Protein AF-0000000071075965 (afdb_homodimer)

Radius of gyration: 21.41 Å; Cα contacts (8 Å, |Δi|>4): 597; chains: 2; bounding box: 47×57×53 Å

Structure (mmCIF, N/CA/C/O backbone):
data_AF-0000000071075965-model_v1
#
loop_
_entity.id
_entity.type
_entity.pdbx_description
1 polymer 'Glutathione transferase'
#
loop_
_atom_site.group_PDB
_atom_site.id
_atom_site.type_symbol
_atom_site.label_atom_id
_atom_site.label_alt_id
_atom_site.label_comp_id
_atom_site.label_asym_id
_atom_site.label_entity_id
_atom_site.label_seq_id
_atom_site.pdbx_PDB_ins_code
_atom_site.Cartn_x
_atom_site.Cartn_y
_atom_site.Cartn_z
_atom_site.occupancy
_atom_site.B_iso_or_equiv
_atom_site.auth_seq_id
_atom_site.auth_comp_id
_atom_site.auth_asym_id
_atom_site.auth_atom_id
_atom_site.pdbx_PDB_model_num
ATOM 1 N N . MET A 1 1 ? 21.234 -15.508 16.172 1 72.75 1 MET A N 1
ATOM 2 C CA . MET A 1 1 ? 20.344 -15.086 15.102 1 72.75 1 MET A CA 1
ATOM 3 C C . MET A 1 1 ? 19.078 -14.453 15.672 1 72.75 1 MET A C 1
ATOM 5 O O . MET A 1 1 ? 18.609 -14.828 16.75 1 72.75 1 MET A O 1
ATOM 9 N N . PRO A 1 2 ? 18.578 -13.328 14.969 1 80.12 2 PRO A N 1
ATOM 10 C CA . PRO A 1 2 ? 17.391 -12.734 15.57 1 80.12 2 PRO A CA 1
ATOM 11 C C . PRO A 1 2 ? 16.219 -13.703 15.648 1 80.12 2 PRO A C 1
ATOM 13 O O . PRO A 1 2 ? 16.109 -14.625 14.828 1 80.12 2 PRO A O 1
ATOM 16 N N . SER A 1 3 ? 15.523 -13.672 16.641 1 93.38 3 SER A N 1
ATOM 17 C CA . SER A 1 3 ? 14.297 -14.453 16.797 1 93.38 3 SER A CA 1
ATOM 18 C C . SER A 1 3 ? 13.109 -13.727 16.172 1 93.38 3 SER A C 1
ATOM 20 O O . SER A 1 3 ? 12.977 -12.508 16.297 1 93.38 3 SER A O 1
ATOM 22 N N . TYR A 1 4 ? 12.375 -14.445 15.367 1 98.12 4 TYR A N 1
ATOM 23 C CA . TYR A 1 4 ? 11.18 -13.898 14.734 1 98.12 4 TYR A CA 1
ATOM 24 C C . TYR A 1 4 ? 9.922 -14.609 15.234 1 98.12 4 TYR A C 1
ATOM 26 O O . TYR A 1 4 ? 9.875 -15.844 15.266 1 98.12 4 TYR A O 1
ATOM 34 N N . LYS A 1 5 ? 8.938 -13.82 15.633 1 98.56 5 LYS A N 1
ATOM 35 C CA . LYS A 1 5 ? 7.582 -14.32 15.859 1 98.56 5 LYS A CA 1
ATOM 36 C C . LYS A 1 5 ? 6.566 -13.562 15.008 1 98.56 5 LYS A C 1
ATOM 38 O O . LYS A 1 5 ? 6.375 -12.359 15.18 1 98.56 5 LYS A O 1
ATOM 43 N N . TYR A 1 6 ? 6.039 -14.297 14.07 1 98 6 TYR A N 1
ATOM 44 C CA . TYR A 1 6 ? 5.066 -13.711 13.156 1 98 6 TYR A CA 1
ATOM 45 C C . TYR A 1 6 ? 3.648 -14.133 13.523 1 98 6 TYR A C 1
ATOM 47 O O . TYR A 1 6 ? 3.348 -15.328 13.586 1 98 6 TYR A O 1
ATOM 55 N N . THR A 1 7 ? 2.758 -13.117 13.812 1 97.62 7 THR A N 1
ATOM 56 C CA . THR A 1 7 ? 1.415 -13.406 14.297 1 97.62 7 THR A CA 1
ATOM 57 C C . THR A 1 7 ? 0.364 -12.953 13.289 1 97.62 7 THR A C 1
ATOM 59 O O . THR A 1 7 ? 0.323 -11.773 12.914 1 97.62 7 THR A O 1
ATOM 62 N N . TYR A 1 8 ? -0.407 -13.852 12.867 1 94.88 8 TYR A N 1
ATOM 63 C CA . TYR A 1 8 ? -1.536 -13.609 11.977 1 94.88 8 TYR A CA 1
ATOM 64 C C . TYR A 1 8 ? -2.537 -14.758 12.039 1 94.88 8 TYR A C 1
ATOM 66 O O . TYR A 1 8 ? -2.357 -15.703 12.805 1 94.88 8 TYR A O 1
ATOM 74 N N . PHE A 1 9 ? -3.635 -14.648 11.266 1 90.88 9 PHE A N 1
ATOM 75 C CA . PHE A 1 9 ? -4.672 -15.68 11.242 1 90.88 9 PHE A CA 1
ATOM 76 C C . PHE A 1 9 ? -4.238 -16.859 10.391 1 90.88 9 PHE A C 1
ATOM 78 O O . PHE A 1 9 ? -3.129 -16.875 9.859 1 90.88 9 PHE A O 1
ATOM 85 N N . THR A 1 10 ? -5.168 -17.844 10.328 1 83.25 10 THR A N 1
ATOM 86 C CA . THR A 1 10 ? -4.855 -19.078 9.617 1 83.25 10 THR A CA 1
ATOM 87 C C . THR A 1 10 ? -5.43 -19.047 8.203 1 83.25 10 THR A C 1
ATOM 89 O O . THR A 1 10 ? -5.691 -20.109 7.617 1 83.25 10 THR A O 1
ATOM 92 N N . PHE A 1 11 ? -5.746 -17.938 7.664 1 82.19 11 PHE A N 1
ATOM 93 C CA . PHE A 1 11 ? -6.219 -17.875 6.289 1 82.19 11 PHE A CA 1
ATOM 94 C C . PHE A 1 11 ? -5.281 -17.031 5.43 1 82.19 11 PHE A C 1
ATOM 96 O O . PHE A 1 11 ? -4.469 -16.266 5.953 1 82.19 11 PHE A O 1
ATOM 103 N N . LYS A 1 12 ? -5.477 -17.328 4.117 1 83 12 LYS A N 1
ATOM 104 C CA . LYS A 1 12 ? -4.605 -16.609 3.189 1 83 12 LYS A CA 1
ATOM 105 C C . LYS A 1 12 ? -5.141 -15.211 2.902 1 83 12 LYS A C 1
ATOM 107 O O . LYS A 1 12 ? -6.352 -15.016 2.779 1 83 12 LYS A O 1
ATOM 112 N N . SER A 1 13 ? -4.457 -14.297 3.031 1 89.25 13 SER A N 1
ATOM 113 C CA . SER A 1 13 ? -4.695 -12.922 2.609 1 89.25 13 SER A CA 1
ATOM 114 C C . SER A 1 13 ? -3.387 -12.188 2.342 1 89.25 13 SER A C 1
ATOM 116 O O . SER A 1 13 ? -2.381 -12.812 1.996 1 89.25 13 SER A O 1
ATOM 118 N N . ARG A 1 14 ? -3.312 -10.945 2.471 1 90.69 14 ARG A N 1
ATOM 119 C CA . ARG A 1 14 ? -2.137 -10.125 2.195 1 90.69 14 ARG A CA 1
ATOM 120 C C . ARG A 1 14 ? -0.944 -10.578 3.029 1 90.69 14 ARG A C 1
ATOM 122 O O . ARG A 1 14 ? 0.179 -10.656 2.525 1 90.69 14 ARG A O 1
ATOM 129 N N . PRO A 1 15 ? -1.219 -10.938 4.219 1 93.94 15 PRO A N 1
ATOM 130 C CA . PRO A 1 15 ? -0.08 -11.227 5.094 1 93.94 15 PRO A CA 1
ATOM 131 C C . PRO A 1 15 ? 0.604 -12.547 4.754 1 93.94 15 PRO A C 1
ATOM 133 O O . PRO A 1 15 ? 1.692 -12.836 5.262 1 93.94 15 PRO A O 1
ATOM 136 N N . GLU A 1 16 ? -0.06 -13.367 3.932 1 94.81 16 GLU A N 1
ATOM 137 C CA . GLU A 1 16 ? 0.496 -14.664 3.551 1 94.81 16 GLU A CA 1
ATOM 138 C C . GLU A 1 16 ? 1.875 -14.5 2.916 1 94.81 16 GLU A C 1
ATOM 140 O O . GLU A 1 16 ? 2.746 -15.359 3.09 1 94.81 16 GLU A O 1
ATOM 145 N N . VAL A 1 17 ? 2.119 -13.453 2.23 1 97.88 17 VAL A N 1
ATOM 146 C CA . VAL A 1 17 ? 3.379 -13.211 1.537 1 97.88 17 VAL A CA 1
ATOM 147 C C . VAL A 1 17 ? 4.531 -13.211 2.539 1 97.88 17 VAL A C 1
ATOM 149 O O . VAL A 1 17 ? 5.625 -13.688 2.232 1 97.88 17 VAL A O 1
ATOM 152 N N . ASN A 1 18 ? 4.293 -12.703 3.74 1 98.06 18 ASN A N 1
ATOM 153 C CA . ASN A 1 18 ? 5.332 -12.664 4.766 1 98.06 18 ASN A CA 1
ATOM 154 C C . ASN A 1 18 ? 5.73 -14.07 5.211 1 98.06 18 ASN A C 1
ATOM 156 O O . ASN A 1 18 ? 6.914 -14.352 5.422 1 98.06 18 ASN A O 1
ATOM 160 N N . ARG A 1 19 ? 4.773 -14.969 5.348 1 96.75 19 ARG A N 1
ATOM 161 C CA . ARG A 1 19 ? 5.082 -16.359 5.648 1 96.75 19 ARG A CA 1
ATOM 162 C C . ARG A 1 19 ? 5.93 -16.984 4.543 1 96.75 19 ARG A C 1
ATOM 164 O O . ARG A 1 19 ? 6.91 -17.672 4.82 1 96.75 19 ARG A O 1
ATOM 171 N N . LEU A 1 20 ? 5.562 -16.703 3.354 1 97.81 20 LEU A N 1
ATOM 172 C CA . LEU A 1 20 ? 6.273 -17.266 2.209 1 97.81 20 LEU A CA 1
ATOM 173 C C . LEU A 1 20 ? 7.711 -16.75 2.16 1 97.81 20 LEU A C 1
ATOM 175 O O . LEU A 1 20 ? 8.617 -17.484 1.745 1 97.81 20 LEU A O 1
ATOM 179 N N . LEU A 1 21 ? 7.934 -15.508 2.555 1 98.62 21 LEU A N 1
ATOM 180 C CA . LEU A 1 21 ? 9.281 -14.953 2.588 1 98.62 21 LEU A CA 1
ATOM 181 C C . LEU A 1 21 ? 10.156 -15.695 3.586 1 98.62 21 LEU A C 1
ATOM 183 O O . LEU A 1 21 ? 11.32 -16 3.297 1 98.62 21 LEU A O 1
ATOM 187 N N . PHE A 1 22 ? 9.617 -15.977 4.758 1 98.25 22 PHE A N 1
ATOM 188 C CA . PHE A 1 22 ? 10.367 -16.734 5.75 1 98.25 22 PHE A CA 1
ATOM 189 C C . PHE A 1 22 ? 10.758 -18.109 5.199 1 98.25 22 PHE A C 1
ATOM 191 O O . PHE A 1 22 ? 11.906 -18.531 5.34 1 98.25 22 PHE A O 1
ATOM 198 N N . LEU A 1 23 ? 9.805 -18.766 4.594 1 97.75 23 LEU A N 1
ATOM 199 C CA . LEU A 1 23 ? 10.016 -20.109 4.07 1 97.75 23 LEU A CA 1
ATOM 200 C C . LEU A 1 23 ? 11.047 -20.109 2.947 1 97.75 23 LEU A C 1
ATOM 202 O O . LEU A 1 23 ? 11.961 -20.938 2.934 1 97.75 23 LEU A O 1
ATOM 206 N N . LEU A 1 24 ? 10.914 -19.188 2.082 1 98 24 LEU A N 1
ATOM 207 C CA . LEU A 1 24 ? 11.836 -19.078 0.958 1 98 24 LEU A CA 1
ATOM 208 C C . LEU A 1 24 ? 13.25 -18.797 1.445 1 98 24 LEU A C 1
ATOM 210 O O . LEU A 1 24 ? 14.219 -19.328 0.888 1 98 24 LEU A O 1
ATOM 214 N N . ALA A 1 25 ? 13.375 -17.953 2.438 1 98 25 ALA A N 1
ATOM 215 C CA . ALA A 1 25 ? 14.68 -17.547 2.969 1 98 25 ALA A CA 1
ATOM 216 C C . ALA A 1 25 ? 15.305 -18.672 3.795 1 98 25 ALA A C 1
ATOM 218 O O . ALA A 1 25 ? 16.5 -18.656 4.062 1 98 25 ALA A O 1
ATOM 219 N N . GLY A 1 26 ? 14.469 -19.594 4.258 1 97.62 26 GLY A N 1
ATOM 220 C CA . GLY A 1 26 ? 14.938 -20.641 5.16 1 97.62 26 GLY A CA 1
ATOM 221 C C . GLY A 1 26 ? 15.289 -20.109 6.543 1 97.62 26 GLY A C 1
ATOM 222 O O . GLY A 1 26 ? 16.203 -20.641 7.195 1 97.62 26 GLY A O 1
ATOM 223 N N . VAL A 1 27 ? 14.656 -19.062 6.926 1 97.69 27 VAL A N 1
ATOM 224 C CA . VAL A 1 27 ? 14.891 -18.453 8.234 1 97.69 27 VAL A CA 1
ATOM 225 C C . VAL A 1 27 ? 13.875 -18.984 9.242 1 97.69 27 VAL A C 1
ATOM 227 O O . VAL A 1 27 ? 12.664 -18.969 8.977 1 97.69 27 VAL A O 1
ATOM 230 N N . GLU A 1 28 ? 14.383 -19.469 10.328 1 97.06 28 GLU A N 1
ATOM 231 C CA . GLU A 1 28 ? 13.508 -19.969 11.383 1 97.06 28 GLU A CA 1
ATOM 232 C C . GLU A 1 28 ? 12.695 -18.828 12.008 1 97.06 28 GLU A C 1
ATOM 234 O O . GLU A 1 28 ? 13.227 -17.75 12.25 1 97.06 28 GLU A O 1
ATOM 239 N N . TYR A 1 29 ? 11.422 -19.125 12.219 1 97.56 29 TYR A N 1
ATOM 240 C CA . TYR A 1 29 ? 10.539 -18.172 12.883 1 97.56 29 TYR A CA 1
ATOM 241 C C . TYR A 1 29 ? 9.375 -18.891 13.562 1 97.56 29 TYR A C 1
ATOM 243 O O . TYR A 1 29 ? 9.062 -20.031 13.219 1 97.56 29 TYR A O 1
ATOM 251 N N . GLU A 1 30 ? 8.805 -18.25 14.539 1 97.44 30 GLU A N 1
ATOM 252 C CA . GLU A 1 30 ? 7.559 -18.75 15.125 1 97.44 30 GLU A CA 1
ATOM 253 C C . GLU A 1 30 ? 6.348 -18.266 14.328 1 97.44 30 GLU A C 1
ATOM 255 O O . GLU A 1 30 ? 6.027 -17.078 14.328 1 97.44 30 GLU A O 1
ATOM 260 N N . ASN A 1 31 ? 5.746 -19.203 13.672 1 95.56 31 ASN A N 1
ATOM 261 C CA . ASN A 1 31 ? 4.484 -18.906 13 1 95.56 31 ASN A CA 1
ATOM 262 C C . ASN A 1 31 ? 3.307 -18.984 13.969 1 95.56 31 ASN A C 1
ATOM 264 O O . ASN A 1 31 ? 2.715 -20.047 14.156 1 95.56 31 ASN A O 1
ATOM 268 N N . ASN A 1 32 ? 2.963 -17.844 14.539 1 96.12 32 ASN A N 1
ATOM 269 C CA . ASN A 1 32 ? 1.905 -17.781 15.539 1 96.12 32 ASN A CA 1
ATOM 270 C C . ASN A 1 32 ? 0.541 -17.547 14.898 1 96.12 32 ASN A C 1
ATOM 272 O O . ASN A 1 32 ? 0.079 -16.406 14.82 1 96.12 32 ASN A O 1
ATOM 276 N N . CYS A 1 33 ? -0.1 -18.609 14.516 1 93.06 33 CYS A N 1
ATOM 277 C CA . CYS A 1 33 ? -1.446 -18.562 13.961 1 93.06 33 CYS A CA 1
ATOM 278 C C . CYS A 1 33 ? -2.494 -18.516 15.062 1 93.06 33 CYS A C 1
ATOM 280 O O . CYS A 1 33 ? -2.555 -19.422 15.898 1 93.06 33 CYS A O 1
ATOM 282 N N . ILE A 1 34 ? -3.295 -17.469 15.008 1 91.88 34 ILE A N 1
ATOM 283 C CA . ILE A 1 34 ? -4.246 -17.312 16.109 1 91.88 34 ILE A CA 1
ATOM 284 C C . ILE A 1 34 ? -5.664 -17.234 15.547 1 91.88 34 ILE A C 1
ATOM 286 O O . ILE A 1 34 ? -5.855 -16.969 14.352 1 91.88 34 ILE A O 1
ATOM 290 N N . ASP A 1 35 ? -6.625 -17.484 16.438 1 86.94 35 ASP A N 1
ATOM 291 C CA . ASP A 1 35 ? -8.023 -17.375 16.031 1 86.94 35 ASP A CA 1
ATOM 292 C C . ASP A 1 35 ? -8.617 -16.047 16.484 1 86.94 35 ASP A C 1
ATOM 294 O O .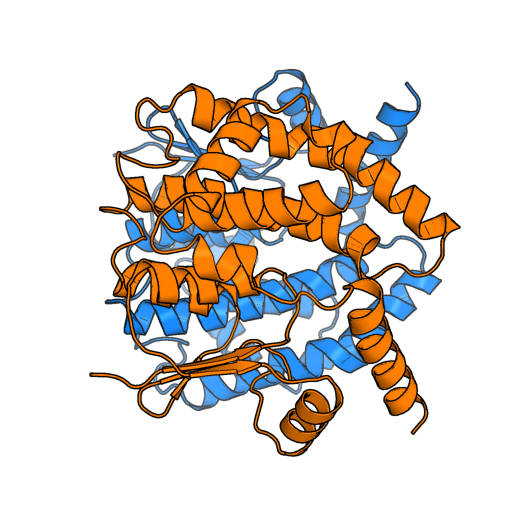 ASP A 1 35 ? -7.914 -15.203 17.047 1 86.94 35 ASP A O 1
ATOM 298 N N . HIS A 1 36 ? -9.859 -15.883 16.25 1 86.31 36 HIS A N 1
ATOM 299 C CA . HIS A 1 36 ? -10.523 -14.617 16.516 1 86.31 36 HIS A CA 1
ATOM 300 C C . HIS A 1 36 ? -10.586 -14.328 18 1 86.31 36 HIS A C 1
ATOM 302 O O . HIS A 1 36 ? -10.484 -13.172 18.422 1 86.31 36 HIS A O 1
ATOM 308 N N . ASN A 1 37 ? -10.844 -15.391 18.75 1 88 37 ASN A N 1
ATOM 309 C CA . ASN A 1 37 ? -10.891 -15.211 20.188 1 88 37 ASN A CA 1
ATOM 310 C C . ASN A 1 37 ? -9.547 -14.727 20.734 1 88 37 ASN A C 1
ATOM 312 O O . ASN A 1 37 ? -9.5 -13.82 21.562 1 88 37 ASN A O 1
ATOM 316 N N . GLN A 1 38 ? -8.531 -15.352 20.25 1 92.5 38 GLN A N 1
ATOM 317 C CA . GLN A 1 38 ? -7.184 -14.953 20.656 1 92.5 38 GLN A CA 1
ATOM 318 C C . GLN A 1 38 ? -6.867 -13.539 20.188 1 92.5 38 GLN A C 1
ATOM 320 O O . GLN A 1 38 ? -6.211 -12.773 20.906 1 92.5 38 GLN A O 1
ATOM 325 N N . TYR A 1 39 ? -7.305 -13.203 19 1 92.31 39 TYR A N 1
ATOM 326 C CA . TYR A 1 39 ? -7.129 -11.859 18.469 1 92.31 39 TYR A CA 1
ATOM 327 C C . TYR A 1 39 ? -7.77 -10.82 19.375 1 92.31 39 TYR A C 1
ATOM 329 O O . TYR A 1 39 ? -7.133 -9.836 19.75 1 92.31 39 TYR A O 1
ATOM 337 N N . TRP A 1 40 ? -8.984 -11.047 19.844 1 90.94 40 TRP A N 1
ATOM 338 C CA . TRP A 1 40 ? -9.703 -10.109 20.703 1 90.94 40 TRP A CA 1
ATOM 339 C C . TRP A 1 40 ? -9.039 -10 22.062 1 90.94 40 TRP A C 1
ATOM 341 O O . TRP A 1 40 ? -8.984 -8.914 22.656 1 90.94 40 TRP A O 1
ATOM 351 N N . ALA A 1 41 ? -8.562 -11.133 22.531 1 93.88 41 ALA A N 1
ATOM 352 C CA . ALA A 1 41 ? -7.852 -11.125 23.797 1 93.88 41 ALA A CA 1
ATOM 353 C C . ALA A 1 41 ? -6.586 -10.281 23.719 1 93.88 41 ALA A C 1
ATOM 355 O O . ALA A 1 41 ? -6.309 -9.469 24.609 1 93.88 41 ALA A O 1
ATOM 356 N N . MET A 1 42 ? -5.844 -10.477 22.625 1 95.06 42 MET A N 1
ATOM 357 C CA . MET A 1 42 ? -4.621 -9.703 22.422 1 95.06 42 MET A CA 1
ATOM 358 C C . MET A 1 42 ? -4.934 -8.211 22.328 1 95.06 42 MET A C 1
ATOM 360 O O . MET A 1 42 ? -4.191 -7.383 22.859 1 95.06 42 MET A O 1
ATOM 364 N N . ARG A 1 43 ? -5.926 -7.949 21.609 1 92 43 ARG A N 1
ATOM 365 C CA . ARG A 1 43 ? -6.355 -6.566 21.422 1 92 43 ARG A CA 1
ATOM 366 C C . ARG A 1 43 ? -6.711 -5.926 22.766 1 92 43 ARG A C 1
ATOM 368 O O . ARG A 1 43 ? -6.254 -4.824 23.062 1 92 43 ARG A O 1
ATOM 375 N N . SER A 1 44 ? -7.508 -6.578 23.562 1 93.5 44 SER A N 1
ATOM 376 C CA . SER A 1 44 ? -7.945 -6.086 24.859 1 93.5 44 SER A CA 1
ATOM 377 C C . SER A 1 44 ? -6.77 -5.934 25.812 1 93.5 44 SER A C 1
ATOM 379 O O . SER A 1 44 ? -6.754 -5.031 26.656 1 93.5 44 SER A O 1
ATOM 381 N N . ASP A 1 45 ? -5.762 -6.734 25.641 1 95.31 45 ASP A N 1
ATOM 382 C CA . ASP A 1 45 ? -4.594 -6.734 26.516 1 95.31 45 ASP A CA 1
ATOM 383 C C . ASP A 1 45 ? -3.586 -5.672 26.078 1 95.31 45 ASP A C 1
ATOM 385 O O . ASP A 1 45 ? -2.541 -5.508 26.703 1 95.31 45 ASP A O 1
ATOM 389 N N . GLY A 1 46 ? -3.84 -5.012 25.016 1 93.38 46 GLY A N 1
ATOM 390 C CA . GLY A 1 46 ? -2.965 -3.941 24.562 1 93.38 46 GLY A CA 1
ATOM 391 C C . GLY A 1 46 ? -1.717 -4.445 23.875 1 93.38 46 GLY A C 1
ATOM 392 O O . GLY A 1 46 ? -0.706 -3.74 23.812 1 93.38 46 GLY A O 1
ATOM 393 N N . LYS A 1 47 ? -1.8 -5.605 23.266 1 94.5 47 LYS A N 1
ATOM 394 C CA . LYS A 1 47 ? -0.621 -6.227 22.672 1 94.5 47 LYS A CA 1
ATOM 395 C C . LYS A 1 47 ? -0.52 -5.902 21.172 1 94.5 47 LYS A C 1
ATOM 397 O O . LYS A 1 47 ? 0.474 -6.234 20.531 1 94.5 47 LYS A O 1
ATOM 402 N N . LEU A 1 48 ? -1.502 -5.316 20.609 1 95.94 48 LEU A N 1
ATOM 403 C CA . LEU A 1 48 ? -1.535 -5.016 19.188 1 95.94 48 LEU A CA 1
ATOM 404 C C . LEU A 1 48 ? -1.465 -3.512 18.938 1 95.94 48 LEU A C 1
ATOM 406 O O . LEU A 1 48 ? -2.469 -2.809 19.078 1 95.94 48 LEU A O 1
ATOM 410 N N . PRO A 1 49 ? -0.21 -3.184 18.391 1 90.5 49 PRO A N 1
ATOM 411 C CA . PRO A 1 49 ? -0.174 -1.788 17.953 1 90.5 49 PRO A CA 1
ATOM 412 C C . PRO A 1 49 ? -1.165 -1.5 16.828 1 90.5 49 PRO A C 1
ATOM 414 O O . PRO A 1 49 ? -1.408 -2.363 15.984 1 90.5 49 PRO A O 1
ATOM 417 N N . LEU A 1 50 ? -2.021 -0.615 16.875 1 95.31 50 LEU A N 1
ATOM 418 C CA . LEU A 1 50 ? -3.049 -0.176 15.938 1 95.31 50 LEU A CA 1
ATOM 419 C C . LEU A 1 50 ? -4.297 -1.048 16.047 1 95.31 50 LEU A C 1
ATOM 421 O O . LEU A 1 50 ? -5.195 -0.966 15.211 1 95.31 50 LEU A O 1
ATOM 425 N N . LEU A 1 51 ? -4.234 -2.113 16.938 1 93.94 51 LEU A N 1
ATOM 426 C CA . LEU A 1 51 ? -5.363 -3.008 17.172 1 93.94 51 LEU A CA 1
ATOM 427 C C . LEU A 1 51 ? -5.637 -3.879 15.953 1 93.94 51 LEU A C 1
ATOM 429 O O . LEU A 1 51 ? -6.793 -4.148 15.625 1 93.94 51 LEU A O 1
ATOM 433 N N . GLN A 1 52 ? -4.508 -4.23 15.297 1 94.12 52 GLN A N 1
ATOM 434 C CA . GLN A 1 52 ? -4.684 -5.031 14.094 1 94.12 52 GLN A CA 1
ATOM 435 C C . GLN A 1 52 ? -3.551 -6.039 13.93 1 94.12 52 GLN A C 1
ATOM 437 O O . GLN A 1 52 ? -2.533 -5.953 14.625 1 94.12 52 GLN A O 1
ATOM 442 N N . LEU A 1 53 ? -3.748 -7 13.133 1 94.75 53 LEU A N 1
ATOM 443 C CA . LEU A 1 53 ? -2.766 -7.973 12.664 1 94.75 53 LEU A CA 1
ATOM 444 C C . LEU A 1 53 ? -2.482 -7.785 11.18 1 94.75 53 LEU A C 1
ATOM 446 O O . LEU A 1 53 ? -3.287 -7.191 10.453 1 94.75 53 LEU A O 1
ATOM 450 N N . PRO A 1 54 ? -1.313 -8.219 10.68 1 97.12 54 PRO A N 1
ATOM 451 C CA . PRO A 1 54 ? -0.26 -8.977 11.352 1 97.12 54 PRO A CA 1
ATOM 452 C C . PRO A 1 54 ? 0.687 -8.094 12.156 1 97.12 54 PRO A C 1
ATOM 454 O O . PRO A 1 54 ? 0.705 -6.875 11.977 1 97.12 54 PRO A O 1
ATOM 457 N N . ILE A 1 55 ? 1.408 -8.727 13.086 1 98.38 55 ILE A N 1
ATOM 458 C CA . ILE A 1 55 ? 2.574 -8.117 13.719 1 98.38 55 ILE A CA 1
ATOM 459 C C . ILE A 1 55 ? 3.766 -9.062 13.625 1 98.38 55 ILE A C 1
ATOM 461 O O . ILE A 1 55 ? 3.592 -10.281 13.523 1 98.38 55 ILE A O 1
ATOM 465 N N . LEU A 1 56 ? 4.926 -8.516 13.586 1 98.69 56 LEU A N 1
ATOM 466 C CA . LEU A 1 56 ? 6.188 -9.242 13.656 1 98.69 56 LEU A CA 1
ATOM 467 C C . LEU A 1 56 ? 7.004 -8.805 14.867 1 98.69 56 LEU A C 1
ATOM 469 O O . LEU A 1 56 ? 7.363 -7.633 14.992 1 98.69 56 LEU A O 1
ATOM 473 N N . GLU A 1 57 ? 7.191 -9.695 15.766 1 98.31 57 GLU A N 1
ATOM 474 C CA . GLU A 1 57 ? 8.047 -9.445 16.922 1 98.31 57 GLU A CA 1
ATOM 475 C C . GLU A 1 57 ? 9.477 -9.922 16.656 1 98.31 57 GLU A C 1
ATOM 477 O O . GLU A 1 57 ? 9.695 -11.086 16.328 1 98.31 57 GLU A O 1
ATOM 482 N N . THR A 1 58 ? 10.391 -9.055 16.734 1 97.19 58 THR A N 1
ATOM 483 C CA . THR A 1 58 ? 11.805 -9.398 16.562 1 97.19 58 THR A CA 1
ATOM 484 C C . THR A 1 58 ? 12.688 -8.383 17.281 1 97.19 58 THR A C 1
ATOM 486 O O . THR A 1 58 ? 12.398 -7.188 17.297 1 97.19 58 THR A O 1
ATOM 489 N N . ASP A 1 59 ? 13.742 -8.844 17.938 1 91.31 59 ASP A N 1
ATOM 490 C CA . ASP A 1 59 ? 14.734 -7.992 18.594 1 91.31 59 ASP A CA 1
ATOM 491 C C . ASP A 1 59 ? 14.07 -7.023 19.562 1 91.31 59 ASP A C 1
ATOM 493 O O . ASP A 1 59 ? 14.391 -5.832 19.578 1 91.31 59 ASP A O 1
ATOM 497 N N . GLY A 1 60 ? 13.055 -7.473 20.234 1 91.25 60 GLY A N 1
ATOM 498 C CA . GLY A 1 60 ? 12.422 -6.691 21.281 1 91.25 60 GLY A CA 1
ATOM 499 C C . GLY A 1 60 ? 11.469 -5.641 20.734 1 91.25 60 GLY A C 1
ATOM 500 O O . GLY A 1 60 ? 10.969 -4.801 21.5 1 91.25 60 GLY A O 1
ATOM 501 N N . ARG A 1 61 ? 11.219 -5.742 19.531 1 94.12 61 ARG A N 1
ATOM 502 C CA . ARG A 1 61 ? 10.312 -4.75 18.953 1 94.12 61 ARG A CA 1
ATOM 503 C C . ARG A 1 61 ? 9.148 -5.426 18.234 1 94.12 61 ARG A C 1
ATOM 505 O O . ARG A 1 61 ? 9.258 -6.578 17.812 1 94.12 61 ARG A O 1
ATOM 512 N N . ILE A 1 62 ? 7.984 -4.688 18.156 1 97.69 62 ILE A N 1
ATOM 513 C CA . ILE A 1 62 ? 6.824 -5.113 17.375 1 97.69 62 ILE A CA 1
ATOM 514 C C . ILE A 1 62 ? 6.734 -4.297 16.094 1 97.69 62 ILE A C 1
ATOM 516 O O . ILE A 1 62 ? 6.59 -3.072 16.141 1 97.69 62 ILE A O 1
ATOM 520 N N . ILE A 1 63 ? 6.914 -4.984 15.023 1 98.31 63 ILE A N 1
ATOM 521 C CA . ILE A 1 63 ? 6.766 -4.363 13.711 1 98.31 63 ILE A CA 1
ATOM 522 C C . ILE A 1 63 ? 5.324 -4.512 13.227 1 98.31 63 ILE A C 1
ATOM 524 O O . ILE A 1 63 ? 4.723 -5.574 13.375 1 98.31 63 ILE A O 1
ATOM 528 N N . ILE A 1 64 ? 4.82 -3.35 12.641 1 98.19 64 ILE A N 1
ATOM 529 C CA . ILE A 1 64 ? 3.412 -3.307 12.25 1 98.19 64 ILE A CA 1
ATOM 530 C C . ILE A 1 64 ? 3.297 -3.041 10.75 1 98.19 64 ILE A C 1
ATOM 532 O O . ILE A 1 64 ? 4.293 -2.752 10.086 1 98.19 64 ILE A O 1
ATOM 536 N N . GLN A 1 65 ? 2.033 -3.182 10.266 1 97.81 65 GLN A N 1
ATOM 537 C CA . GLN A 1 65 ? 1.7 -2.969 8.867 1 97.81 65 GLN A CA 1
ATOM 538 C C . GLN A 1 65 ? 2.27 -4.082 7.988 1 97.81 65 GLN A C 1
ATOM 540 O O . GLN A 1 65 ? 3.488 -4.203 7.844 1 97.81 65 GLN A O 1
ATOM 545 N N . SER A 1 66 ? 1.35 -4.82 7.398 1 97.38 66 SER A N 1
ATOM 546 C CA . SER A 1 66 ? 1.72 -6.016 6.645 1 97.38 66 SER A CA 1
ATOM 547 C C . SER A 1 66 ? 2.697 -5.68 5.523 1 97.38 66 SER A C 1
ATOM 549 O O . SER A 1 66 ? 3.662 -6.414 5.293 1 97.38 66 SER A O 1
ATOM 551 N N . ARG A 1 67 ? 2.541 -4.539 4.883 1 97.81 67 ARG A N 1
ATOM 552 C CA . ARG A 1 67 ? 3.387 -4.18 3.748 1 97.81 67 ARG A CA 1
ATOM 553 C C . ARG A 1 67 ? 4.75 -3.684 4.215 1 97.81 67 ARG A C 1
ATOM 555 O O . ARG A 1 67 ? 5.754 -3.861 3.521 1 97.81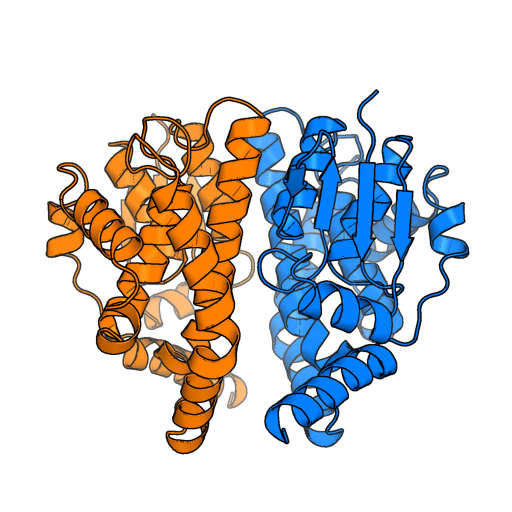 67 ARG A O 1
ATOM 562 N N . ALA A 1 68 ? 4.789 -3.02 5.371 1 98.5 68 ALA A N 1
ATOM 563 C CA . ALA A 1 68 ? 6.074 -2.652 5.961 1 98.5 68 ALA A CA 1
ATOM 564 C C . ALA A 1 68 ? 6.871 -3.893 6.355 1 98.5 68 ALA A C 1
ATOM 566 O O . ALA A 1 68 ? 8.07 -3.975 6.098 1 98.5 68 ALA A O 1
ATOM 567 N N . ILE A 1 69 ? 6.176 -4.875 6.969 1 98.69 69 ILE A N 1
ATOM 568 C CA . ILE A 1 69 ? 6.801 -6.141 7.336 1 98.69 69 ILE A CA 1
ATOM 569 C C . ILE A 1 69 ? 7.336 -6.836 6.086 1 98.69 69 ILE A C 1
ATOM 571 O O . ILE A 1 69 ? 8.461 -7.34 6.082 1 98.69 69 ILE A O 1
ATOM 575 N N . GLN A 1 70 ? 6.535 -6.801 5.074 1 98.75 70 GLN A N 1
ATOM 576 C CA . GLN A 1 70 ? 6.891 -7.445 3.812 1 98.75 70 GLN A CA 1
ATOM 577 C C . GLN A 1 70 ? 8.18 -6.859 3.244 1 98.75 70 GLN A C 1
ATOM 579 O O . GLN A 1 70 ? 9.102 -7.598 2.893 1 98.75 70 GLN A O 1
ATOM 584 N N . ARG A 1 71 ? 8.234 -5.523 3.123 1 98.56 71 ARG A N 1
ATOM 585 C CA . ARG A 1 71 ? 9.422 -4.875 2.57 1 98.56 71 ARG A CA 1
ATOM 586 C C . ARG A 1 71 ? 10.641 -5.102 3.463 1 98.56 71 ARG A C 1
ATOM 588 O O . ARG A 1 71 ? 11.742 -5.34 2.969 1 98.56 71 ARG A O 1
ATOM 595 N N . TYR A 1 72 ? 10.43 -5.062 4.77 1 98.5 72 TYR A N 1
ATOM 596 C CA . TYR A 1 72 ? 11.5 -5.305 5.734 1 98.5 72 TYR A CA 1
ATOM 597 C C . TYR A 1 72 ? 12.102 -6.695 5.547 1 98.5 72 TYR A C 1
ATOM 599 O O . TYR A 1 72 ? 13.312 -6.836 5.383 1 98.5 72 TYR A O 1
ATOM 607 N N . LEU A 1 73 ? 11.273 -7.742 5.48 1 98.62 73 LEU A N 1
ATOM 608 C CA . LEU A 1 73 ? 11.727 -9.117 5.336 1 98.62 73 LEU A CA 1
ATOM 609 C C . LEU A 1 73 ? 12.359 -9.344 3.967 1 98.62 73 LEU A C 1
ATOM 611 O O . LEU A 1 73 ? 13.391 -10.016 3.857 1 98.62 73 LEU A O 1
ATOM 615 N N . ALA A 1 74 ? 11.727 -8.789 2.949 1 98.75 74 ALA A N 1
ATOM 616 C CA . ALA A 1 74 ? 12.25 -8.969 1.598 1 98.75 74 ALA A CA 1
ATOM 617 C C . ALA A 1 74 ? 13.664 -8.414 1.478 1 98.75 74 ALA A C 1
ATOM 619 O O . ALA A 1 74 ? 14.523 -9.023 0.839 1 98.75 74 ALA A O 1
ATOM 620 N N . LYS A 1 75 ? 13.867 -7.227 2.062 1 98.06 75 LYS A N 1
ATOM 621 C CA . LYS A 1 75 ? 15.195 -6.617 2.02 1 98.06 75 LYS A CA 1
ATOM 622 C C . LYS A 1 75 ? 16.188 -7.406 2.863 1 98.06 75 LYS A C 1
ATOM 624 O O . LYS A 1 75 ? 17.297 -7.711 2.408 1 98.06 75 LYS A O 1
ATOM 629 N N . LYS A 1 76 ? 15.805 -7.77 4.043 1 97.19 76 LYS A N 1
ATOM 630 C CA . LYS A 1 76 ? 16.688 -8.484 4.965 1 97.19 76 LYS A CA 1
ATOM 631 C C . LYS A 1 76 ? 17.094 -9.844 4.395 1 97.19 76 LYS A C 1
ATOM 633 O O . LYS A 1 76 ? 18.219 -10.297 4.609 1 97.19 76 LYS A O 1
ATOM 638 N N . PHE A 1 77 ? 16.172 -10.461 3.682 1 98 77 PHE A N 1
ATOM 639 C CA . PHE A 1 77 ? 16.406 -11.836 3.232 1 98 77 PHE A CA 1
ATOM 640 C C . PHE A 1 77 ? 16.906 -11.852 1.795 1 98 77 PHE A C 1
ATOM 642 O O . PHE A 1 77 ? 17.172 -12.922 1.24 1 98 77 PHE A O 1
ATOM 649 N N . GLY A 1 78 ? 17.047 -10.703 1.115 1 97.62 78 GLY A N 1
ATOM 650 C CA . GLY A 1 78 ? 17.672 -10.617 -0.197 1 97.62 78 GLY A CA 1
ATOM 651 C C . GLY A 1 78 ? 16.688 -10.852 -1.334 1 97.62 78 GLY A C 1
ATOM 652 O O . GLY A 1 78 ? 17.062 -11.359 -2.393 1 97.62 78 GLY A O 1
ATOM 653 N N . PHE A 1 79 ? 15.422 -10.461 -1.128 1 98.69 79 PHE A N 1
ATOM 654 C CA . PHE A 1 79 ? 14.406 -10.727 -2.141 1 98.69 79 PHE A CA 1
ATOM 655 C C . PHE A 1 79 ? 13.828 -9.422 -2.684 1 98.69 79 PHE A C 1
ATOM 657 O O . PHE A 1 79 ? 12.703 -9.398 -3.193 1 98.69 79 PHE A O 1
ATOM 664 N N . TYR A 1 80 ? 14.562 -8.328 -2.525 1 98.44 80 TYR A N 1
ATOM 665 C CA . TYR A 1 80 ? 14.039 -7.035 -2.945 1 98.44 80 TYR A CA 1
ATOM 666 C C . TYR A 1 80 ? 14.891 -6.441 -4.062 1 98.44 80 TYR A C 1
ATOM 668 O O . TYR A 1 80 ? 14.938 -5.223 -4.238 1 98.44 80 TYR A O 1
ATOM 676 N N . GLY A 1 81 ? 15.562 -7.289 -4.852 1 97.06 81 GLY A N 1
ATOM 677 C CA . GLY A 1 81 ? 16.297 -6.863 -6.031 1 97.06 81 GLY A CA 1
ATOM 678 C C . GLY A 1 81 ? 17.594 -6.145 -5.699 1 97.06 81 GLY A C 1
ATOM 679 O O . GLY A 1 81 ? 17.969 -6.047 -4.531 1 97.06 81 GLY A O 1
ATOM 680 N N . ASN A 1 82 ? 18.266 -5.77 -6.836 1 94.94 82 ASN A N 1
ATOM 681 C CA . ASN A 1 82 ? 19.547 -5.09 -6.711 1 94.94 82 ASN A CA 1
ATOM 682 C C . ASN A 1 82 ? 19.469 -3.648 -7.211 1 94.94 82 ASN A C 1
ATOM 684 O O . ASN A 1 82 ? 19.516 -3.402 -8.414 1 94.94 82 ASN A O 1
ATOM 688 N N . GLY A 1 83 ? 19.312 -2.758 -6.219 1 94.75 83 GLY A N 1
ATOM 689 C CA . GLY A 1 83 ? 19.344 -1.351 -6.586 1 94.75 83 GLY A CA 1
ATOM 690 C C . GLY A 1 83 ? 17.969 -0.767 -6.828 1 94.75 83 GLY A C 1
ATOM 691 O O . GLY A 1 83 ? 16.969 -1.497 -6.855 1 94.75 83 GLY A O 1
ATOM 692 N N . VAL A 1 84 ? 17.969 0.512 -7.059 1 95.31 84 VAL A N 1
ATOM 693 C CA . VAL A 1 84 ? 16.75 1.306 -7.086 1 95.31 84 VAL A CA 1
ATOM 694 C C . VAL A 1 84 ? 15.906 0.923 -8.305 1 95.31 84 VAL A C 1
ATOM 696 O O . VAL A 1 84 ? 14.672 0.922 -8.242 1 95.31 84 VAL A O 1
ATOM 699 N N . GLU A 1 85 ? 16.547 0.53 -9.391 1 95.56 85 GLU A N 1
ATOM 700 C CA . GLU A 1 85 ? 15.812 0.179 -10.602 1 95.56 85 GLU A CA 1
ATOM 701 C C . GLU A 1 85 ? 15.078 -1.15 -10.438 1 95.56 85 GLU A C 1
ATOM 703 O O . GLU A 1 85 ? 13.922 -1.28 -10.836 1 95.56 85 GLU A O 1
ATOM 708 N N . ASP A 1 86 ? 15.781 -2.15 -9.852 1 97.81 86 ASP A N 1
ATOM 709 C CA . ASP A 1 86 ? 15.117 -3.41 -9.539 1 97.81 86 ASP A CA 1
ATOM 710 C C . ASP A 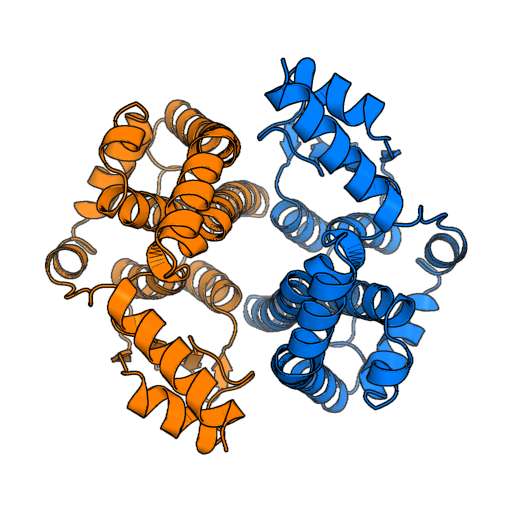1 86 ? 13.953 -3.193 -8.578 1 97.81 86 ASP A C 1
ATOM 712 O O . ASP A 1 86 ? 12.867 -3.74 -8.773 1 97.81 86 ASP A O 1
ATOM 716 N N . GLU A 1 87 ? 14.219 -2.389 -7.594 1 98.31 87 GLU A N 1
ATOM 717 C CA . GLU A 1 87 ? 13.211 -2.137 -6.57 1 98.31 87 GLU A CA 1
ATOM 718 C C . GLU A 1 87 ? 11.969 -1.48 -7.168 1 98.31 87 GLU A C 1
ATOM 720 O O . GLU A 1 87 ? 10.844 -1.779 -6.766 1 98.31 87 GLU A O 1
ATOM 725 N N . LEU A 1 88 ? 12.188 -0.612 -8.109 1 98.12 88 LEU A N 1
ATOM 726 C CA . LEU A 1 88 ? 11.062 0.041 -8.773 1 98.12 88 LEU A CA 1
ATOM 727 C C . LEU A 1 88 ? 10.188 -0.98 -9.492 1 98.12 88 LEU A C 1
ATOM 729 O O . LEU A 1 88 ? 8.961 -0.966 -9.352 1 98.12 88 LEU A O 1
ATOM 733 N N . LEU A 1 89 ? 10.828 -1.852 -10.227 1 98 89 LEU A N 1
ATOM 734 C CA . LEU A 1 89 ? 10.086 -2.883 -10.945 1 98 89 LEU A CA 1
ATOM 735 C C . LEU A 1 89 ? 9.359 -3.805 -9.977 1 98 89 LEU A C 1
ATOM 737 O O . LEU A 1 89 ? 8.211 -4.191 -10.227 1 98 89 LEU A O 1
ATOM 741 N N . ILE A 1 90 ? 9.992 -4.09 -8.906 1 98.81 90 ILE A N 1
ATOM 742 C CA . ILE A 1 90 ? 9.398 -4.914 -7.859 1 98.81 90 ILE A CA 1
ATOM 743 C C . ILE A 1 90 ? 8.18 -4.207 -7.273 1 98.81 90 ILE A C 1
ATOM 745 O O . ILE A 1 90 ? 7.094 -4.785 -7.195 1 98.81 90 ILE A O 1
ATOM 749 N N . ASP A 1 91 ? 8.336 -2.971 -6.973 1 98.75 91 ASP A N 1
ATOM 750 C CA . ASP A 1 91 ? 7.262 -2.209 -6.34 1 98.75 91 ASP A CA 1
ATOM 751 C C . ASP A 1 91 ? 6.062 -2.07 -7.27 1 98.75 91 ASP A C 1
ATOM 753 O O . ASP A 1 91 ? 4.914 -2.129 -6.824 1 98.75 91 ASP A O 1
ATOM 757 N N . GLU A 1 92 ? 6.305 -1.881 -8.539 1 98.69 92 GLU A N 1
ATOM 758 C CA . GLU A 1 92 ? 5.203 -1.797 -9.492 1 98.69 92 GLU A CA 1
ATOM 759 C C . GLU A 1 92 ? 4.375 -3.078 -9.5 1 98.69 92 GLU A C 1
ATOM 761 O O . GLU A 1 92 ? 3.143 -3.029 -9.492 1 98.69 92 GLU A O 1
ATOM 766 N N . ALA A 1 93 ? 5.051 -4.184 -9.5 1 98.75 93 ALA A N 1
ATOM 767 C CA . ALA A 1 93 ? 4.363 -5.473 -9.508 1 98.75 93 ALA A CA 1
ATOM 768 C C . ALA A 1 93 ? 3.633 -5.711 -8.195 1 98.75 93 ALA A C 1
ATOM 770 O O . ALA A 1 93 ? 2.475 -6.141 -8.188 1 98.75 93 ALA A O 1
ATOM 771 N N . VAL A 1 94 ? 4.312 -5.391 -7.09 1 98.81 94 VAL A N 1
ATOM 772 C CA . VAL A 1 94 ? 3.742 -5.613 -5.762 1 98.81 94 VAL A CA 1
ATOM 773 C C . VAL A 1 94 ? 2.502 -4.742 -5.582 1 98.81 94 VAL A C 1
ATOM 775 O O . VAL A 1 94 ? 1.458 -5.223 -5.133 1 98.81 94 VAL A O 1
ATOM 778 N N . GLU A 1 95 ? 2.641 -3.482 -5.945 1 98.5 95 GLU A N 1
ATOM 779 C CA . GLU A 1 95 ? 1.503 -2.58 -5.797 1 98.5 95 GLU A CA 1
ATOM 780 C C . GLU A 1 95 ? 0.339 -3.006 -6.688 1 98.5 95 GLU A C 1
ATOM 782 O O . GLU A 1 95 ? -0.825 -2.828 -6.324 1 98.5 95 GLU A O 1
ATOM 787 N N . THR A 1 96 ? 0.625 -3.502 -7.859 1 98.69 96 THR A N 1
ATOM 788 C CA . THR A 1 96 ? -0.425 -3.994 -8.742 1 98.69 96 THR A CA 1
ATOM 789 C C . THR A 1 96 ? -1.111 -5.215 -8.141 1 98.69 96 THR A C 1
ATOM 791 O O . THR A 1 96 ? -2.34 -5.316 -8.156 1 98.69 96 THR A O 1
ATOM 794 N N . ALA A 1 97 ? -0.351 -6.113 -7.574 1 98.56 97 ALA A N 1
ATOM 795 C CA . ALA A 1 97 ? -0.911 -7.277 -6.891 1 98.56 97 ALA A CA 1
ATOM 796 C C . ALA A 1 97 ? -1.79 -6.852 -5.719 1 98.56 97 ALA A C 1
ATOM 798 O O . ALA A 1 97 ? -2.852 -7.438 -5.488 1 98.56 97 ALA A O 1
ATOM 799 N N . GLU A 1 98 ? -1.318 -5.852 -5.02 1 97.31 98 GLU A N 1
ATOM 800 C CA . GLU A 1 98 ? -2.09 -5.328 -3.895 1 97.31 98 GLU A CA 1
ATOM 801 C C . GLU A 1 98 ? -3.42 -4.746 -4.359 1 97.31 98 GLU A C 1
ATOM 803 O O . GLU A 1 98 ? -4.441 -4.902 -3.689 1 97.31 98 GLU A O 1
ATOM 808 N N . GLU A 1 99 ? -3.34 -4.055 -5.453 1 97 99 GLU A N 1
ATOM 809 C CA . GLU A 1 99 ? -4.57 -3.482 -5.996 1 97 99 GLU A CA 1
ATOM 810 C C . GLU A 1 99 ? -5.547 -4.574 -6.418 1 97 99 GLU A C 1
ATOM 812 O O . GLU A 1 99 ? -6.758 -4.434 -6.246 1 97 99 GLU A O 1
ATOM 817 N N . ILE A 1 100 ? -5.059 -5.668 -6.996 1 97.81 100 ILE A N 1
ATOM 818 C CA . ILE A 1 100 ? -5.887 -6.824 -7.316 1 97.81 100 ILE A CA 1
ATOM 819 C C . ILE A 1 100 ? -6.621 -7.301 -6.062 1 97.81 100 ILE A C 1
ATOM 821 O O . ILE A 1 100 ? -7.84 -7.488 -6.082 1 97.81 100 ILE A O 1
ATOM 825 N N . LEU A 1 101 ? -5.953 -7.375 -4.977 1 96 101 LEU A N 1
ATOM 826 C CA . LEU A 1 101 ? -6.539 -7.875 -3.738 1 96 101 LEU A CA 1
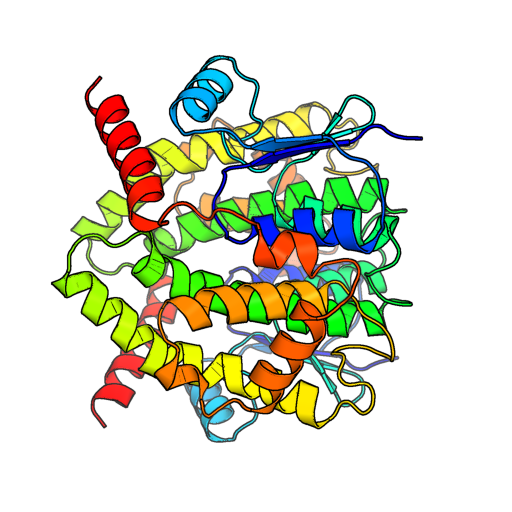ATOM 827 C C . LEU A 1 101 ? -7.484 -6.844 -3.127 1 96 101 LEU A C 1
ATOM 829 O O . LEU A 1 101 ? -8.523 -7.199 -2.574 1 96 101 LEU A O 1
ATOM 833 N N . ASP A 1 102 ? -7.098 -5.582 -3.227 1 94.69 102 ASP A N 1
ATOM 834 C CA . ASP A 1 102 ? -7.945 -4.527 -2.676 1 94.69 102 ASP A CA 1
ATOM 835 C C . ASP A 1 102 ? -9.359 -4.609 -3.24 1 94.69 102 ASP A C 1
ATOM 837 O O . ASP A 1 102 ? -10.336 -4.441 -2.508 1 94.69 102 ASP A O 1
ATOM 841 N N . TYR A 1 103 ? -9.477 -4.891 -4.488 1 94.94 103 TYR A N 1
ATOM 842 C CA . TYR A 1 103 ? -10.781 -4.902 -5.137 1 94.94 103 TYR A CA 1
ATOM 843 C C . TYR A 1 103 ? -11.422 -6.281 -5.055 1 94.94 103 TYR A C 1
ATOM 845 O O . TYR A 1 103 ? -12.641 -6.422 -5.203 1 94.94 103 TYR A O 1
ATOM 853 N N . ALA A 1 104 ? -10.641 -7.312 -4.781 1 94.56 104 ALA A N 1
ATOM 854 C CA . ALA A 1 104 ? -11.172 -8.672 -4.797 1 94.56 104 ALA A CA 1
ATOM 855 C C . ALA A 1 104 ? -11.664 -9.086 -3.414 1 94.56 104 ALA A C 1
ATOM 857 O O . ALA A 1 104 ? -12.633 -9.844 -3.291 1 94.56 104 ALA A O 1
ATOM 858 N N . LEU A 1 105 ? -11.039 -8.594 -2.379 1 90.81 105 LEU A N 1
ATOM 859 C CA . LEU A 1 105 ? -11.273 -9.094 -1.03 1 90.81 105 LEU A CA 1
ATOM 860 C C . LEU A 1 105 ? -12.695 -8.781 -0.573 1 90.81 105 LEU A C 1
ATOM 862 O O . LEU A 1 105 ? -13.312 -9.586 0.13 1 90.81 105 LEU A O 1
ATOM 866 N N . PRO A 1 106 ? -13.266 -7.637 -1.014 1 88.88 106 PRO A N 1
ATOM 867 C CA . PRO A 1 106 ? -14.648 -7.383 -0.605 1 88.88 106 PRO A CA 1
ATOM 868 C C . PRO A 1 106 ? -15.609 -8.492 -1.043 1 88.88 106 PRO A C 1
ATOM 870 O O . PRO A 1 106 ? -16.422 -8.961 -0.243 1 88.88 106 PRO A O 1
ATOM 873 N N . TRP A 1 107 ? -15.516 -9 -2.291 1 90.62 107 TRP A N 1
ATOM 874 C CA . TRP A 1 107 ? -16.469 -10.008 -2.742 1 90.62 107 TRP A CA 1
ATOM 875 C C . TRP A 1 107 ? -15.984 -11.414 -2.404 1 90.62 107 TRP A C 1
ATOM 877 O O . TRP A 1 107 ? -16.766 -12.375 -2.436 1 90.62 107 TRP A O 1
ATOM 887 N N . ILE A 1 108 ? -14.727 -11.539 -2.053 1 89.06 108 ILE A N 1
ATOM 888 C CA . ILE A 1 108 ? -14.203 -12.859 -1.704 1 89.06 108 ILE A CA 1
ATOM 889 C C . ILE A 1 108 ? -14.469 -13.141 -0.227 1 89.06 108 ILE A C 1
ATOM 891 O O . ILE A 1 108 ? -14.859 -14.25 0.138 1 89.06 108 ILE A O 1
ATOM 895 N N . TYR A 1 109 ? -14.344 -11.992 0.61 1 82.94 109 TYR A N 1
ATOM 896 C CA . TYR A 1 109 ? -14.344 -12.32 2.031 1 82.94 109 TYR A CA 1
ATOM 897 C C . TYR A 1 109 ? -15.352 -11.477 2.791 1 82.94 109 TYR A C 1
ATOM 899 O O . TYR A 1 109 ? -15.852 -11.883 3.842 1 82.94 109 TYR A O 1
ATOM 907 N N . ARG A 1 110 ? -15.742 -10.328 2.334 1 80.19 110 ARG A N 1
ATOM 908 C CA . ARG A 1 110 ? -16.297 -9.344 3.26 1 80.19 110 ARG A CA 1
ATOM 909 C C . ARG A 1 110 ? -17.797 -9.195 3.061 1 80.19 110 ARG A C 1
ATOM 911 O O . ARG A 1 110 ? -18.562 -9.102 4.031 1 80.19 110 ARG A O 1
ATOM 918 N N . GLU A 1 111 ? -18.203 -9.211 1.813 1 84.5 111 GLU A N 1
ATOM 919 C CA . GLU A 1 111 ? -19.609 -8.93 1.531 1 84.5 111 GLU A CA 1
ATOM 920 C C . GLU A 1 111 ? -20.469 -10.18 1.709 1 84.5 111 GLU A C 1
ATOM 922 O O . GLU A 1 111 ? -20.328 -11.148 0.962 1 84.5 111 GLU A O 1
ATOM 927 N N . LEU A 1 112 ? -21.5 -10.055 2.637 1 82.88 112 LEU A N 1
ATOM 928 C CA . LEU A 1 112 ? -22.297 -11.227 2.99 1 82.88 112 LEU A CA 1
ATOM 929 C C . LEU A 1 112 ? -23.625 -11.234 2.238 1 82.88 112 LEU A C 1
ATOM 931 O O . LEU A 1 112 ? -24.234 -12.289 2.064 1 82.88 112 LEU A O 1
ATOM 935 N N . ASP A 1 113 ? -24 -10.047 1.885 1 86.38 113 ASP A N 1
ATOM 936 C CA . ASP A 1 113 ? -25.203 -9.977 1.079 1 86.38 113 ASP A CA 1
ATOM 937 C C . ASP A 1 113 ? -24.969 -10.523 -0.325 1 86.38 113 ASP A C 1
ATOM 939 O O . ASP A 1 113 ? -24.141 -10 -1.072 1 86.38 113 ASP A O 1
ATOM 943 N N . GLU A 1 114 ? -25.734 -11.555 -0.58 1 88.5 114 GLU A N 1
ATOM 944 C CA . GLU A 1 114 ? -25.484 -12.289 -1.818 1 88.5 114 GLU A CA 1
ATOM 945 C C . GLU A 1 114 ? -25.672 -11.391 -3.037 1 88.5 114 GLU A C 1
ATOM 947 O O . GLU A 1 114 ? -24.891 -11.461 -3.99 1 88.5 114 GLU A O 1
ATOM 952 N N . LYS A 1 115 ? -26.703 -10.633 -2.984 1 93.44 115 LYS A N 1
ATOM 953 C CA . LYS A 1 115 ? -26.984 -9.758 -4.117 1 93.44 115 LYS A CA 1
ATOM 954 C C . LYS A 1 115 ? -25.906 -8.695 -4.266 1 93.44 115 LYS A C 1
ATOM 956 O O . LYS A 1 115 ? -25.391 -8.469 -5.363 1 93.44 115 LYS A O 1
ATOM 961 N N . LYS A 1 116 ? -25.547 -8.141 -3.254 1 91.62 116 LYS A N 1
ATOM 962 C CA . LYS A 1 116 ? -24.484 -7.133 -3.264 1 91.62 116 LYS A CA 1
ATOM 963 C C . LYS A 1 116 ? -23.141 -7.746 -3.652 1 91.62 116 LYS A C 1
ATOM 965 O O . LYS A 1 116 ? -22.375 -7.137 -4.387 1 91.62 116 LYS A O 1
ATOM 970 N N . ASN A 1 117 ? -22.953 -8.914 -3.154 1 91.44 117 ASN A N 1
ATOM 971 C CA . ASN A 1 117 ? -21.703 -9.617 -3.467 1 91.44 117 ASN A CA 1
ATOM 972 C C . ASN A 1 117 ? -21.578 -9.883 -4.961 1 91.44 117 ASN A C 1
ATOM 974 O O . ASN A 1 117 ? -20.516 -9.648 -5.551 1 91.44 117 ASN A O 1
ATOM 978 N N . ALA A 1 118 ? -22.641 -10.312 -5.535 1 94.62 118 ALA A N 1
ATOM 979 C CA . ALA A 1 118 ? -22.641 -10.586 -6.973 1 94.62 118 ALA A CA 1
ATOM 980 C C . ALA A 1 118 ? -22.344 -9.32 -7.773 1 94.62 118 ALA A C 1
ATOM 982 O O . ALA A 1 118 ? -21.656 -9.375 -8.789 1 94.62 118 ALA A O 1
ATOM 983 N N . GLU A 1 119 ? -22.859 -8.242 -7.273 1 94.81 119 GLU A N 1
ATOM 984 C CA . GLU A 1 119 ? -22.625 -6.965 -7.934 1 94.81 119 GLU A CA 1
ATOM 985 C C . GLU A 1 119 ? -21.172 -6.543 -7.836 1 94.81 119 GLU A C 1
ATOM 987 O O . GLU A 1 119 ? -20.578 -6.07 -8.812 1 94.81 119 GLU A O 1
ATOM 992 N N . ILE A 1 120 ? -20.609 -6.727 -6.703 1 93.88 120 ILE A N 1
ATOM 993 C CA . ILE A 1 120 ? -19.219 -6.359 -6.484 1 93.88 120 ILE A CA 1
ATOM 994 C C . ILE A 1 120 ? -18.312 -7.246 -7.34 1 93.88 120 ILE A C 1
ATOM 996 O O . ILE A 1 120 ? -17.375 -6.758 -7.961 1 93.88 120 ILE A O 1
ATOM 1000 N N . LYS A 1 121 ? -18.609 -8.5 -7.332 1 95.56 121 LYS A N 1
ATOM 1001 C CA . LYS A 1 121 ? -17.844 -9.438 -8.141 1 95.56 121 LYS A CA 1
ATOM 1002 C C . LYS A 1 121 ? -17.922 -9.078 -9.625 1 95.56 121 LYS A C 1
ATOM 1004 O O . LYS A 1 121 ? -16.906 -9.086 -10.32 1 95.56 121 LYS A O 1
ATOM 1009 N N . LYS A 1 122 ? -19.125 -8.789 -10.07 1 96.19 122 LYS A N 1
ATOM 1010 C CA . LYS A 1 122 ? -19.297 -8.391 -11.469 1 96.19 122 LYS A CA 1
ATOM 1011 C C . LYS A 1 122 ? -18.5 -7.133 -11.789 1 96.19 122 LYS A C 1
ATOM 1013 O O . LYS A 1 122 ? -17.828 -7.066 -12.82 1 96.19 122 LYS A O 1
ATOM 1018 N N . GLU A 1 123 ? -18.547 -6.207 -10.922 1 94.5 123 GLU A N 1
ATOM 1019 C CA . GLU A 1 123 ? -17.781 -4.977 -11.094 1 94.5 123 GLU A CA 1
ATOM 1020 C C . GLU A 1 123 ? -16.281 -5.266 -11.18 1 94.5 123 GLU A C 1
ATOM 1022 O O . GLU A 1 123 ? -15.57 -4.668 -12 1 94.5 123 GLU A O 1
ATOM 1027 N N . TYR A 1 124 ? -15.867 -6.164 -10.367 1 95.94 124 TYR A N 1
ATOM 1028 C CA . TYR A 1 124 ? -14.461 -6.547 -10.352 1 95.94 124 TYR A CA 1
ATOM 1029 C C . TYR A 1 124 ? -14.016 -7.055 -11.719 1 95.94 124 TYR A C 1
ATOM 1031 O O . TYR A 1 124 ? -13 -6.609 -12.25 1 95.94 124 TYR A O 1
ATOM 1039 N N . TRP A 1 125 ? -14.75 -7.879 -12.297 1 96.94 125 TRP A N 1
ATOM 1040 C CA . TRP A 1 125 ? -14.352 -8.539 -13.531 1 96.94 125 TRP A CA 1
ATOM 1041 C C . TRP A 1 125 ? -14.688 -7.68 -14.742 1 96.94 125 TRP A C 1
ATOM 1043 O O . TRP A 1 125 ? -14.188 -7.922 -15.844 1 96.94 125 TRP A O 1
ATOM 1053 N N . ASP A 1 126 ? -15.555 -6.629 -14.523 1 94.5 126 ASP A N 1
ATOM 1054 C CA . ASP A 1 126 ? -15.836 -5.688 -15.602 1 94.5 126 ASP A CA 1
ATOM 1055 C C . ASP A 1 126 ? -14.773 -4.598 -15.672 1 94.5 126 ASP A C 1
ATOM 1057 O O . ASP A 1 126 ? -14.453 -4.105 -16.766 1 94.5 126 ASP A O 1
ATOM 1061 N N . TYR A 1 127 ? -14.156 -4.285 -14.508 1 92.75 127 TYR A N 1
ATOM 1062 C CA . TYR A 1 127 ? -13.398 -3.039 -14.516 1 92.75 127 TYR A CA 1
ATOM 1063 C C . TYR A 1 127 ? -11.992 -3.254 -13.969 1 92.75 127 TYR A C 1
ATOM 1065 O O . TYR A 1 127 ? -11.016 -2.729 -14.508 1 92.75 127 TYR A O 1
ATOM 1073 N N . HIS A 1 128 ? -11.852 -3.998 -12.914 1 95.88 128 HIS A N 1
ATOM 1074 C CA . HIS A 1 128 ? -10.57 -4.031 -12.219 1 95.88 128 HIS A CA 1
ATOM 1075 C C . HIS A 1 128 ? -9.68 -5.148 -12.75 1 95.88 128 HIS A C 1
ATOM 1077 O O . HIS A 1 128 ? -8.531 -4.906 -13.125 1 95.88 128 HIS A O 1
ATOM 1083 N N . GLY A 1 129 ? -10.25 -6.375 -12.844 1 96.25 129 GLY A N 1
ATOM 1084 C CA . GLY A 1 129 ? -9.5 -7.52 -13.336 1 96.25 129 GLY A CA 1
ATOM 1085 C C . GLY A 1 129 ? -8.898 -7.297 -14.711 1 96.25 129 GLY A C 1
ATOM 1086 O O . GLY A 1 129 ? -7.688 -7.438 -14.898 1 96.25 129 GLY A O 1
ATOM 1087 N N . PRO A 1 130 ? -9.695 -6.789 -15.609 1 94.75 130 PRO A N 1
ATOM 1088 C CA . PRO A 1 130 ? -9.242 -6.66 -17 1 94.75 130 PRO A CA 1
ATOM 1089 C C . PRO A 1 130 ? -8.219 -5.547 -17.172 1 94.75 130 PRO A C 1
ATOM 1091 O O . PRO A 1 130 ? -7.605 -5.434 -18.25 1 94.75 130 PRO A O 1
ATOM 1094 N N . ARG A 1 131 ? -8.039 -4.762 -16.188 1 94.06 131 ARG A N 1
ATOM 1095 C CA . ARG A 1 131 ? -7.016 -3.721 -16.219 1 94.06 131 ARG A CA 1
ATOM 1096 C C . ARG A 1 131 ? -5.727 -4.199 -15.562 1 94.06 131 ARG A C 1
ATOM 1098 O O . ARG A 1 131 ? -4.637 -4.027 -16.109 1 94.06 131 ARG A O 1
ATOM 1105 N N . LEU A 1 132 ? -5.793 -4.852 -14.477 1 98.38 132 LEU A N 1
ATOM 1106 C CA . LEU A 1 132 ? -4.656 -5.172 -13.617 1 98.38 132 LEU A CA 1
ATOM 1107 C C . LEU A 1 132 ? -3.982 -6.465 -14.062 1 98.38 132 LEU A C 1
ATOM 1109 O O . LEU A 1 132 ? -2.756 -6.527 -14.164 1 98.38 132 LEU A O 1
ATOM 1113 N N . LEU A 1 133 ? -4.742 -7.465 -14.406 1 98.62 133 LEU A N 1
ATOM 1114 C CA . LEU A 1 133 ? -4.207 -8.789 -14.727 1 98.62 133 LEU A CA 1
ATOM 1115 C C . LEU A 1 133 ? -3.443 -8.758 -16.047 1 98.62 133 LEU A C 1
ATOM 1117 O O . LEU A 1 133 ? -2.34 -9.305 -16.141 1 98.62 133 LEU A O 1
ATOM 1121 N N . PRO A 1 134 ? -3.939 -8.086 -17.094 1 97.75 134 PRO A N 1
ATOM 1122 C CA . PRO A 1 134 ? -3.184 -8.047 -18.344 1 97.75 134 PRO A CA 1
ATOM 1123 C C . PRO A 1 134 ? -1.823 -7.367 -18.203 1 97.75 134 PRO A C 1
ATOM 1125 O O . PRO A 1 134 ? -0.866 -7.738 -18.875 1 97.75 134 PRO A O 1
ATOM 1128 N N . PHE A 1 135 ? -1.771 -6.383 -17.344 1 97.62 135 PHE A N 1
ATOM 1129 C CA . PHE A 1 135 ? -0.498 -5.711 -17.109 1 97.62 135 PHE A CA 1
ATOM 1130 C C . PHE A 1 135 ? 0.547 -6.691 -16.594 1 97.62 135 PHE A C 1
ATOM 1132 O O . PHE A 1 135 ? 1.668 -6.738 -17.109 1 97.62 135 PHE A O 1
ATOM 1139 N N . LEU A 1 136 ? 0.186 -7.469 -15.594 1 98.69 136 LEU A N 1
ATOM 1140 C CA . LEU A 1 136 ? 1.103 -8.445 -15.016 1 98.69 136 LEU A CA 1
ATOM 1141 C C . LEU A 1 136 ? 1.405 -9.562 -16 1 98.69 136 LEU A C 1
ATOM 1143 O O . LEU A 1 136 ? 2.535 -10.055 -16.062 1 98.69 136 LEU A O 1
ATOM 1147 N N . GLU A 1 137 ? 0.384 -9.945 -16.734 1 98.56 137 GLU A N 1
ATOM 1148 C CA . GLU A 1 137 ? 0.561 -10.953 -17.781 1 98.56 137 GLU A CA 1
ATOM 1149 C C . GLU A 1 137 ? 1.624 -10.516 -18.781 1 98.56 137 GLU A C 1
ATOM 1151 O O . GLU A 1 137 ? 2.52 -11.297 -19.125 1 98.56 137 GLU A O 1
ATOM 1156 N N . LYS A 1 138 ? 1.515 -9.312 -19.219 1 97.44 138 LYS A N 1
ATOM 1157 C CA . LYS A 1 138 ? 2.434 -8.766 -20.203 1 97.44 138 LYS A CA 1
ATOM 1158 C C . LYS A 1 138 ? 3.855 -8.688 -19.656 1 97.44 138 LYS A C 1
ATOM 1160 O O . LYS A 1 138 ? 4.82 -8.938 -20.391 1 97.44 138 LYS A O 1
ATOM 1165 N N . ARG A 1 139 ? 3.994 -8.305 -18.438 1 97.31 139 ARG A N 1
ATOM 1166 C CA . ARG A 1 139 ? 5.312 -8.25 -17.828 1 97.31 139 ARG A CA 1
ATOM 1167 C C . ARG A 1 139 ? 5.98 -9.617 -17.844 1 97.31 139 ARG A C 1
ATOM 1169 O O . ARG A 1 139 ? 7.188 -9.727 -18.078 1 97.31 139 ARG A O 1
ATOM 1176 N N . LEU A 1 140 ? 5.23 -10.641 -17.594 1 98.25 140 LEU A N 1
ATOM 1177 C CA . LEU A 1 140 ? 5.766 -12 -17.594 1 98.25 140 LEU A CA 1
ATOM 1178 C C . LEU A 1 140 ? 6.098 -12.461 -19 1 98.25 140 LEU A C 1
ATOM 1180 O O . LEU A 1 140 ? 7.051 -13.219 -19.203 1 98.25 140 LEU A O 1
ATOM 1184 N N . GLU A 1 141 ? 5.297 -12.023 -19.953 1 97.12 141 GLU A N 1
ATOM 1185 C CA . GLU A 1 141 ? 5.582 -12.352 -21.344 1 97.12 141 GLU A CA 1
ATOM 1186 C C . GLU A 1 141 ? 6.949 -11.82 -21.781 1 97.12 141 GLU A C 1
ATOM 1188 O O . GLU A 1 141 ? 7.637 -12.438 -22.578 1 97.12 141 GLU A O 1
ATOM 1193 N N . GLY A 1 142 ? 7.305 -10.703 -21.188 1 94.5 142 GLY A N 1
ATOM 1194 C CA . GLY A 1 142 ? 8.57 -10.086 -21.531 1 94.5 142 GLY A CA 1
ATOM 1195 C C . GLY A 1 142 ? 9.742 -10.641 -20.75 1 94.5 142 GLY A C 1
ATOM 1196 O O . GLY A 1 142 ? 10.898 -10.289 -21.016 1 94.5 142 GLY A O 1
ATOM 1197 N N . SER A 1 143 ? 9.469 -11.508 -19.844 1 95.19 143 SER A N 1
ATOM 1198 C CA . SER A 1 143 ? 10.508 -12.07 -18.984 1 95.19 143 SER A CA 1
ATOM 1199 C C . SER A 1 143 ? 11.094 -13.336 -19.594 1 95.19 143 SER A C 1
ATOM 1201 O O . SER A 1 143 ? 10.359 -14.227 -20.016 1 95.19 143 SER A O 1
ATOM 1203 N N . THR A 1 144 ? 12.414 -13.445 -19.609 1 94.81 144 THR A N 1
ATOM 1204 C CA . THR A 1 144 ? 13.078 -14.648 -20.094 1 94.81 144 THR A CA 1
ATOM 1205 C C . THR A 1 144 ? 13.273 -15.656 -18.953 1 94.81 144 THR A C 1
ATOM 1207 O O . THR A 1 144 ? 13.359 -16.859 -19.203 1 94.81 144 THR A O 1
ATOM 1210 N N . SER A 1 145 ? 13.336 -15.211 -17.781 1 95.25 145 SER A N 1
ATOM 1211 C CA . SER A 1 145 ? 13.602 -16.047 -16.625 1 95.25 145 SER A CA 1
ATOM 1212 C C . SER A 1 145 ? 12.312 -16.641 -16.047 1 95.25 145 SER A C 1
ATOM 1214 O O . SER A 1 145 ? 12.352 -17.594 -15.266 1 95.25 145 SER A O 1
ATOM 1216 N N . GLY A 1 146 ? 11.203 -16.016 -16.406 1 96.56 146 GLY A N 1
ATOM 1217 C CA . GLY A 1 146 ? 9.938 -16.422 -15.828 1 96.56 146 GLY A CA 1
ATOM 1218 C C . GLY A 1 146 ? 9.617 -15.703 -14.523 1 96.56 146 GLY A C 1
ATOM 1219 O O . GLY A 1 146 ? 8.578 -15.938 -13.914 1 96.56 146 GLY A O 1
ATOM 1220 N N . PHE A 1 147 ? 10.539 -14.844 -14.102 1 98.19 147 PHE A N 1
ATOM 1221 C CA . PHE A 1 147 ? 10.32 -14.008 -12.93 1 98.19 147 PHE A CA 1
ATOM 1222 C C . PHE A 1 147 ? 10.055 -12.562 -13.336 1 98.19 147 PHE A C 1
ATOM 1224 O O . PHE A 1 147 ? 10.297 -12.18 -14.484 1 98.19 147 PHE A O 1
ATOM 1231 N N . PHE A 1 148 ? 9.492 -11.797 -12.43 1 98.44 148 PHE A N 1
ATOM 1232 C CA . PHE A 1 148 ? 9.109 -10.422 -12.742 1 98.44 148 PHE A CA 1
ATOM 1233 C C . PHE A 1 148 ? 10.344 -9.539 -12.891 1 98.44 148 PHE A C 1
ATOM 1235 O O . PHE A 1 148 ? 10.344 -8.594 -13.68 1 98.44 148 PHE A O 1
ATOM 1242 N N . VAL A 1 149 ? 11.32 -9.805 -12 1 98 149 VAL A N 1
ATOM 1243 C CA . VAL A 1 149 ? 12.5 -8.938 -12.008 1 98 149 VAL A CA 1
ATOM 1244 C C . VAL A 1 149 ? 13.766 -9.797 -12.039 1 98 149 VAL A C 1
ATOM 1246 O O . VAL A 1 149 ? 13.977 -10.625 -11.148 1 98 149 VAL A O 1
ATOM 1249 N N . GLY A 1 150 ? 14.555 -9.586 -12.977 1 95.81 150 GLY A N 1
ATOM 1250 C CA . GLY A 1 150 ? 15.82 -10.297 -13.07 1 95.81 150 GLY A CA 1
ATOM 1251 C C . GLY A 1 150 ? 15.648 -11.789 -13.281 1 95.81 150 GLY A C 1
ATOM 1252 O O . GLY A 1 150 ? 14.711 -12.227 -13.953 1 95.81 150 GLY A O 1
ATOM 1253 N N . ASP A 1 151 ? 16.625 -12.531 -12.727 1 96 151 ASP A N 1
ATOM 1254 C CA . ASP A 1 151 ? 16.656 -13.961 -13.008 1 96 151 ASP A CA 1
ATOM 1255 C C . ASP A 1 151 ? 16.406 -14.781 -11.742 1 96 151 ASP A C 1
ATOM 1257 O O . ASP A 1 151 ? 16.703 -15.969 -11.695 1 96 151 ASP A O 1
ATOM 1261 N N . SER A 1 152 ? 15.906 -14.086 -10.781 1 95.75 152 SER A N 1
ATOM 1262 C CA . SER A 1 152 ? 15.648 -14.797 -9.531 1 95.75 152 SER A CA 1
ATOM 1263 C C . SER A 1 152 ? 14.344 -14.344 -8.898 1 95.75 152 SER A C 1
ATOM 1265 O O . SER A 1 152 ? 13.82 -13.273 -9.234 1 95.75 152 SER A O 1
ATOM 1267 N N . LEU A 1 153 ? 13.891 -15.195 -8.008 1 97.75 153 LEU A N 1
ATOM 1268 C CA . LEU A 1 153 ? 12.648 -14.938 -7.273 1 97.75 153 LEU A CA 1
ATOM 1269 C C . LEU A 1 153 ? 12.797 -13.719 -6.367 1 97.75 153 LEU A C 1
ATOM 1271 O O . LEU A 1 153 ? 13.789 -13.594 -5.652 1 97.75 153 LEU A O 1
ATOM 1275 N N . THR A 1 154 ? 11.898 -12.789 -6.477 1 98.69 154 THR A N 1
ATOM 1276 C CA . THR A 1 154 ? 11.828 -11.641 -5.574 1 98.69 154 THR A CA 1
ATOM 1277 C C . THR A 1 154 ? 10.461 -11.578 -4.898 1 98.69 154 THR A C 1
ATOM 1279 O O . THR A 1 154 ? 9.586 -12.406 -5.172 1 98.69 154 THR A O 1
ATOM 1282 N N . VAL A 1 155 ? 10.242 -10.617 -4.078 1 98.88 155 VAL A N 1
ATOM 1283 C CA . VAL A 1 155 ? 8.969 -10.445 -3.389 1 98.88 155 VAL A CA 1
ATOM 1284 C C . VAL A 1 155 ? 7.879 -10.094 -4.398 1 98.88 155 VAL A C 1
ATOM 1286 O O . VAL A 1 155 ? 6.695 -10.336 -4.148 1 98.88 155 VAL A O 1
ATOM 1289 N N . ALA A 1 156 ? 8.234 -9.555 -5.559 1 98.88 156 ALA A N 1
ATOM 1290 C CA . ALA A 1 156 ? 7.254 -9.344 -6.617 1 98.88 156 ALA A CA 1
ATOM 1291 C C . ALA A 1 156 ? 6.582 -10.656 -7.016 1 98.88 156 ALA A C 1
ATOM 1293 O O . ALA A 1 156 ? 5.359 -10.711 -7.152 1 98.88 156 ALA A O 1
ATOM 1294 N N . ASP A 1 157 ? 7.363 -11.664 -7.156 1 98.88 157 ASP A N 1
ATOM 1295 C CA . ASP A 1 157 ? 6.844 -12.969 -7.551 1 98.88 157 ASP A CA 1
ATOM 1296 C C . ASP A 1 157 ? 5.914 -13.531 -6.48 1 98.88 157 ASP A C 1
ATOM 1298 O O . ASP A 1 157 ? 4.836 -14.047 -6.793 1 98.88 157 ASP A O 1
ATOM 1302 N N . LEU A 1 158 ? 6.281 -13.406 -5.27 1 98.81 158 LEU A N 1
ATOM 1303 C CA . LEU A 1 158 ? 5.48 -13.945 -4.172 1 98.81 158 LEU A CA 1
ATOM 1304 C C . LEU A 1 158 ? 4.168 -13.18 -4.031 1 98.81 158 LEU A C 1
ATOM 1306 O O . LEU A 1 158 ? 3.125 -13.781 -3.758 1 98.81 158 LEU A O 1
ATOM 1310 N N . SER A 1 159 ? 4.227 -11.867 -4.156 1 98.75 159 SER A N 1
ATOM 1311 C CA . SER A 1 159 ? 3.029 -11.039 -4.035 1 98.75 159 SER A CA 1
ATOM 1312 C C . SER A 1 159 ? 2.027 -11.359 -5.141 1 98.75 159 SER A C 1
ATOM 1314 O O . SER A 1 159 ? 0.833 -11.516 -4.879 1 98.75 159 SER A O 1
ATOM 1316 N N . VAL A 1 160 ? 2.543 -11.453 -6.348 1 98.88 160 VAL A N 1
ATOM 1317 C CA . VAL A 1 160 ? 1.665 -11.758 -7.477 1 98.88 160 VAL A CA 1
ATOM 1318 C C . VAL A 1 160 ? 1.146 -13.188 -7.355 1 98.88 160 VAL A C 1
ATOM 1320 O O . VAL A 1 160 ? -0.034 -13.453 -7.594 1 98.88 160 VAL A O 1
ATOM 1323 N N . PHE A 1 161 ? 1.989 -14.102 -6.957 1 98.62 161 PHE A N 1
ATOM 1324 C CA . PHE A 1 161 ? 1.554 -15.469 -6.703 1 98.62 161 PHE A CA 1
ATOM 1325 C C . PHE A 1 161 ? 0.391 -15.492 -5.719 1 98.62 161 PHE A C 1
ATOM 1327 O O . PHE A 1 161 ? -0.634 -16.125 -5.977 1 98.62 161 PHE A O 1
ATOM 1334 N N . ASN A 1 162 ? 0.55 -14.82 -4.586 1 97.25 162 ASN A N 1
ATOM 1335 C CA . ASN A 1 162 ? -0.474 -14.812 -3.549 1 97.25 162 ASN A CA 1
ATOM 1336 C C . ASN A 1 162 ? -1.81 -14.305 -4.082 1 97.25 162 ASN A C 1
ATOM 1338 O O . ASN A 1 162 ? -2.854 -14.906 -3.836 1 97.25 162 ASN A O 1
ATOM 1342 N N . ALA A 1 163 ? -1.785 -13.18 -4.824 1 97.44 163 ALA A N 1
ATOM 1343 C CA . ALA A 1 163 ? -3 -12.602 -5.391 1 97.44 163 ALA A CA 1
ATOM 1344 C C . ALA A 1 163 ? -3.674 -13.57 -6.355 1 97.44 163 ALA A C 1
ATOM 1346 O O . ALA A 1 163 ? -4.887 -13.789 -6.281 1 97.44 163 ALA A O 1
ATOM 1347 N N . ILE A 1 164 ? -2.875 -14.172 -7.219 1 97.75 164 ILE A N 1
ATOM 1348 C CA . ILE A 1 164 ? -3.414 -15.07 -8.234 1 97.75 164 ILE A CA 1
ATOM 1349 C C . ILE A 1 164 ? -3.914 -16.359 -7.574 1 97.75 164 ILE A C 1
ATOM 1351 O O . ILE A 1 164 ? -4.926 -16.922 -7.992 1 97.75 164 ILE A O 1
ATOM 1355 N N . ASP A 1 165 ? -3.191 -16.797 -6.582 1 95.5 165 ASP A N 1
ATOM 1356 C CA . ASP A 1 165 ? -3.596 -18 -5.848 1 95.5 165 ASP A CA 1
ATOM 1357 C C . ASP A 1 165 ? -4.961 -17.797 -5.195 1 95.5 165 ASP A C 1
ATOM 1359 O O . ASP A 1 165 ? -5.836 -18.656 -5.301 1 95.5 165 ASP A O 1
ATOM 1363 N N . ILE A 1 166 ? -5.211 -16.688 -4.566 1 93.25 166 ILE A N 1
ATOM 1364 C CA . ILE A 1 166 ? -6.484 -16.359 -3.93 1 93.25 166 ILE A CA 1
ATOM 1365 C C . ILE A 1 166 ? -7.582 -16.266 -4.988 1 93.25 166 ILE A C 1
ATOM 1367 O O . ILE A 1 166 ? -8.664 -16.844 -4.824 1 93.25 166 ILE A O 1
ATOM 1371 N N . LEU A 1 167 ? -7.289 -15.609 -6.078 1 94.75 167 LEU A N 1
ATOM 1372 C CA . LEU A 1 167 ? -8.273 -15.469 -7.148 1 94.75 167 LEU A CA 1
ATOM 1373 C C . LEU A 1 167 ? -8.609 -16.828 -7.758 1 94.75 167 LEU A C 1
ATOM 1375 O O . LEU A 1 167 ? -9.75 -17.062 -8.156 1 94.75 167 LEU A O 1
ATOM 1379 N N . SER A 1 168 ? -7.609 -17.672 -7.855 1 93.69 168 SER A N 1
ATOM 1380 C CA . SER A 1 168 ? -7.805 -18.984 -8.461 1 93.69 168 SER A CA 1
ATOM 1381 C C . SER A 1 168 ? -8.812 -19.812 -7.664 1 93.69 168 SER A C 1
ATOM 1383 O O . SER A 1 168 ? -9.555 -20.609 -8.234 1 93.69 168 SER A O 1
ATOM 1385 N N . ASP A 1 169 ? -8.867 -19.625 -6.398 1 89.12 169 ASP A N 1
ATOM 1386 C CA . ASP A 1 169 ? -9.805 -20.344 -5.539 1 89.12 169 ASP A CA 1
ATOM 1387 C C . ASP A 1 169 ? -11.234 -19.875 -5.785 1 89.12 169 ASP A C 1
ATOM 1389 O O . ASP A 1 169 ? -12.18 -20.656 -5.66 1 89.12 169 ASP A O 1
ATOM 1393 N N . CYS A 1 170 ? -11.414 -18.609 -6.215 1 88.5 170 CYS A N 1
ATOM 1394 C CA . CYS A 1 170 ? -12.742 -18.016 -6.195 1 88.5 170 CYS A CA 1
ATOM 1395 C C . CYS A 1 170 ? -13.242 -17.766 -7.613 1 88.5 170 CYS A C 1
ATOM 1397 O O . CYS A 1 170 ? -14.445 -17.578 -7.828 1 88.5 170 CYS A O 1
ATOM 1399 N N . ALA A 1 171 ? -12.32 -17.719 -8.547 1 93.12 171 ALA A N 1
ATOM 1400 C CA . ALA A 1 171 ? -12.672 -17.391 -9.922 1 93.12 171 ALA A CA 1
ATOM 1401 C C . ALA A 1 171 ? -11.734 -18.078 -10.914 1 93.12 171 ALA A C 1
ATOM 1403 O O . ALA A 1 171 ? -11.148 -17.422 -11.781 1 93.12 171 ALA A O 1
ATOM 1404 N N . PRO A 1 172 ? -11.688 -19.406 -10.891 1 94.75 172 PRO A N 1
ATOM 1405 C CA . PRO A 1 172 ? -10.75 -20.125 -11.758 1 94.75 172 PRO A CA 1
ATOM 1406 C C . PRO A 1 172 ? -11.062 -19.953 -13.242 1 94.75 172 PRO A C 1
ATOM 1408 O O . PRO A 1 172 ? -10.141 -19.906 -14.062 1 94.75 172 PRO A O 1
ATOM 1411 N N . GLU A 1 173 ? -12.25 -19.812 -13.617 1 95.69 173 GLU A N 1
ATOM 1412 C CA . GLU A 1 173 ? -12.625 -19.703 -15.023 1 95.69 173 GLU A CA 1
ATOM 1413 C C . GLU A 1 173 ? -12.156 -18.391 -15.625 1 95.69 173 GLU A C 1
ATOM 1415 O O . GLU A 1 173 ? -11.648 -18.359 -16.75 1 95.69 173 GLU A O 1
ATOM 1420 N N . GLU A 1 174 ? -12.297 -17.328 -14.836 1 96.25 174 GLU A N 1
ATOM 1421 C CA . GLU A 1 174 ? -11.898 -16 -15.32 1 96.25 174 GLU A CA 1
ATOM 1422 C C . GLU A 1 174 ? -10.391 -15.922 -15.523 1 96.25 174 GLU A C 1
ATOM 1424 O O . GLU A 1 174 ? -9.906 -15.117 -16.328 1 96.25 174 GLU A O 1
ATOM 1429 N N . LEU A 1 175 ? -9.625 -16.797 -14.883 1 97.5 175 LEU A N 1
ATOM 1430 C CA . LEU A 1 175 ? -8.164 -16.719 -14.914 1 97.5 175 LEU A CA 1
ATOM 1431 C C . LEU A 1 175 ? -7.598 -17.531 -16.062 1 97.5 175 LEU A C 1
ATOM 1433 O O . LEU A 1 175 ? -6.418 -17.406 -16.406 1 97.5 175 LEU A O 1
ATOM 1437 N N . THR A 1 176 ? -8.414 -18.344 -16.703 1 97.56 176 THR A N 1
ATOM 1438 C CA . THR A 1 176 ? -7.941 -19.297 -17.703 1 97.56 176 THR A CA 1
ATOM 1439 C C . THR A 1 176 ? -7.289 -18.578 -18.875 1 97.56 176 THR A C 1
ATOM 1441 O O . THR A 1 176 ? -6.445 -19.141 -19.562 1 97.56 176 THR A O 1
ATOM 1444 N N . SER A 1 177 ? -7.621 -17.312 -19.109 1 96.44 177 SER A N 1
ATOM 1445 C CA . SER A 1 177 ? -7.102 -16.547 -20.234 1 96.44 177 SER A CA 1
ATOM 1446 C C . SER A 1 177 ? -5.711 -15.992 -19.938 1 96.44 177 SER A C 1
ATOM 1448 O O . SER A 1 177 ? -5.043 -15.461 -20.828 1 96.44 177 SER A O 1
ATOM 1450 N N . TYR A 1 178 ? -5.266 -16.062 -18.688 1 98.25 178 TYR A N 1
ATOM 1451 C CA . TYR A 1 178 ? -3.984 -15.516 -18.281 1 98.25 178 TYR A CA 1
ATOM 1452 C C . TYR A 1 178 ? -2.951 -16.609 -18.078 1 98.25 178 TYR A C 1
ATOM 1454 O O . TYR A 1 178 ? -2.523 -16.875 -16.953 1 98.25 178 TYR A O 1
ATOM 1462 N N . LYS A 1 179 ? -2.445 -17.125 -19.188 1 98.06 179 LYS A N 1
ATOM 1463 C CA . LYS A 1 179 ? -1.629 -18.328 -19.219 1 98.06 179 LYS A CA 1
ATOM 1464 C C . LYS A 1 179 ? -0.285 -18.109 -18.531 1 98.06 179 LYS A C 1
ATOM 1466 O O . LYS A 1 179 ? 0.199 -18.969 -17.797 1 98.06 179 LYS A O 1
ATOM 1471 N N . LYS A 1 180 ? 0.344 -16.969 -18.766 1 98.62 180 LYS A N 1
ATOM 1472 C CA . LYS A 1 180 ? 1.649 -16.688 -18.172 1 98.62 180 LYS A CA 1
ATOM 1473 C C . LYS A 1 180 ? 1.543 -16.547 -16.656 1 98.62 180 LYS A C 1
ATOM 1475 O O . LYS A 1 180 ? 2.43 -16.984 -15.922 1 98.62 180 LYS A O 1
ATOM 1480 N N . LEU A 1 181 ? 0.479 -15.898 -16.234 1 98.81 181 LEU A N 1
ATOM 1481 C CA . LEU A 1 181 ? 0.258 -15.781 -14.789 1 98.81 181 LEU A CA 1
ATOM 1482 C C . LEU A 1 181 ? 0.055 -17.156 -14.156 1 98.81 181 LEU A C 1
ATOM 1484 O O . LEU A 1 181 ? 0.571 -17.422 -13.07 1 98.81 181 LEU A O 1
ATOM 1488 N N . LEU A 1 182 ? -0.715 -17.984 -14.836 1 98.56 182 LEU A N 1
ATOM 1489 C CA . LEU A 1 182 ? -0.968 -19.328 -14.312 1 98.56 182 LEU A CA 1
ATOM 1490 C C . LEU A 1 182 ? 0.304 -20.172 -14.336 1 98.56 182 LEU A C 1
ATOM 1492 O O . LEU A 1 182 ? 0.549 -20.953 -13.414 1 98.56 182 LEU A O 1
ATOM 1496 N N . GLU A 1 183 ? 1.081 -20.031 -15.367 1 98.38 183 GLU A N 1
ATOM 1497 C CA . GLU A 1 183 ? 2.385 -20.688 -15.406 1 98.38 183 GLU A CA 1
ATOM 1498 C C . GLU A 1 183 ? 3.283 -20.203 -14.273 1 98.38 183 GLU A C 1
ATOM 1500 O O . GLU A 1 183 ? 3.977 -21.016 -13.641 1 98.38 183 GLU A O 1
ATOM 1505 N N . HIS A 1 184 ? 3.312 -18.922 -14.078 1 98.75 184 HIS A N 1
ATOM 1506 C CA . HIS A 1 184 ? 4.082 -18.328 -12.984 1 98.75 184 HIS A CA 1
ATOM 1507 C C . HIS A 1 184 ? 3.625 -18.859 -11.633 1 98.75 184 HIS A C 1
ATOM 1509 O O . HIS A 1 184 ? 4.453 -19.203 -10.789 1 98.75 184 HIS A O 1
ATOM 1515 N N . LYS A 1 185 ? 2.338 -18.938 -11.461 1 98.38 185 LYS A N 1
ATOM 1516 C CA . LYS A 1 185 ? 1.79 -19.516 -10.234 1 98.38 185 LYS A CA 1
ATOM 1517 C C . LYS A 1 185 ? 2.297 -20.938 -10.016 1 98.38 185 LYS A C 1
ATOM 1519 O O . LYS A 1 185 ? 2.734 -21.281 -8.922 1 98.38 185 LYS A O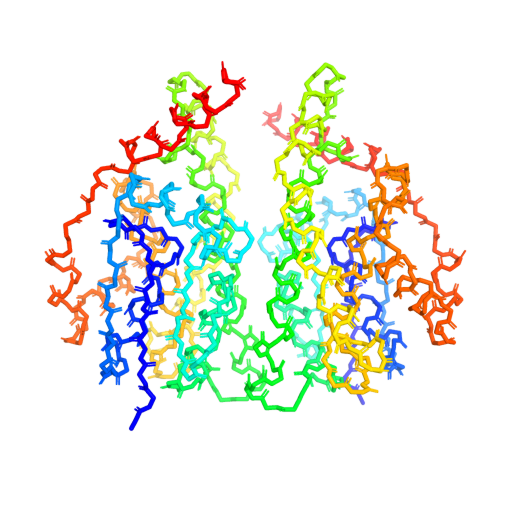 1
ATOM 1524 N N . ALA A 1 186 ? 2.201 -21.719 -11.008 1 97.88 186 ALA A N 1
ATOM 1525 C CA . ALA A 1 186 ? 2.658 -23.109 -10.938 1 97.88 186 ALA A CA 1
ATOM 1526 C C . ALA A 1 186 ? 4.141 -23.188 -10.586 1 97.88 186 ALA A C 1
ATOM 1528 O O . ALA A 1 186 ? 4.562 -24.031 -9.805 1 97.88 186 ALA A O 1
ATOM 1529 N N . LYS A 1 187 ? 4.934 -22.312 -11.203 1 97.88 187 LYS A N 1
ATOM 1530 C CA . LYS A 1 187 ? 6.367 -22.25 -10.938 1 97.88 187 LYS A CA 1
ATOM 1531 C C . LYS A 1 187 ? 6.641 -22 -9.453 1 97.88 187 LYS A C 1
ATOM 1533 O O . LYS A 1 187 ? 7.492 -22.656 -8.852 1 97.88 187 LYS A O 1
ATOM 1538 N N . ILE A 1 188 ? 5.926 -21.016 -8.867 1 98.12 188 ILE A N 1
ATOM 1539 C CA . ILE A 1 188 ? 6.125 -20.688 -7.457 1 98.12 188 ILE A CA 1
ATOM 1540 C C . ILE A 1 188 ? 5.621 -21.844 -6.586 1 98.12 188 ILE A C 1
ATOM 1542 O O . ILE A 1 188 ? 6.266 -22.203 -5.598 1 98.12 188 ILE A O 1
ATOM 1546 N N . GLU A 1 189 ? 4.523 -22.484 -6.965 1 96.06 189 GLU A N 1
ATOM 1547 C CA . GLU A 1 189 ? 3.91 -23.562 -6.199 1 96.06 189 GLU A CA 1
ATOM 1548 C C . GLU A 1 189 ? 4.828 -24.781 -6.125 1 96.06 189 GLU A C 1
ATOM 1550 O O . GLU A 1 189 ? 4.793 -25.531 -5.148 1 96.06 189 GLU A O 1
ATOM 1555 N N . THR A 1 190 ? 5.598 -24.938 -7.109 1 96.38 190 THR A N 1
ATOM 1556 C CA . THR A 1 190 ? 6.426 -26.141 -7.18 1 96.38 190 THR A CA 1
ATOM 1557 C C . THR A 1 190 ? 7.836 -25.859 -6.668 1 96.38 190 THR A C 1
ATOM 1559 O O . THR A 1 190 ? 8.719 -26.719 -6.758 1 96.38 190 THR A O 1
ATOM 1562 N N . ASN A 1 191 ? 8.102 -24.594 -6.289 1 97.56 191 ASN A N 1
ATOM 1563 C CA . ASN A 1 191 ? 9.375 -24.312 -5.629 1 97.56 191 ASN A CA 1
ATOM 1564 C C . ASN A 1 191 ? 9.602 -25.234 -4.43 1 97.56 191 ASN A C 1
ATOM 1566 O O . ASN A 1 191 ? 8.75 -25.312 -3.535 1 97.56 191 ASN A O 1
ATOM 1570 N N . PRO A 1 192 ? 10.695 -25.922 -4.359 1 97.25 192 PRO A N 1
ATOM 1571 C CA . PRO A 1 192 ? 10.914 -26.922 -3.318 1 97.25 192 PRO A CA 1
ATOM 1572 C C . PRO A 1 192 ? 10.852 -26.344 -1.91 1 97.25 192 PRO A C 1
ATOM 1574 O O . PRO A 1 192 ? 10.508 -27.047 -0.957 1 97.25 192 PRO A O 1
ATOM 1577 N N . LYS A 1 193 ? 11.148 -25.109 -1.753 1 97.56 193 LYS A N 1
ATOM 1578 C CA . LYS A 1 193 ? 11.156 -24.484 -0.438 1 97.56 193 LYS A CA 1
ATOM 1579 C C . LYS A 1 193 ? 9.742 -24.109 -0.007 1 97.56 193 LYS A C 1
ATOM 1581 O O . LYS A 1 193 ? 9.5 -23.797 1.164 1 97.56 193 LYS A O 1
ATOM 1586 N N . LEU A 1 194 ? 8.789 -24.109 -0.968 1 97.62 194 LEU A N 1
ATOM 1587 C CA . LEU A 1 194 ? 7.465 -23.594 -0.667 1 97.62 194 LEU A CA 1
ATOM 1588 C C . LEU A 1 194 ? 6.402 -24.672 -0.819 1 97.62 194 LEU A C 1
ATOM 1590 O O . LEU A 1 194 ? 5.316 -24.562 -0.243 1 97.62 194 LEU A O 1
ATOM 1594 N N . THR A 1 195 ? 6.68 -25.688 -1.565 1 96.19 195 THR A N 1
ATOM 1595 C CA . THR A 1 195 ? 5.695 -26.641 -2.051 1 96.19 195 THR A CA 1
ATOM 1596 C C . THR A 1 195 ? 5.023 -27.375 -0.886 1 96.19 195 THR A C 1
ATOM 1598 O O . THR A 1 195 ? 3.803 -27.531 -0.87 1 96.19 195 THR A O 1
ATOM 1601 N N . LYS A 1 196 ? 5.828 -27.797 0.046 1 94.69 196 LYS A N 1
ATOM 1602 C CA . LYS A 1 196 ? 5.266 -28.516 1.186 1 94.69 196 LYS A CA 1
ATOM 1603 C C . LYS A 1 196 ? 4.281 -27.641 1.955 1 94.69 196 LYS A C 1
ATOM 1605 O O . LYS A 1 196 ? 3.16 -28.062 2.248 1 94.69 196 LYS A O 1
ATOM 1610 N N . TYR A 1 197 ? 4.676 -26.453 2.252 1 93.69 197 TYR A N 1
ATOM 1611 C CA . TYR A 1 197 ? 3.822 -25.531 3.002 1 93.69 197 TYR A CA 1
ATOM 1612 C C . TYR A 1 197 ? 2.553 -25.219 2.223 1 93.69 197 TYR A C 1
ATOM 1614 O O . TYR A 1 197 ? 1.449 -25.266 2.773 1 93.69 197 TYR A O 1
ATOM 1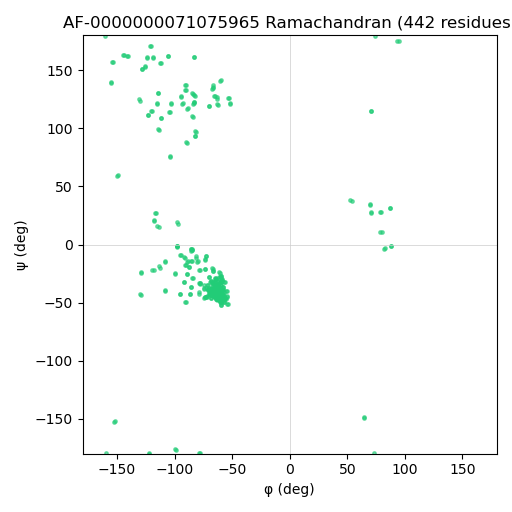622 N N . ILE A 1 198 ? 2.674 -24.906 0.945 1 93 198 ILE A N 1
ATOM 1623 C CA . ILE A 1 198 ? 1.551 -24.5 0.107 1 93 198 ILE A CA 1
ATOM 1624 C C . ILE A 1 198 ? 0.562 -25.656 -0.025 1 93 198 ILE A C 1
ATOM 1626 O O . ILE A 1 198 ? -0.653 -25.453 -0.015 1 93 198 ILE A O 1
ATOM 1630 N N . GLY A 1 199 ? 1.028 -26.828 -0.068 1 88.5 199 GLY A N 1
ATOM 1631 C CA . GLY A 1 199 ? 0.186 -28.016 -0.206 1 88.5 199 GLY A CA 1
ATOM 1632 C C . GLY A 1 199 ? -0.482 -28.422 1.093 1 88.5 199 GLY A C 1
ATOM 1633 O O . GLY A 1 199 ? -1.518 -29.094 1.079 1 88.5 199 GLY A O 1
ATOM 1634 N N . GLU A 1 200 ? 0.113 -27.984 2.219 1 86.38 200 GLU A N 1
ATOM 1635 C CA . GLU A 1 200 ? -0.362 -28.484 3.508 1 86.38 200 GLU A CA 1
ATOM 1636 C C . GLU A 1 200 ? -1.122 -27.406 4.27 1 86.38 200 GLU A C 1
ATOM 1638 O O . GLU A 1 200 ? -1.783 -27.688 5.27 1 86.38 200 GLU A O 1
ATOM 1643 N N . ARG A 1 201 ? -0.954 -26.25 3.803 1 80.88 201 ARG A N 1
ATOM 1644 C CA . ARG A 1 201 ? -1.578 -25.188 4.582 1 80.88 201 ARG A CA 1
ATOM 1645 C C . ARG A 1 201 ? -3.096 -25.344 4.605 1 80.88 201 ARG A C 1
ATOM 1647 O O . ARG A 1 201 ? -3.699 -25.75 3.611 1 80.88 201 ARG A O 1
ATOM 1654 N N . GLN A 1 202 ? -3.654 -25.484 5.852 1 65.44 202 GLN A N 1
ATOM 1655 C CA . GLN A 1 202 ? -5.094 -25.578 6.086 1 65.44 202 GLN A CA 1
ATOM 1656 C C . GLN A 1 202 ? -5.738 -24.203 6.113 1 65.44 202 GLN A C 1
ATOM 1658 O O . GLN A 1 202 ? -5.477 -23.406 7.02 1 65.44 202 GLN A O 1
ATOM 1663 N N . LEU A 1 203 ? -6.262 -23.891 5.004 1 64.31 203 LEU A N 1
ATOM 1664 C CA . LEU A 1 203 ? -6.871 -22.562 4.93 1 64.31 203 LEU A CA 1
ATOM 1665 C C . LEU A 1 203 ? -8.336 -22.609 5.363 1 64.31 203 LEU A C 1
ATOM 1667 O O . LEU A 1 203 ? -9.062 -23.547 5.016 1 64.31 203 LEU A O 1
ATOM 1671 N N . VAL A 1 204 ? -8.57 -21.875 6.48 1 61.72 204 VAL A N 1
ATOM 1672 C CA . VAL A 1 204 ? -9.953 -21.766 6.926 1 61.72 204 VAL A CA 1
ATOM 1673 C C . VAL A 1 204 ? -10.758 -20.953 5.914 1 61.72 204 VAL A C 1
ATOM 1675 O O . VAL A 1 204 ? -10.25 -20 5.324 1 61.72 204 VAL A O 1
ATOM 1678 N N . PRO A 1 205 ? -11.961 -21.578 5.645 1 58 205 PRO A N 1
ATOM 1679 C CA . PRO A 1 205 ? -12.781 -20.781 4.723 1 58 205 PRO A CA 1
ATOM 1680 C C . PRO A 1 205 ? -12.961 -19.344 5.18 1 58 205 PRO A C 1
ATOM 1682 O O . PRO A 1 205 ? -13.289 -19.094 6.34 1 58 205 PRO A O 1
ATOM 1685 N N . ILE A 1 206 ? -12.531 -18.453 4.363 1 55.81 206 ILE A N 1
ATOM 1686 C CA . ILE A 1 206 ? -12.344 -17.016 4.609 1 55.81 206 ILE A CA 1
ATOM 1687 C C . ILE A 1 206 ? -13.672 -16.391 5.055 1 55.81 206 ILE A C 1
ATOM 1689 O O . ILE A 1 206 ? -13.695 -15.578 5.977 1 55.81 206 ILE A O 1
ATOM 1693 N N . ARG A 1 207 ? -14.75 -16.875 4.336 1 57.19 207 ARG A N 1
ATOM 1694 C CA . ARG A 1 207 ? -16.047 -16.25 4.633 1 57.19 207 ARG A CA 1
ATOM 1695 C C . ARG A 1 207 ? -16.422 -16.453 6.094 1 57.19 207 ARG A C 1
ATOM 1697 O O . ARG A 1 207 ? -17 -15.57 6.719 1 57.19 207 ARG A O 1
ATOM 1704 N N . GLN A 1 208 ? -15.938 -17.484 6.609 1 51.88 208 GLN A N 1
ATOM 1705 C CA . GLN A 1 208 ? -16.266 -17.781 8 1 51.88 208 GLN A CA 1
ATOM 1706 C C . GLN A 1 208 ? -15.453 -16.922 8.961 1 51.88 208 GLN A C 1
ATOM 1708 O O . GLN A 1 208 ? -15.953 -16.5 10 1 51.88 208 GLN A O 1
ATOM 1713 N N . THR A 1 209 ? -14.305 -16.641 8.562 1 52.34 209 THR A N 1
ATOM 1714 C CA . THR A 1 209 ? -13.398 -15.898 9.43 1 52.34 209 THR A CA 1
ATOM 1715 C C . THR A 1 209 ? -13.805 -14.43 9.508 1 52.34 209 THR A C 1
ATOM 1717 O O . THR A 1 209 ? -13.844 -13.844 10.594 1 52.34 209 THR A O 1
ATOM 1720 N N . PHE A 1 210 ? -14.078 -13.898 8.383 1 56.53 210 PHE A N 1
ATOM 1721 C CA . PHE A 1 210 ? -14.461 -12.484 8.375 1 56.53 210 PHE A CA 1
ATOM 1722 C C . PHE A 1 210 ? -15.812 -12.289 9.055 1 56.53 210 PHE A C 1
ATOM 1724 O O . PHE A 1 210 ? -16.031 -11.297 9.75 1 56.53 210 PHE A O 1
ATOM 1731 N N . LEU A 1 211 ? -16.578 -13.312 8.859 1 53.34 211 LEU A N 1
ATOM 1732 C CA . LEU A 1 211 ? -17.875 -13.258 9.539 1 53.34 211 LEU A CA 1
ATOM 1733 C C . LEU A 1 211 ? -17.688 -13.242 11.055 1 53.34 211 LEU A C 1
ATOM 1735 O O . LEU A 1 211 ? -18.422 -12.547 11.766 1 53.34 211 LEU A O 1
ATOM 1739 N N . GLY A 1 212 ? -16.766 -13.922 11.398 1 50.47 212 GLY A N 1
ATOM 1740 C CA . GLY A 1 212 ? -16.484 -13.938 12.828 1 50.47 212 GLY A CA 1
ATOM 1741 C C . GLY A 1 212 ? -15.992 -12.609 13.359 1 50.47 212 GLY A C 1
ATOM 1742 O O . GLY A 1 212 ? -16.422 -12.172 14.43 1 50.47 212 GLY A O 1
ATOM 1743 N N . ILE A 1 213 ? -15.25 -11.938 12.539 1 52.56 213 ILE A N 1
ATOM 1744 C CA . ILE A 1 213 ? -14.703 -10.641 12.938 1 52.56 213 ILE A CA 1
ATOM 1745 C C . ILE A 1 213 ? -15.82 -9.594 12.938 1 52.56 213 ILE A C 1
ATOM 1747 O O . ILE A 1 213 ? -15.922 -8.789 13.859 1 52.56 213 ILE A O 1
ATOM 1751 N N . ILE A 1 214 ? -16.594 -9.648 11.883 1 53 214 ILE A N 1
ATOM 1752 C CA . ILE A 1 214 ? -17.719 -8.719 11.766 1 53 214 ILE A CA 1
ATOM 1753 C C . ILE A 1 214 ? -18.719 -8.961 12.891 1 53 214 ILE A C 1
ATOM 1755 O O . ILE A 1 214 ? -19.219 -8.016 13.5 1 53 214 ILE A O 1
ATOM 1759 N N . ALA A 1 215 ? -18.906 -10.203 13.062 1 48.47 215 ALA A N 1
ATOM 1760 C CA . ALA A 1 215 ? -19.844 -10.562 14.125 1 48.47 215 ALA A CA 1
ATOM 1761 C C . ALA A 1 215 ? -19.359 -10.047 15.477 1 48.47 215 ALA A C 1
ATOM 1763 O O . ALA A 1 215 ? -20.156 -9.586 16.297 1 48.47 215 ALA A O 1
ATOM 1764 N N . LEU A 1 216 ? -18.203 -9.992 15.641 1 45.59 216 LEU A N 1
ATOM 1765 C CA . LEU A 1 216 ? -17.641 -9.555 16.922 1 45.59 216 LEU A CA 1
ATOM 1766 C C . LEU A 1 216 ? -17.688 -8.031 17.031 1 45.59 216 LEU A C 1
ATOM 1768 O O . LEU A 1 216 ? -17.922 -7.5 18.125 1 45.59 216 LEU A O 1
ATOM 1772 N N . LYS A 1 217 ? -17.391 -7.348 15.984 1 51.84 217 LYS A N 1
ATOM 1773 C CA . LYS A 1 217 ? -17.516 -5.895 15.984 1 51.84 217 LYS A CA 1
ATOM 1774 C C . LYS A 1 217 ? -18.953 -5.473 16.328 1 51.84 217 LYS A C 1
ATOM 1776 O O . LYS A 1 217 ? -19.156 -4.504 17.062 1 51.84 217 LYS A O 1
ATOM 1781 N N . GLU A 1 218 ? -19.859 -6.133 15.695 1 49.75 218 GLU A N 1
ATOM 1782 C CA . GLU A 1 218 ? -21.25 -5.844 16.016 1 49.75 218 GLU A CA 1
ATOM 1783 C C . GLU A 1 218 ? -21.547 -6.086 17.5 1 49.75 218 GLU A C 1
ATOM 1785 O O . GLU A 1 218 ? -22.312 -5.348 18.109 1 49.75 218 GLU A O 1
ATOM 1790 N N . LYS A 1 219 ? -20.906 -6.965 18.047 1 47.5 219 LYS A N 1
ATOM 1791 C CA . LYS A 1 219 ? -21.078 -7.266 19.453 1 47.5 219 LYS A CA 1
ATOM 1792 C C . LYS A 1 219 ? -20.469 -6.18 20.328 1 47.5 219 LYS A C 1
ATOM 1794 O O . LYS A 1 219 ? -21.016 -5.828 21.375 1 47.5 219 LYS A O 1
ATOM 1799 N N . GLU A 1 220 ? -19.375 -5.625 19.953 1 45.09 220 GLU A N 1
ATOM 1800 C CA . GLU A 1 220 ? -18.75 -4.551 20.719 1 45.09 220 GLU A CA 1
ATOM 1801 C C . GLU A 1 220 ? -19.578 -3.271 20.672 1 45.09 220 GLU A C 1
ATOM 1803 O O . GLU A 1 220 ? -19.625 -2.514 21.641 1 45.09 220 GLU A O 1
ATOM 1808 N N . LYS A 1 221 ? -20.172 -2.879 19.5 1 48 221 LYS A N 1
ATOM 1809 C CA . LYS A 1 221 ? -21.078 -1.751 19.359 1 48 221 LYS A CA 1
ATOM 1810 C C . LYS A 1 221 ? -22.312 -1.934 20.25 1 48 221 LYS A C 1
ATOM 1812 O O . LYS A 1 221 ? -22.906 -0.954 20.703 1 48 221 LYS A O 1
ATOM 1817 N N . SER A 1 222 ? -22.719 -3.117 20.531 1 41.59 222 SER A N 1
ATOM 1818 C CA . SER A 1 222 ? -23.891 -3.42 21.344 1 41.59 222 SER A CA 1
ATOM 1819 C C . SER A 1 222 ? -23.562 -3.41 22.828 1 41.59 222 SER A C 1
ATOM 1821 O O . SER A 1 222 ? -24.453 -3.49 23.672 1 41.59 222 SER A O 1
ATOM 1823 N N . LYS A 1 223 ? -22.328 -3.242 23.078 1 36.19 223 LYS A N 1
ATOM 1824 C CA . LYS A 1 223 ? -22.062 -3 24.484 1 36.19 223 LYS A CA 1
ATOM 1825 C C . LYS A 1 223 ? -21.859 -1.511 24.766 1 36.19 223 LYS A C 1
ATOM 1827 O O . LYS A 1 223 ? -21.188 -0.813 24 1 36.19 223 LYS A O 1
ATOM 1832 N N . MET B 1 1 ? 20.703 15.75 -16.859 1 72.62 1 MET B N 1
ATOM 1833 C CA . MET B 1 1 ? 19.844 15.32 -15.773 1 72.62 1 MET B CA 1
ATOM 1834 C C . MET B 1 1 ? 18.562 14.68 -16.312 1 72.62 1 MET B C 1
ATOM 1836 O O . MET B 1 1 ? 18.078 15.047 -17.391 1 72.62 1 MET B O 1
ATOM 1840 N N . PRO B 1 2 ? 18.109 13.539 -15.602 1 79.75 2 PRO B N 1
ATOM 1841 C CA . PRO B 1 2 ? 16.906 12.938 -16.188 1 79.75 2 PRO B CA 1
ATOM 1842 C C . PRO B 1 2 ? 15.719 13.898 -16.234 1 79.75 2 PRO B C 1
ATOM 1844 O O . PRO B 1 2 ? 15.625 14.812 -15.414 1 79.75 2 PRO B O 1
ATOM 1847 N N . SER B 1 3 ? 15.008 13.859 -17.219 1 93.25 3 SER B N 1
ATOM 1848 C CA . SER B 1 3 ? 13.773 14.617 -17.344 1 93.25 3 SER B CA 1
ATOM 1849 C C . SER B 1 3 ? 12.602 13.883 -16.703 1 93.25 3 SER B C 1
ATOM 1851 O O . SER B 1 3 ? 12.492 12.664 -16.812 1 93.25 3 SER B O 1
ATOM 1853 N N . TYR B 1 4 ? 11.883 14.602 -15.867 1 98.12 4 TYR B N 1
ATOM 1854 C CA . TYR B 1 4 ? 10.711 14.039 -15.203 1 98.12 4 TYR B CA 1
ATOM 1855 C C . TYR B 1 4 ? 9.438 14.734 -15.672 1 98.12 4 TYR B C 1
ATOM 1857 O O . TYR B 1 4 ? 9.375 15.961 -15.711 1 98.12 4 TYR B O 1
ATOM 1865 N N . LYS B 1 5 ? 8.445 13.938 -16.047 1 98.56 5 LYS B N 1
ATOM 1866 C CA . LYS B 1 5 ? 7.082 14.422 -16.25 1 98.56 5 LYS B CA 1
ATOM 1867 C C . LYS B 1 5 ? 6.098 13.648 -15.375 1 98.56 5 LYS B C 1
ATOM 1869 O O . LYS B 1 5 ? 5.914 12.445 -15.547 1 98.56 5 LYS B O 1
ATOM 1874 N N . TYR B 1 6 ? 5.586 14.383 -14.422 1 98 6 TYR B N 1
ATOM 1875 C CA . TYR B 1 6 ? 4.641 13.789 -13.484 1 98 6 TYR B CA 1
ATOM 1876 C C . TYR B 1 6 ? 3.209 14.195 -13.82 1 98 6 TYR B C 1
ATOM 1878 O O . TYR B 1 6 ? 2.896 15.391 -13.883 1 98 6 TYR B O 1
ATOM 1886 N N . THR B 1 7 ? 2.318 13.164 -14.086 1 97.56 7 THR B N 1
ATOM 1887 C CA . THR B 1 7 ? 0.962 13.438 -14.547 1 97.56 7 THR B CA 1
ATOM 1888 C C . THR B 1 7 ? -0.063 12.977 -13.516 1 97.56 7 THR B C 1
ATOM 1890 O O . THR B 1 7 ? -0.085 11.805 -13.141 1 97.56 7 THR B O 1
ATOM 1893 N N . TYR B 1 8 ? -0.83 13.867 -13.07 1 94.88 8 TYR B N 1
ATOM 1894 C CA . TYR B 1 8 ? -1.94 13.609 -12.164 1 94.88 8 TYR B CA 1
ATOM 1895 C C . TYR B 1 8 ? -2.955 14.742 -12.203 1 94.88 8 TYR B C 1
ATOM 1897 O O . TYR B 1 8 ? -2.809 15.688 -12.984 1 94.88 8 TYR B O 1
ATOM 1905 N N . PHE B 1 9 ? -4.027 14.633 -11.406 1 90.75 9 PHE B N 1
ATOM 1906 C CA . PHE B 1 9 ? -5.078 15.648 -11.367 1 90.75 9 PHE B CA 1
ATOM 1907 C C . PHE B 1 9 ? -4.645 16.844 -10.539 1 90.75 9 PHE B C 1
ATOM 1909 O O . PHE B 1 9 ? -3.531 16.875 -10.016 1 90.75 9 PHE B O 1
ATOM 1916 N N . THR B 1 10 ? -5.59 17.812 -10.469 1 83.12 10 THR B N 1
ATOM 1917 C CA . THR B 1 10 ? -5.285 19.062 -9.781 1 83.12 10 THR B CA 1
ATOM 1918 C C . THR B 1 10 ? -5.82 19.031 -8.352 1 83.12 10 THR B C 1
ATOM 1920 O O . THR B 1 10 ? -6.031 20.094 -7.742 1 83.12 10 THR B O 1
ATOM 1923 N N . PHE B 1 11 ? -6.125 17.906 -7.805 1 82.06 11 PHE B N 1
ATOM 1924 C CA . PHE B 1 11 ? -6.566 17.844 -6.414 1 82.06 11 PHE B CA 1
ATOM 1925 C C . PHE B 1 11 ? -5.602 17 -5.582 1 82.06 11 PHE B C 1
ATOM 1927 O O . PHE B 1 11 ? -4.805 16.234 -6.125 1 82.06 11 PHE B O 1
ATOM 1934 N N . LYS B 1 12 ? -5.762 17.281 -4.27 1 83 12 LYS B N 1
ATOM 1935 C CA . LYS B 1 12 ? -4.855 16.562 -3.375 1 83 12 LYS B CA 1
ATOM 1936 C C . LYS B 1 12 ? -5.383 15.164 -3.057 1 83 12 LYS B C 1
ATOM 1938 O O . LYS B 1 12 ? -6.59 14.977 -2.885 1 83 12 LYS B O 1
ATOM 1943 N N . SER B 1 13 ? -4.695 14.25 -3.199 1 89.19 13 SER B N 1
ATOM 1944 C CA . SER B 1 13 ? -4.91 12.883 -2.76 1 89.19 13 SER B CA 1
ATOM 1945 C C . SER B 1 13 ? -3.588 12.164 -2.506 1 89.19 13 SER B C 1
ATOM 1947 O O . SER B 1 13 ? -2.586 12.805 -2.172 1 89.19 13 SER B O 1
ATOM 1949 N N . ARG B 1 14 ? -3.496 10.922 -2.641 1 90.81 14 ARG B N 1
ATOM 1950 C CA . ARG B 1 14 ? -2.303 10.117 -2.381 1 90.81 14 ARG B CA 1
ATOM 1951 C C . ARG B 1 14 ? -1.131 10.594 -3.232 1 90.81 14 ARG B C 1
ATOM 1953 O O . ARG B 1 14 ? -0.003 10.695 -2.746 1 90.81 14 ARG B O 1
ATOM 1960 N N . PRO B 1 15 ? -1.432 10.938 -4.418 1 93.94 15 PRO B N 1
ATOM 1961 C CA . PRO B 1 15 ? -0.312 11.234 -5.312 1 93.94 15 PRO B CA 1
ATOM 1962 C C . PRO B 1 15 ? 0.361 12.57 -5 1 93.94 15 PRO B C 1
ATOM 1964 O O . PRO B 1 15 ? 1.437 12.859 -5.527 1 93.94 15 PRO B O 1
ATOM 1967 N N . GLU B 1 16 ? -0.294 13.375 -4.16 1 94.81 16 GLU B N 1
ATOM 1968 C CA . GLU B 1 16 ? 0.254 14.68 -3.797 1 94.81 16 GLU B CA 1
ATOM 1969 C C . GLU B 1 16 ? 1.648 14.539 -3.189 1 94.81 16 GLU B C 1
ATOM 1971 O O . GLU B 1 16 ? 2.504 15.406 -3.383 1 94.81 16 GLU B O 1
ATOM 1976 N N . VAL B 1 17 ? 1.918 13.492 -2.51 1 97.88 17 VAL B N 1
ATOM 1977 C CA . VAL B 1 17 ? 3.195 13.266 -1.841 1 97.88 17 VAL B CA 1
ATOM 1978 C C . VAL B 1 17 ? 4.324 13.273 -2.867 1 97.88 17 VAL B C 1
ATOM 1980 O O . VAL B 1 17 ? 5.422 13.766 -2.586 1 97.88 17 VAL B O 1
ATOM 1983 N N . ASN B 1 18 ? 4.066 12.773 -4.059 1 98.12 18 ASN B N 1
ATOM 1984 C CA . ASN B 1 18 ? 5.082 12.742 -5.105 1 98.12 18 ASN B CA 1
ATOM 1985 C C . ASN B 1 18 ? 5.457 14.148 -5.562 1 98.12 18 ASN B C 1
ATOM 1987 O O . ASN B 1 18 ? 6.633 14.438 -5.793 1 98.12 18 ASN B O 1
ATOM 1991 N N . ARG B 1 19 ? 4.492 15.039 -5.684 1 96.81 19 ARG B N 1
ATOM 1992 C CA . ARG B 1 19 ? 4.781 16.438 -5.992 1 96.81 19 ARG B CA 1
ATOM 1993 C C . ARG B 1 19 ? 5.645 17.062 -4.906 1 96.81 19 ARG B C 1
ATOM 1995 O O . ARG B 1 19 ? 6.613 17.766 -5.207 1 96.81 19 ARG B O 1
ATOM 2002 N N . LEU B 1 20 ? 5.305 16.781 -3.707 1 97.88 20 LEU B N 1
ATOM 2003 C CA . LEU B 1 20 ? 6.035 17.359 -2.578 1 97.88 20 LEU B CA 1
ATOM 2004 C C . LEU B 1 20 ? 7.477 16.859 -2.555 1 97.88 20 LEU B C 1
ATOM 2006 O O . LEU B 1 20 ? 8.383 17.594 -2.158 1 97.88 20 LEU B O 1
ATOM 2010 N N . LEU B 1 21 ? 7.699 15.617 -2.955 1 98.62 21 LEU B N 1
ATOM 2011 C CA . LEU B 1 21 ? 9.055 15.07 -3.016 1 98.62 21 LEU B CA 1
ATOM 2012 C C . LEU B 1 21 ? 9.898 15.82 -4.031 1 98.62 21 LEU B C 1
ATOM 2014 O O . LEU B 1 21 ? 11.062 16.141 -3.766 1 98.62 21 LEU B O 1
ATOM 2018 N N . PHE B 1 22 ? 9.328 16.094 -5.195 1 98.25 22 PHE B N 1
ATOM 2019 C CA . PHE B 1 22 ? 10.055 16.875 -6.199 1 98.25 22 PHE B CA 1
ATOM 2020 C C . PHE B 1 22 ? 10.438 18.234 -5.66 1 98.25 22 PHE B C 1
ATOM 2022 O O . PHE B 1 22 ? 11.578 18.688 -5.82 1 98.25 22 PHE B O 1
ATOM 2029 N N . LEU B 1 23 ? 9.492 18.891 -5.035 1 97.75 23 LEU B N 1
ATOM 2030 C CA . LEU B 1 23 ? 9.695 20.25 -4.52 1 97.75 23 LEU B CA 1
ATOM 2031 C C . LEU B 1 23 ? 10.75 20.25 -3.412 1 97.75 23 LEU B C 1
ATOM 2033 O O . LEU B 1 23 ? 11.656 21.078 -3.418 1 97.75 23 LEU B O 1
ATOM 2037 N N . LEU B 1 24 ? 10.641 19.328 -2.547 1 98 24 LEU B N 1
ATOM 2038 C CA . LEU B 1 24 ? 11.586 19.219 -1.441 1 98 24 LEU B CA 1
ATOM 2039 C C . LEU B 1 24 ? 13 18.953 -1.958 1 98 24 LEU B C 1
ATOM 2041 O O . LEU B 1 24 ? 13.969 19.5 -1.422 1 98 24 LEU B O 1
ATOM 2045 N N . ALA B 1 25 ? 13.117 18.109 -2.953 1 98 25 ALA B N 1
ATOM 2046 C CA . ALA B 1 25 ? 14.406 17.719 -3.512 1 98 25 ALA B CA 1
ATOM 2047 C C . ALA B 1 25 ? 15 18.859 -4.352 1 98 25 ALA B C 1
ATOM 2049 O O . ALA B 1 25 ? 16.203 18.859 -4.641 1 98 25 ALA B O 1
ATOM 2050 N N . GLY B 1 26 ? 14.148 19.766 -4.797 1 97.62 26 GLY B N 1
ATOM 2051 C CA . GLY B 1 26 ? 14.594 20.812 -5.707 1 97.62 26 GLY B CA 1
ATOM 2052 C C . GLY B 1 26 ? 14.922 20.297 -7.094 1 97.62 26 GLY B C 1
ATOM 2053 O O . GLY B 1 26 ? 15.805 20.828 -7.77 1 97.62 26 GLY B O 1
ATOM 2054 N N . VAL B 1 27 ? 14.289 19.234 -7.469 1 97.69 27 VAL B N 1
ATOM 2055 C CA . VAL B 1 27 ? 14.508 18.641 -8.781 1 97.69 27 VAL B CA 1
ATOM 2056 C C . VAL B 1 27 ? 13.461 19.156 -9.766 1 97.69 27 VAL B C 1
ATOM 2058 O O . VAL B 1 27 ? 12.258 19.125 -9.477 1 97.69 27 VAL B O 1
ATOM 2061 N N . GLU B 1 28 ? 13.945 19.641 -10.867 1 97.06 28 GLU B N 1
ATOM 2062 C CA . GLU B 1 28 ? 13.047 20.125 -11.906 1 97.06 28 GLU B CA 1
ATOM 2063 C C . GLU B 1 28 ? 12.234 18.984 -12.516 1 97.06 28 GLU B C 1
ATOM 2065 O O . GLU B 1 28 ? 12.766 17.906 -12.766 1 97.06 28 GLU B O 1
ATOM 2070 N N . TYR B 1 29 ? 10.945 19.266 -12.68 1 97.5 29 TYR B N 1
ATOM 2071 C CA . TYR B 1 29 ? 10.062 18.312 -13.336 1 97.5 29 TYR B CA 1
ATOM 2072 C C . TYR B 1 29 ? 8.875 19.016 -13.984 1 97.5 29 TYR B C 1
ATOM 2074 O O . TYR B 1 29 ? 8.555 20.156 -13.633 1 97.5 29 TYR B O 1
ATOM 2082 N N . GLU B 1 30 ? 8.289 18.375 -14.953 1 97.38 30 GLU B N 1
ATOM 2083 C CA . GLU B 1 30 ? 7.027 18.844 -15.508 1 97.38 30 GLU B CA 1
ATOM 2084 C C . GLU B 1 30 ? 5.84 18.359 -14.688 1 97.38 30 GLU B C 1
ATOM 2086 O O . GLU B 1 30 ? 5.535 17.156 -14.68 1 97.38 30 GLU B O 1
ATOM 2091 N N . ASN B 1 31 ? 5.242 19.297 -14.016 1 95.56 31 ASN B N 1
ATOM 2092 C CA . ASN B 1 31 ? 3.996 18.984 -13.32 1 95.56 31 ASN B CA 1
ATOM 2093 C C . ASN B 1 31 ? 2.799 19.047 -14.266 1 95.56 31 ASN B C 1
ATOM 2095 O O . ASN B 1 31 ? 2.197 20.094 -14.445 1 95.56 31 ASN B O 1
ATOM 2099 N N . ASN B 1 32 ? 2.455 17.891 -14.828 1 96.06 32 ASN B N 1
ATOM 2100 C CA . ASN B 1 32 ? 1.377 17.828 -15.805 1 96.06 32 ASN B CA 1
ATOM 2101 C C . ASN B 1 32 ? 0.029 17.562 -15.133 1 96.06 32 ASN B C 1
ATOM 2103 O O . ASN B 1 32 ? -0.423 16.422 -15.055 1 96.06 32 ASN B O 1
ATOM 2107 N N . CYS B 1 33 ? -0.614 18.625 -14.734 1 93.06 33 CYS B N 1
ATOM 2108 C CA . CYS B 1 33 ? -1.946 18.562 -14.148 1 93.06 33 CYS B CA 1
ATOM 2109 C C . CYS B 1 33 ? -3.018 18.5 -15.227 1 93.06 33 CYS B C 1
ATOM 2111 O O . CYS B 1 33 ? -3.105 19.406 -16.062 1 93.06 33 CYS B O 1
ATOM 2113 N N . ILE B 1 34 ? -3.812 17.453 -15.156 1 91.69 34 ILE B N 1
ATOM 2114 C CA . ILE B 1 34 ? -4.785 17.281 -16.234 1 91.69 34 ILE B CA 1
ATOM 2115 C C . ILE B 1 34 ? -6.191 17.188 -15.641 1 91.69 34 ILE B C 1
ATOM 2117 O O . ILE B 1 34 ? -6.355 16.922 -14.445 1 91.69 34 ILE B O 1
ATOM 2121 N N . ASP B 1 35 ? -7.172 17.438 -16.5 1 86.62 35 ASP B N 1
ATOM 2122 C CA . ASP B 1 35 ? -8.562 17.297 -16.078 1 86.62 35 ASP B CA 1
ATOM 2123 C C . ASP B 1 35 ? -9.148 15.969 -16.516 1 86.62 35 ASP B C 1
ATOM 2125 O O . ASP B 1 35 ? -8.445 15.133 -17.094 1 86.62 35 ASP B O 1
ATOM 2129 N N . HIS B 1 36 ? -10.391 15.789 -16.25 1 86 36 HIS B N 1
ATOM 2130 C CA . HIS B 1 36 ? -11.047 14.508 -16.5 1 86 36 HIS B CA 1
ATOM 2131 C C . HIS B 1 36 ? -11.141 14.227 -18 1 86 36 HIS B C 1
ATOM 2133 O O . HIS B 1 36 ? -11.031 13.07 -18.422 1 86 36 HIS B O 1
ATOM 2139 N N . ASN B 1 37 ? -11.422 15.297 -18.734 1 87.62 37 ASN B N 1
ATOM 2140 C CA . ASN B 1 37 ? -11.492 15.109 -20.172 1 87.62 37 ASN B CA 1
ATOM 2141 C C . ASN B 1 37 ? -10.156 14.648 -20.75 1 87.62 37 ASN B C 1
ATOM 2143 O O . ASN B 1 37 ? -10.117 13.742 -21.578 1 87.62 37 ASN B O 1
ATOM 2147 N N . GLN B 1 38 ? -9.133 15.289 -20.281 1 92.31 38 GLN B N 1
ATOM 2148 C CA . GLN B 1 38 ? -7.793 14.906 -20.719 1 92.31 38 GLN B CA 1
ATOM 2149 C C . GLN B 1 38 ? -7.449 13.492 -20.266 1 92.31 38 GLN B C 1
ATOM 2151 O O . GLN B 1 38 ? -6.801 12.742 -20.984 1 92.31 38 GLN B O 1
ATOM 2156 N N . TYR B 1 39 ? -7.848 13.148 -19.062 1 92.25 39 TYR B N 1
ATOM 2157 C CA . TYR B 1 39 ? -7.645 11.805 -18.547 1 92.25 39 TYR B CA 1
ATOM 2158 C C . TYR B 1 39 ? -8.297 10.766 -19.438 1 92.25 39 TYR B C 1
ATOM 2160 O O . TYR B 1 39 ? -7.656 9.781 -19.828 1 92.25 39 TYR B O 1
ATOM 2168 N N . TRP B 1 40 ? -9.531 10.977 -19.875 1 90.69 40 TRP B N 1
ATOM 2169 C CA . TRP B 1 40 ? -10.258 10.031 -20.703 1 90.69 40 TRP B CA 1
ATOM 2170 C C . TRP B 1 40 ? -9.625 9.93 -22.094 1 90.69 40 TRP B C 1
ATOM 2172 O O . TRP B 1 40 ? -9.562 8.844 -22.672 1 90.69 40 TRP B O 1
ATOM 2182 N N . ALA B 1 41 ? -9.18 11.07 -22.562 1 93.62 41 ALA B N 1
ATOM 2183 C CA . ALA B 1 41 ? -8.492 11.078 -23.859 1 93.62 41 ALA B CA 1
ATOM 2184 C C . ALA B 1 41 ? -7.211 10.25 -23.797 1 93.62 41 ALA B C 1
ATOM 2186 O O . ALA B 1 41 ? -6.941 9.445 -24.703 1 93.62 41 ALA B O 1
ATOM 2187 N N . MET B 1 42 ? -6.453 10.445 -22.734 1 95 42 MET B N 1
ATOM 2188 C CA . MET B 1 42 ? -5.215 9.688 -22.562 1 95 42 MET B CA 1
ATOM 2189 C C . MET B 1 42 ? -5.504 8.195 -22.453 1 95 42 MET B C 1
ATOM 2191 O O . MET B 1 42 ? -4.766 7.379 -23 1 95 42 MET B O 1
ATOM 2195 N N . ARG B 1 43 ? -6.469 7.914 -21.703 1 91.88 43 ARG B N 1
ATOM 2196 C CA . ARG B 1 43 ? -6.875 6.527 -21.516 1 91.88 43 ARG B CA 1
ATOM 2197 C C . ARG B 1 43 ? -7.254 5.887 -22.859 1 91.88 43 ARG B C 1
ATOM 2199 O O . ARG B 1 43 ? -6.789 4.789 -23.172 1 91.88 43 ARG B O 1
ATOM 2206 N N . SER B 1 44 ? -8.07 6.531 -23.641 1 93.31 44 SER B N 1
ATOM 2207 C CA . SER B 1 44 ? -8.531 6.035 -24.922 1 93.31 44 SER B CA 1
ATOM 2208 C C . SER B 1 44 ? -7.375 5.902 -25.906 1 93.31 44 SER B C 1
ATOM 2210 O O . SER B 1 44 ? -7.371 5 -26.75 1 93.31 44 SER B O 1
ATOM 2212 N N . ASP B 1 45 ? -6.387 6.707 -25.75 1 95.25 45 ASP B N 1
ATOM 2213 C CA . ASP B 1 45 ? -5.238 6.723 -26.656 1 95.25 45 ASP B CA 1
ATOM 2214 C C . ASP B 1 45 ? -4.211 5.668 -26.25 1 95.25 45 ASP B C 1
ATOM 2216 O O . ASP B 1 45 ? -3.18 5.516 -26.906 1 95.25 45 ASP B O 1
ATOM 2220 N N . GLY B 1 46 ? -4.426 5.016 -25.188 1 93.31 46 GLY B N 1
ATOM 2221 C CA . GLY B 1 46 ? -3.531 3.951 -24.75 1 93.31 46 GLY B CA 1
ATOM 2222 C C . GLY B 1 46 ? -2.273 4.465 -24.078 1 93.31 46 GLY B C 1
ATOM 2223 O O . GLY B 1 46 ? -1.257 3.768 -24.031 1 93.31 46 GLY B O 1
ATOM 2224 N N . LYS B 1 47 ? -2.357 5.621 -23.469 1 94.44 47 LYS B N 1
ATOM 2225 C CA . LYS B 1 47 ? -1.172 6.25 -22.891 1 94.44 47 LYS B CA 1
ATOM 2226 C C . LYS B 1 47 ? -1.031 5.918 -21.406 1 94.44 47 LYS B C 1
ATOM 2228 O O . LYS B 1 47 ? -0.023 6.254 -20.797 1 94.44 47 LYS B O 1
ATOM 2233 N N . LEU B 1 48 ? -1.992 5.328 -20.828 1 95.88 48 LEU B N 1
ATOM 2234 C CA . LEU B 1 48 ? -1.991 5.027 -19.391 1 95.88 48 LEU B CA 1
ATOM 2235 C C . LEU B 1 48 ? -1.901 3.523 -19.156 1 95.88 48 LEU B C 1
ATOM 2237 O O . LEU B 1 48 ? -2.904 2.814 -19.266 1 95.88 48 LEU B O 1
ATOM 2241 N N . PRO B 1 49 ? -0.629 3.205 -18.641 1 90.5 49 PRO B N 1
ATOM 2242 C CA . PRO B 1 49 ? -0.573 1.811 -18.203 1 90.5 49 PRO B CA 1
ATOM 2243 C C . PRO B 1 49 ? -1.532 1.52 -17.047 1 90.5 49 PRO B C 1
ATOM 2245 O O . PRO B 1 49 ? -1.772 2.389 -16.203 1 90.5 49 PRO B O 1
ATOM 2248 N N . LEU B 1 50 ? -2.375 0.596 -17.078 1 95.31 50 LEU B N 1
ATOM 2249 C CA . LEU B 1 50 ? -3.379 0.154 -16.109 1 95.31 50 LEU B CA 1
ATOM 2250 C C . LEU B 1 50 ? -4.637 1.013 -16.203 1 95.31 50 LEU B C 1
ATOM 2252 O O . LEU B 1 50 ? -5.527 0.912 -15.359 1 95.31 50 LEU B O 1
ATOM 2256 N N . LEU B 1 51 ? -4.605 2.074 -17.094 1 93.88 51 LEU B N 1
ATOM 2257 C CA . LEU B 1 51 ? -5.746 2.957 -17.312 1 93.88 51 LEU B CA 1
ATOM 2258 C C . LEU B 1 51 ? -6.004 3.83 -16.094 1 93.88 51 LEU B C 1
ATOM 2260 O O . LEU B 1 51 ? -7.156 4.094 -15.742 1 93.88 51 LEU B O 1
ATOM 2264 N N . GLN B 1 52 ? -4.863 4.18 -15.445 1 94.06 52 GLN B N 1
ATOM 2265 C CA . GLN B 1 52 ? -5.023 4.98 -14.234 1 94.06 52 GLN B CA 1
ATOM 2266 C C . GLN B 1 52 ? -3.9 6.004 -14.102 1 94.06 52 GLN B C 1
ATOM 2268 O O . GLN B 1 52 ? -2.895 5.93 -14.805 1 94.06 52 GLN B O 1
ATOM 2273 N N . LEU B 1 53 ? -4.098 6.969 -13.289 1 94.75 53 LEU B N 1
ATOM 2274 C CA . LEU B 1 53 ? -3.115 7.949 -12.844 1 94.75 53 LEU B CA 1
ATOM 2275 C C . LEU B 1 53 ? -2.803 7.766 -11.359 1 94.75 53 LEU B C 1
ATOM 2277 O O . LEU B 1 53 ? -3.584 7.156 -10.625 1 94.75 53 LEU B O 1
ATOM 2281 N N . PRO B 1 54 ? -1.635 8.203 -10.891 1 97.12 54 PRO B N 1
ATOM 2282 C CA . PRO B 1 54 ? -0.603 8.984 -11.578 1 97.12 54 PRO B CA 1
ATOM 2283 C C . PRO B 1 54 ? 0.337 8.109 -12.414 1 97.12 54 PRO B C 1
ATOM 2285 O O . PRO B 1 54 ? 0.372 6.891 -12.234 1 97.12 54 PRO B O 1
ATOM 2288 N N . ILE B 1 55 ? 1.032 8.758 -13.352 1 98.38 55 ILE B N 1
ATOM 2289 C CA . ILE B 1 55 ? 2.191 8.164 -14.008 1 98.38 55 ILE B CA 1
ATOM 2290 C C . ILE B 1 55 ? 3.375 9.125 -13.938 1 98.38 55 ILE B C 1
ATOM 2292 O O . ILE B 1 55 ? 3.191 10.336 -13.82 1 98.38 55 ILE B O 1
ATOM 2296 N N . LEU B 1 56 ? 4.539 8.578 -13.93 1 98.69 56 LEU B N 1
ATOM 2297 C CA . LEU B 1 56 ? 5.789 9.328 -14.023 1 98.69 56 LEU B CA 1
ATOM 2298 C C . LEU B 1 56 ? 6.586 8.898 -15.25 1 98.69 56 LEU B C 1
ATOM 2300 O O . LEU B 1 56 ? 6.953 7.73 -15.383 1 98.69 56 LEU B O 1
ATOM 2304 N N . GLU B 1 57 ? 6.742 9.797 -16.156 1 98.31 57 GLU B N 1
ATOM 2305 C CA . GLU B 1 57 ? 7.578 9.562 -17.328 1 98.31 57 GLU B CA 1
ATOM 2306 C C . GLU B 1 57 ? 9 10.047 -17.094 1 98.31 57 GLU B C 1
ATOM 2308 O O . GLU B 1 57 ? 9.219 11.219 -16.766 1 98.31 57 GLU B O 1
ATOM 2313 N N . THR B 1 58 ? 9.93 9.188 -17.203 1 97.19 58 THR B N 1
ATOM 2314 C CA . THR B 1 58 ? 11.344 9.539 -17.047 1 97.19 58 THR B CA 1
ATOM 2315 C C . THR B 1 58 ? 12.227 8.539 -17.797 1 97.19 58 THR B C 1
ATOM 2317 O O . THR B 1 58 ? 11.938 7.336 -17.797 1 97.19 58 THR B O 1
ATOM 2320 N N . ASP B 1 59 ? 13.266 9 -18.453 1 91.25 59 ASP B N 1
ATOM 2321 C CA . ASP B 1 59 ? 14.25 8.164 -19.141 1 91.25 59 ASP B CA 1
ATOM 2322 C C . ASP B 1 59 ? 13.578 7.184 -20.094 1 91.25 59 ASP B C 1
ATOM 2324 O O . ASP B 1 59 ? 13.898 5.996 -20.109 1 91.25 59 ASP B O 1
ATOM 2328 N N . GLY B 1 60 ? 12.555 7.633 -20.75 1 91.19 60 GLY B N 1
ATOM 2329 C CA . GLY B 1 60 ? 11.898 6.848 -21.781 1 91.19 60 GLY B CA 1
ATOM 2330 C C . GLY B 1 60 ? 10.969 5.785 -21.219 1 91.19 60 GLY B C 1
ATOM 2331 O O . GLY B 1 60 ? 10.461 4.941 -21.953 1 91.19 60 GLY B O 1
ATOM 2332 N N . ARG B 1 61 ? 10.742 5.883 -20 1 94.06 61 ARG B N 1
ATOM 2333 C CA . ARG B 1 61 ? 9.859 4.883 -19.406 1 94.06 61 ARG B CA 1
ATOM 2334 C C . ARG B 1 61 ? 8.703 5.547 -18.656 1 94.06 61 ARG B C 1
ATOM 2336 O O . ARG B 1 61 ? 8.812 6.695 -18.234 1 94.06 61 ARG B O 1
ATOM 2343 N N . ILE B 1 62 ? 7.547 4.793 -18.562 1 97.69 62 ILE B N 1
ATOM 2344 C CA . ILE B 1 62 ? 6.398 5.207 -17.766 1 97.69 62 ILE B CA 1
ATOM 2345 C C . ILE B 1 62 ? 6.348 4.387 -16.469 1 97.69 62 ILE B C 1
ATOM 2347 O O . ILE B 1 62 ? 6.215 3.162 -16.516 1 97.69 62 ILE B O 1
ATOM 2351 N N . ILE B 1 63 ? 6.551 5.082 -15.398 1 98.25 63 ILE B N 1
ATOM 2352 C CA . ILE B 1 63 ? 6.434 4.453 -14.086 1 98.25 63 ILE B CA 1
ATOM 2353 C C . ILE B 1 63 ? 5.004 4.586 -13.578 1 98.25 63 ILE B C 1
ATOM 2355 O O . ILE B 1 63 ? 4.387 5.648 -13.711 1 98.25 63 ILE B O 1
ATOM 2359 N N . ILE B 1 64 ? 4.516 3.42 -12.977 1 98.25 64 ILE B N 1
ATOM 2360 C CA . ILE B 1 64 ? 3.119 3.363 -12.562 1 98.25 64 ILE B CA 1
ATOM 2361 C C . ILE B 1 64 ? 3.035 3.092 -11.062 1 98.25 64 ILE B C 1
ATOM 2363 O O . ILE B 1 64 ? 4.051 2.82 -10.414 1 98.25 64 ILE B O 1
ATOM 2367 N N . GLN B 1 65 ? 1.778 3.213 -10.555 1 97.88 65 GLN B N 1
ATOM 2368 C CA . GLN B 1 65 ? 1.478 2.994 -9.148 1 97.88 65 GLN B CA 1
ATOM 2369 C C . GLN B 1 65 ? 2.049 4.117 -8.281 1 97.88 65 GLN B C 1
ATOM 2371 O O . GLN B 1 65 ? 3.268 4.254 -8.164 1 97.88 65 GLN B O 1
ATOM 2376 N N . SER B 1 66 ? 1.141 4.84 -7.676 1 97.44 66 SER B N 1
ATOM 2377 C CA . SER B 1 66 ? 1.507 6.039 -6.93 1 97.44 66 SER B CA 1
ATOM 2378 C C . SER B 1 66 ? 2.514 5.719 -5.828 1 97.44 66 SER B C 1
ATOM 2380 O O . SER B 1 66 ? 3.477 6.465 -5.625 1 97.44 66 SER B O 1
ATOM 2382 N N . ARG B 1 67 ? 2.387 4.57 -5.184 1 97.81 67 ARG B N 1
ATOM 2383 C CA . ARG B 1 67 ? 3.258 4.223 -4.066 1 97.81 67 ARG B CA 1
ATOM 2384 C C . ARG B 1 67 ? 4.617 3.744 -4.562 1 97.81 67 ARG B C 1
ATOM 2386 O O . ARG B 1 67 ? 5.633 3.939 -3.891 1 97.81 67 ARG B O 1
ATOM 2393 N N . ALA B 1 68 ? 4.645 3.084 -5.711 1 98.5 68 ALA B N 1
ATOM 2394 C CA . ALA B 1 68 ? 5.922 2.732 -6.328 1 98.5 68 ALA B CA 1
ATOM 2395 C C . ALA B 1 68 ? 6.695 3.98 -6.738 1 98.5 68 ALA B C 1
ATOM 2397 O O . ALA B 1 68 ? 7.902 4.078 -6.504 1 98.5 68 ALA B O 1
ATOM 2398 N N . ILE B 1 69 ? 5.973 4.949 -7.34 1 98.69 69 ILE B N 1
ATOM 2399 C CA . ILE B 1 69 ? 6.578 6.223 -7.723 1 98.69 69 ILE B CA 1
ATOM 2400 C C . ILE B 1 69 ? 7.125 6.926 -6.484 1 98.69 69 ILE B C 1
ATOM 2402 O O . ILE B 1 69 ? 8.25 7.445 -6.5 1 98.69 69 ILE B O 1
ATOM 2406 N N . GLN B 1 70 ? 6.34 6.879 -5.453 1 98.75 70 GLN B N 1
ATOM 2407 C CA . GLN B 1 70 ? 6.715 7.527 -4.199 1 98.75 70 GLN B CA 1
ATOM 2408 C C . GLN B 1 70 ? 8.023 6.957 -3.656 1 98.75 70 GLN B C 1
ATOM 2410 O O . GLN B 1 70 ? 8.945 7.707 -3.328 1 98.75 70 GLN B O 1
ATOM 2415 N N . ARG B 1 71 ? 8.102 5.629 -3.535 1 98.56 71 ARG B N 1
ATOM 2416 C CA . ARG B 1 71 ? 9.305 4.996 -3.004 1 98.56 71 ARG B CA 1
ATOM 2417 C C . ARG B 1 71 ? 10.5 5.234 -3.922 1 98.56 71 ARG B C 1
ATOM 2419 O O . ARG B 1 71 ? 11.609 5.484 -3.451 1 98.56 71 ARG B O 1
ATOM 2426 N N . TYR B 1 72 ? 10.266 5.199 -5.219 1 98.5 72 TYR B N 1
ATOM 2427 C CA . TYR B 1 72 ? 11.312 5.449 -6.203 1 98.5 72 TYR B CA 1
ATOM 2428 C C . TYR B 1 72 ? 11.898 6.848 -6.031 1 98.5 72 TYR B C 1
ATOM 2430 O O . TYR B 1 72 ? 13.117 7 -5.891 1 98.5 72 TYR B O 1
ATOM 2438 N N . LEU B 1 73 ? 11.062 7.883 -5.945 1 98.62 73 LEU B N 1
ATOM 2439 C CA . LEU B 1 73 ? 11.5 9.266 -5.812 1 98.62 73 LEU B CA 1
ATOM 2440 C C . LEU B 1 73 ? 12.164 9.492 -4.457 1 98.62 73 LEU B C 1
ATOM 2442 O O . LEU B 1 73 ? 13.188 10.172 -4.367 1 98.62 73 LEU B O 1
ATOM 2446 N N . ALA B 1 74 ? 11.555 8.938 -3.43 1 98.75 74 ALA B N 1
ATOM 2447 C CA . ALA B 1 74 ? 12.102 9.125 -2.088 1 98.75 74 ALA B CA 1
ATOM 2448 C C . ALA B 1 74 ? 13.523 8.578 -1.997 1 98.75 74 ALA B C 1
ATOM 2450 O O . ALA B 1 74 ? 14.398 9.195 -1.38 1 98.75 74 ALA B O 1
ATOM 2451 N N . LYS B 1 75 ? 13.727 7.398 -2.582 1 98.06 75 LYS B N 1
ATOM 2452 C CA . LYS B 1 75 ? 15.055 6.801 -2.57 1 98.06 75 LYS B CA 1
ATOM 2453 C C . LYS B 1 75 ? 16.031 7.602 -3.434 1 98.06 75 LYS B C 1
ATOM 2455 O O . LYS B 1 75 ? 17.141 7.918 -3.002 1 98.06 75 LYS B O 1
ATOM 2460 N N . LYS B 1 76 ? 15.617 7.961 -4.605 1 97.19 76 LYS B N 1
ATOM 2461 C CA . LYS B 1 76 ? 16.469 8.68 -5.543 1 97.19 76 LYS B CA 1
ATOM 2462 C C . LYS B 1 76 ? 16.875 10.047 -4.984 1 97.19 76 LYS B C 1
ATOM 2464 O O . LYS B 1 76 ? 17.984 10.516 -5.219 1 97.19 76 LYS B O 1
ATOM 2469 N N . PHE B 1 77 ? 15.961 10.648 -4.254 1 98 77 PHE B N 1
ATOM 2470 C CA . PHE B 1 77 ? 16.188 12.023 -3.809 1 98 77 PHE B CA 1
ATOM 2471 C C . PHE B 1 77 ? 16.719 12.047 -2.383 1 98 77 PHE B C 1
ATOM 2473 O O . PHE B 1 77 ? 17 13.117 -1.834 1 98 77 PHE B O 1
ATOM 2480 N N . GLY B 1 78 ? 16.891 10.898 -1.706 1 97.62 78 GLY B N 1
ATOM 2481 C CA . GLY B 1 78 ? 17.531 10.828 -0.408 1 97.62 78 GLY B CA 1
ATOM 2482 C C . GLY B 1 78 ? 16.578 11.047 0.752 1 97.62 78 GLY B C 1
ATOM 2483 O O . GLY B 1 78 ? 16.984 11.547 1.805 1 97.62 78 GLY B O 1
ATOM 2484 N N . PHE B 1 79 ? 15.32 10.641 0.571 1 98.69 79 PHE B N 1
ATOM 2485 C CA . PHE B 1 79 ? 14.32 10.898 1.606 1 98.69 79 PHE B CA 1
ATOM 2486 C C . PHE B 1 79 ? 13.773 9.586 2.162 1 98.69 79 PHE B C 1
ATOM 2488 O O . PHE B 1 79 ? 12.664 9.555 2.699 1 98.69 79 PHE B O 1
ATOM 2495 N N . TYR B 1 80 ? 14.516 8.508 1.984 1 98.5 80 TYR B N 1
ATOM 2496 C CA . TYR B 1 80 ? 14.016 7.207 2.418 1 98.5 80 TYR B CA 1
ATOM 2497 C C . TYR B 1 80 ? 14.891 6.629 3.521 1 98.5 80 TYR B C 1
ATOM 2499 O O . TYR B 1 80 ? 14.953 5.41 3.695 1 98.5 80 TYR B O 1
ATOM 2507 N N . GLY B 1 81 ? 15.562 7.469 4.297 1 97.06 81 GLY B N 1
ATOM 2508 C CA . GLY B 1 81 ? 16.328 7.059 5.465 1 97.06 81 GLY B CA 1
ATOM 2509 C C . GLY B 1 81 ? 17.625 6.352 5.109 1 97.06 81 GLY B C 1
ATOM 2510 O O . GLY B 1 81 ? 17.984 6.258 3.934 1 97.06 81 GLY B O 1
ATOM 2511 N N . ASN B 1 82 ? 18.312 5.977 6.238 1 94.88 82 ASN B N 1
ATOM 2512 C CA . ASN B 1 82 ? 19.594 5.312 6.086 1 94.88 82 ASN B CA 1
ATOM 2513 C C . ASN B 1 82 ? 19.547 3.871 6.59 1 94.88 82 ASN B C 1
ATOM 2515 O O . ASN B 1 82 ? 19.594 3.631 7.797 1 94.88 82 ASN B O 1
ATOM 2519 N N . GLY B 1 83 ? 19.406 2.982 5.605 1 94.75 83 GLY B N 1
ATOM 2520 C CA . GLY B 1 83 ? 19.453 1.576 5.977 1 94.75 83 GLY B CA 1
ATOM 2521 C C . GLY B 1 83 ? 18.094 0.976 6.242 1 94.75 83 GLY B C 1
ATOM 2522 O O . GLY B 1 83 ? 17.078 1.693 6.281 1 94.75 83 GLY B O 1
ATOM 2523 N N . VAL B 1 84 ? 18.109 -0.304 6.473 1 95.25 84 VAL B N 1
ATOM 2524 C CA . VAL B 1 84 ? 16.891 -1.111 6.523 1 95.25 84 VAL B CA 1
ATOM 2525 C C . VAL B 1 84 ? 16.078 -0.733 7.754 1 95.25 84 VAL B C 1
ATOM 2527 O O . VAL B 1 84 ? 14.844 -0.747 7.711 1 95.25 84 VAL B O 1
ATOM 2530 N N . GLU B 1 85 ? 16.719 -0.335 8.828 1 95.56 85 GLU B N 1
ATOM 2531 C CA . GLU B 1 85 ? 16.016 0.011 10.055 1 95.56 85 GLU B CA 1
ATOM 2532 C C . GLU B 1 85 ? 15.258 1.332 9.898 1 95.56 85 GLU B C 1
ATOM 2534 O O . GLU B 1 85 ? 14.109 1.451 10.32 1 95.56 85 GLU B O 1
ATOM 2539 N N . ASP B 1 86 ? 15.945 2.34 9.297 1 97.81 86 ASP B N 1
ATOM 2540 C CA . ASP B 1 86 ? 15.258 3.592 9 1 97.81 86 ASP B CA 1
ATOM 2541 C C . ASP B 1 86 ? 14.078 3.359 8.055 1 97.81 86 ASP B C 1
ATOM 2543 O O . ASP B 1 86 ? 12.992 3.893 8.273 1 97.81 86 ASP B O 1
ATOM 2547 N N . GLU B 1 87 ? 14.336 2.564 7.07 1 98.31 87 GLU B N 1
ATOM 2548 C CA . GLU B 1 87 ? 13.312 2.299 6.07 1 98.31 87 GLU B CA 1
ATOM 2549 C C . GLU B 1 87 ? 12.094 1.628 6.691 1 98.31 87 GLU B C 1
ATOM 2551 O O . GLU B 1 87 ? 10.953 1.914 6.309 1 98.31 87 GLU B O 1
ATOM 2556 N N . LEU B 1 88 ? 12.328 0.763 7.625 1 98.12 88 LEU B N 1
ATOM 2557 C CA . LEU B 1 88 ? 11.234 0.096 8.312 1 98.12 88 LEU B CA 1
ATOM 2558 C C . LEU B 1 88 ? 10.359 1.106 9.055 1 98.12 88 LEU B C 1
ATOM 2560 O O . LEU B 1 88 ? 9.133 1.079 8.93 1 98.12 88 LEU B O 1
ATOM 2564 N N . LEU B 1 89 ? 11.008 1.987 9.773 1 98 89 LEU B N 1
ATOM 2565 C CA . LEU B 1 89 ? 10.273 3.01 10.508 1 98 89 LEU B CA 1
ATOM 2566 C C . LEU B 1 89 ? 9.508 3.922 9.555 1 98 89 LEU B C 1
ATOM 2568 O O . LEU B 1 89 ? 8.359 4.293 9.82 1 98 89 LEU B O 1
ATOM 2572 N N . ILE B 1 90 ? 10.117 4.219 8.469 1 98.81 90 ILE B N 1
ATOM 2573 C CA . ILE B 1 90 ? 9.492 5.035 7.434 1 98.81 90 ILE B CA 1
ATOM 2574 C C . ILE B 1 90 ? 8.273 4.309 6.875 1 98.81 90 ILE B C 1
ATOM 2576 O O . ILE B 1 90 ? 7.18 4.875 6.816 1 98.81 90 ILE B O 1
ATOM 2580 N N . ASP B 1 91 ? 8.438 3.078 6.566 1 98.75 91 ASP B N 1
ATOM 2581 C CA . ASP B 1 91 ? 7.363 2.301 5.957 1 98.75 91 ASP B CA 1
ATOM 2582 C C . ASP B 1 91 ? 6.18 2.15 6.914 1 98.75 91 ASP B C 1
ATOM 2584 O O . ASP B 1 91 ? 5.023 2.195 6.488 1 98.75 91 ASP B O 1
ATOM 2588 N N . GLU B 1 92 ? 6.449 1.968 8.172 1 98.69 92 GLU B N 1
ATOM 2589 C CA . GLU B 1 92 ? 5.371 1.875 9.148 1 98.69 92 GLU B CA 1
ATOM 2590 C C . GLU B 1 92 ? 4.527 3.146 9.164 1 98.69 92 GLU B C 1
ATOM 2592 O O . GLU B 1 92 ? 3.297 3.082 9.18 1 98.69 92 GLU B O 1
ATOM 2597 N N . ALA B 1 93 ? 5.188 4.258 9.148 1 98.75 93 ALA B N 1
ATOM 2598 C CA . ALA B 1 93 ? 4.484 5.539 9.172 1 98.75 93 ALA B CA 1
ATOM 2599 C C . ALA B 1 93 ? 3.725 5.77 7.871 1 98.75 93 ALA B C 1
ATOM 2601 O O . ALA B 1 93 ? 2.564 6.188 7.891 1 98.75 93 ALA B O 1
ATOM 2602 N N . VAL B 1 94 ? 4.387 5.457 6.758 1 98.81 94 VAL B N 1
ATOM 2603 C CA . VAL B 1 94 ? 3.789 5.676 5.445 1 98.81 94 VAL B CA 1
ATOM 2604 C C . VAL B 1 94 ? 2.557 4.789 5.289 1 98.81 94 VAL B C 1
ATOM 2606 O O . VAL B 1 94 ? 1.498 5.258 4.863 1 98.81 94 VAL B O 1
ATOM 2609 N N . GLU B 1 95 ? 2.717 3.529 5.648 1 98.5 95 GLU B N 1
ATOM 2610 C CA . GLU B 1 95 ? 1.589 2.613 5.523 1 98.5 95 GLU B CA 1
ATOM 2611 C C . GLU B 1 95 ? 0.438 3.023 6.438 1 98.5 95 GLU B C 1
ATOM 2613 O O . GLU B 1 95 ? -0.731 2.832 6.098 1 98.5 95 GLU B O 1
ATOM 2618 N N . THR B 1 96 ? 0.74 3.523 7.602 1 98.69 96 THR B N 1
ATOM 2619 C CA . THR B 1 96 ? -0.297 4 8.508 1 98.69 96 THR B CA 1
ATOM 2620 C C . THR B 1 96 ? -1.01 5.219 7.922 1 98.69 96 THR B C 1
ATOM 2622 O O . THR B 1 96 ? -2.238 5.305 7.969 1 98.69 96 THR B O 1
ATOM 2625 N N . ALA B 1 97 ? -0.269 6.129 7.344 1 98.56 97 ALA B N 1
ATOM 2626 C CA . ALA B 1 97 ? -0.856 7.285 6.676 1 98.56 97 ALA B CA 1
ATOM 2627 C C . ALA B 1 97 ? -1.756 6.852 5.52 1 98.56 97 ALA B C 1
ATOM 2629 O O . ALA B 1 97 ? -2.832 7.422 5.316 1 98.56 97 ALA B O 1
ATOM 2630 N N . GLU B 1 98 ? -1.29 5.855 4.812 1 97.31 98 GLU B N 1
ATOM 2631 C CA . GLU B 1 98 ? -2.076 5.324 3.705 1 97.31 98 GLU B CA 1
ATOM 2632 C C . GLU B 1 98 ? -3.389 4.723 4.199 1 97.31 98 GLU B C 1
ATOM 2634 O O . GLU B 1 98 ? -4.426 4.867 3.547 1 97.31 98 GLU B O 1
ATOM 2639 N N . GLU B 1 99 ? -3.273 4.031 5.285 1 97 99 GLU B N 1
ATOM 2640 C CA . GLU B 1 99 ? -4.48 3.441 5.852 1 97 99 GLU B CA 1
ATOM 2641 C C . GLU B 1 99 ? -5.465 4.52 6.297 1 97 99 GLU B C 1
ATOM 2643 O O . GLU B 1 99 ? -6.68 4.359 6.152 1 97 99 GLU B O 1
ATOM 2648 N N . ILE B 1 100 ? -4.984 5.625 6.863 1 97.81 100 ILE B N 1
ATOM 2649 C CA . ILE B 1 100 ? -5.82 6.77 7.199 1 97.81 100 ILE B CA 1
ATOM 2650 C C . ILE B 1 100 ? -6.586 7.23 5.957 1 97.81 100 ILE B C 1
ATOM 2652 O O . ILE B 1 100 ? -7.805 7.398 6 1 97.81 100 ILE B O 1
ATOM 2656 N N . LEU B 1 101 ? -5.934 7.316 4.859 1 95.94 101 LEU B N 1
ATOM 2657 C CA . LEU B 1 101 ? -6.551 7.809 3.633 1 95.94 101 LEU B CA 1
ATOM 2658 C C . LEU B 1 101 ? -7.492 6.766 3.043 1 95.94 101 LEU B C 1
ATOM 2660 O O . LEU B 1 101 ? -8.547 7.109 2.506 1 95.94 101 LEU B O 1
ATOM 2664 N N . ASP B 1 102 ? -7.102 5.504 3.143 1 94.62 102 ASP B N 1
ATOM 2665 C CA . ASP B 1 102 ? -7.945 4.438 2.613 1 94.62 102 ASP B CA 1
ATOM 2666 C C . ASP B 1 102 ? -9.352 4.508 3.205 1 94.62 102 ASP B C 1
ATOM 2668 O O . ASP B 1 102 ? -10.344 4.32 2.494 1 94.62 102 ASP B O 1
ATOM 2672 N N . TYR B 1 103 ? -9.445 4.797 4.445 1 94.81 103 TYR B N 1
ATOM 2673 C CA . TYR B 1 103 ? -10.734 4.793 5.121 1 94.81 103 TYR B CA 1
ATOM 2674 C C . TYR B 1 103 ? -11.391 6.168 5.055 1 94.81 103 TYR B C 1
ATOM 2676 O O . TYR B 1 103 ? -12.602 6.297 5.23 1 94.81 103 TYR B O 1
ATOM 2684 N N . ALA B 1 104 ? -10.625 7.207 4.766 1 94.5 104 ALA B N 1
ATOM 2685 C CA . ALA B 1 104 ? -11.172 8.562 4.793 1 94.5 104 ALA B CA 1
ATOM 2686 C C . ALA B 1 104 ? -11.695 8.969 3.42 1 94.5 104 ALA B C 1
ATOM 2688 O O . ALA B 1 104 ? -12.68 9.711 3.316 1 94.5 104 ALA B O 1
ATOM 2689 N N . LEU B 1 105 ? -11.086 8.477 2.363 1 90.75 105 LEU B N 1
ATOM 2690 C CA . LEU B 1 105 ? -11.359 8.977 1.019 1 90.75 105 LEU B CA 1
ATOM 2691 C C . LEU B 1 105 ? -12.781 8.641 0.588 1 90.75 105 LEU B C 1
ATOM 2693 O O . LEU B 1 105 ? -13.43 9.43 -0.105 1 90.75 105 LEU B O 1
ATOM 2697 N N . PRO B 1 106 ? -13.336 7.484 1.05 1 88.75 106 PRO B N 1
ATOM 2698 C CA . PRO B 1 106 ? -14.727 7.211 0.668 1 88.75 106 PRO B CA 1
ATOM 2699 C C . PRO B 1 106 ? -15.688 8.305 1.122 1 88.75 106 PRO B C 1
ATOM 2701 O O . PRO B 1 106 ? -16.516 8.766 0.337 1 88.75 106 PRO B O 1
ATOM 2704 N N . TRP B 1 107 ? -15.57 8.828 2.365 1 90.5 107 TRP B N 1
ATOM 2705 C CA . TRP B 1 107 ? -16.531 9.828 2.832 1 90.5 107 TRP B CA 1
ATOM 2706 C C . TRP B 1 107 ? -16.078 11.234 2.48 1 90.5 107 TRP B C 1
ATOM 2708 O O . TRP B 1 107 ? -16.859 12.18 2.514 1 90.5 107 TRP B O 1
ATOM 2718 N N . ILE B 1 108 ? -14.82 11.383 2.111 1 88.94 108 ILE B N 1
ATOM 2719 C CA . ILE B 1 108 ? -14.328 12.703 1.751 1 88.94 108 ILE B CA 1
ATOM 2720 C C . ILE B 1 108 ? -14.625 12.984 0.279 1 88.94 108 ILE B C 1
ATOM 2722 O O . ILE B 1 108 ? -15.031 14.086 -0.082 1 88.94 108 ILE B O 1
ATOM 2726 N N . TYR B 1 109 ? -14.5 11.828 -0.558 1 82.81 109 TYR B N 1
ATOM 2727 C CA . TYR B 1 109 ? -14.531 12.148 -1.98 1 82.81 109 TYR B CA 1
ATOM 2728 C C . TYR B 1 109 ? -15.547 11.289 -2.717 1 82.81 109 TYR B C 1
ATOM 2730 O O . TYR B 1 109 ? -16.078 11.695 -3.748 1 82.81 109 TYR B O 1
ATOM 2738 N N . ARG B 1 110 ? -15.914 10.141 -2.264 1 80.12 110 ARG B N 1
ATOM 2739 C CA . ARG B 1 110 ? -16.484 9.148 -3.176 1 80.12 110 ARG B CA 1
ATOM 2740 C C . ARG B 1 110 ? -17.984 8.984 -2.941 1 80.12 110 ARG B C 1
ATOM 2742 O O . ARG B 1 110 ? -18.75 8.875 -3.895 1 80.12 110 ARG B O 1
ATOM 2749 N N . GLU B 1 111 ? -18.359 9.008 -1.68 1 84.44 111 GLU B N 1
ATOM 2750 C CA . GLU B 1 111 ? -19.75 8.711 -1.364 1 84.44 111 GLU B CA 1
ATOM 2751 C C . GLU B 1 111 ? -20.625 9.953 -1.515 1 84.44 111 GLU B C 1
ATOM 2753 O O . GLU B 1 111 ? -20.469 10.914 -0.76 1 84.44 111 GLU B O 1
ATOM 2758 N N . LEU B 1 112 ? -21.656 9.82 -2.43 1 82.69 112 LEU B N 1
ATOM 2759 C CA . LEU B 1 112 ? -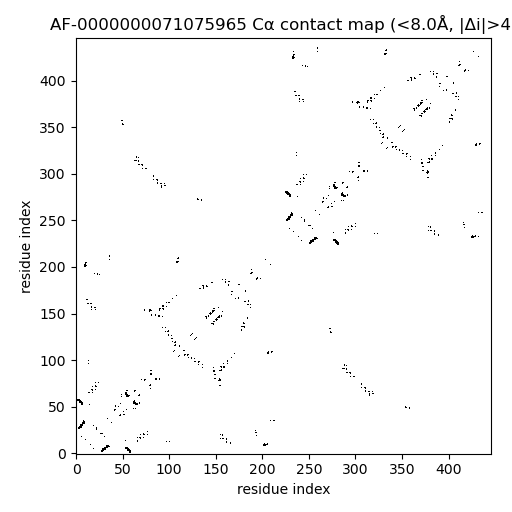22.469 10.992 -2.758 1 82.69 112 LEU B CA 1
ATOM 2760 C C . LEU B 1 112 ? -23.781 10.977 -1.985 1 82.69 112 LEU B C 1
ATOM 2762 O O . LEU B 1 112 ? -24.406 12.016 -1.794 1 82.69 112 LEU B O 1
ATOM 2766 N N . ASP B 1 113 ? -24.125 9.781 -1.628 1 86.12 113 ASP B N 1
ATOM 2767 C CA . ASP B 1 113 ? -25.328 9.688 -0.798 1 86.12 113 ASP B CA 1
ATOM 2768 C C . ASP B 1 113 ? -25.078 10.242 0.602 1 86.12 113 ASP B C 1
ATOM 2770 O O . ASP B 1 113 ? -24.219 9.727 1.331 1 86.12 113 ASP B O 1
ATOM 2774 N N . GLU B 1 114 ? -25.844 11.25 0.869 1 88.44 114 GLU B N 1
ATOM 2775 C CA . GLU B 1 114 ? -25.594 11.984 2.102 1 88.44 114 GLU B CA 1
ATOM 2776 C C . GLU B 1 114 ? -25.734 11.086 3.324 1 88.44 114 GLU B C 1
ATOM 2778 O O . GLU B 1 114 ? -24.938 11.164 4.258 1 88.44 114 GLU B O 1
ATOM 2783 N N . LYS B 1 115 ? -26.766 10.32 3.299 1 93.25 115 LYS B N 1
ATOM 2784 C CA . LYS B 1 115 ? -27 9.438 4.438 1 93.25 115 LYS B CA 1
ATOM 2785 C C . LYS B 1 115 ? -25.891 8.391 4.559 1 93.25 115 LYS B C 1
ATOM 2787 O O . LYS B 1 115 ? -25.359 8.172 5.648 1 93.25 115 LYS B O 1
ATOM 2792 N N . LYS B 1 116 ? -25.562 7.844 3.535 1 91.62 116 LYS B N 1
ATOM 2793 C CA . LYS B 1 116 ? -24.484 6.852 3.523 1 91.62 116 LYS B CA 1
ATOM 2794 C C . LYS B 1 116 ? -23.141 7.484 3.883 1 91.62 116 LYS B C 1
ATOM 2796 O O . LYS B 1 116 ? -22.344 6.883 4.602 1 91.62 116 LYS B O 1
ATOM 2801 N N . ASN B 1 117 ? -22.969 8.664 3.377 1 91.44 117 ASN B N 1
ATOM 2802 C CA . ASN B 1 117 ? -21.734 9.375 3.666 1 91.44 117 ASN B CA 1
ATOM 2803 C C . ASN B 1 117 ? -21.578 9.648 5.16 1 91.44 117 ASN B C 1
ATOM 2805 O O . ASN B 1 117 ? -20.516 9.43 5.727 1 91.44 117 ASN B O 1
ATOM 2809 N N . ALA B 1 118 ? -22.641 10.062 5.754 1 94.5 118 ALA B N 1
ATOM 2810 C CA . ALA B 1 118 ? -22.609 10.336 7.188 1 94.5 118 ALA B CA 1
ATOM 2811 C C . ALA B 1 118 ? -22.281 9.078 7.984 1 94.5 118 ALA B C 1
ATOM 2813 O O . ALA B 1 118 ? -21.562 9.141 8.984 1 94.5 118 ALA B O 1
ATOM 2814 N N . GLU B 1 119 ? -22.797 7.992 7.5 1 94.62 119 GLU B N 1
ATOM 2815 C CA . GLU B 1 119 ? -22.531 6.715 8.156 1 94.62 119 GLU B CA 1
ATOM 2816 C C . GLU B 1 119 ? -21.062 6.312 8.031 1 94.62 119 GLU B C 1
ATOM 2818 O O . GLU B 1 119 ? -20.453 5.852 9 1 94.62 119 GLU B O 1
ATOM 2823 N N . ILE B 1 120 ? -20.547 6.504 6.883 1 93.75 120 ILE B N 1
ATOM 2824 C CA . ILE B 1 120 ? -19.156 6.156 6.633 1 93.75 120 ILE B CA 1
ATOM 2825 C C . ILE B 1 120 ? -18.234 7.055 7.469 1 93.75 120 ILE B C 1
ATOM 2827 O O . ILE B 1 120 ? -17.266 6.582 8.07 1 93.75 120 ILE B O 1
ATOM 2831 N N . LYS B 1 121 ? -18.562 8.305 7.473 1 95.5 121 LYS B N 1
ATOM 2832 C CA . LYS B 1 121 ? -17.781 9.258 8.266 1 95.5 121 LYS B CA 1
ATOM 2833 C C . LYS B 1 121 ? -17.828 8.898 9.75 1 95.5 121 LYS B C 1
ATOM 2835 O O . LYS B 1 121 ? -16.797 8.914 10.43 1 95.5 121 LYS B O 1
ATOM 2840 N N . LYS B 1 122 ? -19 8.602 10.219 1 96.12 122 LYS B N 1
ATOM 2841 C CA . LYS B 1 122 ? -19.156 8.203 11.617 1 96.12 122 LYS B CA 1
ATOM 2842 C C . LYS B 1 122 ? -18.328 6.957 11.922 1 96.12 122 LYS B C 1
ATOM 2844 O O . LYS B 1 122 ? -17.641 6.898 12.945 1 96.12 122 LYS B O 1
ATOM 2849 N N . GLU B 1 123 ? -18.375 6.02 11.062 1 94.38 123 GLU B N 1
ATOM 2850 C CA . GLU B 1 123 ? -17.594 4.801 11.219 1 94.38 123 GLU B CA 1
ATOM 2851 C C . GLU B 1 123 ? -16.094 5.109 11.273 1 94.38 123 GLU B C 1
ATOM 2853 O O . GLU B 1 123 ? -15.367 4.52 12.078 1 94.38 123 GLU B O 1
ATOM 2858 N N . TYR B 1 124 ? -15.719 6.004 10.445 1 95.81 124 TYR B N 1
ATOM 2859 C CA . TYR B 1 124 ? -14.32 6.398 10.398 1 95.81 124 TYR B CA 1
ATOM 2860 C C . TYR B 1 124 ? -13.852 6.922 11.758 1 95.81 124 TYR B C 1
ATOM 2862 O O . TYR B 1 124 ? -12.82 6.488 12.273 1 95.81 124 TYR B O 1
ATOM 2870 N N . TRP B 1 125 ? -14.586 7.742 12.352 1 96.88 125 TRP B N 1
ATOM 2871 C CA . TRP B 1 125 ? -14.164 8.414 13.578 1 96.88 125 TRP B CA 1
ATOM 2872 C C . TRP B 1 125 ? -14.469 7.551 14.797 1 96.88 125 TRP B C 1
ATOM 2874 O O . TRP B 1 125 ? -13.945 7.805 15.883 1 96.88 125 TRP B O 1
ATOM 2884 N N . ASP B 1 126 ? -15.32 6.492 14.602 1 94.31 126 ASP B N 1
ATOM 2885 C CA . ASP B 1 126 ? -15.578 5.551 15.695 1 94.31 126 ASP B CA 1
ATOM 2886 C C . ASP B 1 126 ? -14.492 4.473 15.742 1 94.31 126 ASP B C 1
ATOM 2888 O O . ASP B 1 126 ? -14.148 3.986 16.828 1 94.31 126 ASP B O 1
ATOM 2892 N N . TYR B 1 127 ? -13.906 4.16 14.57 1 92.69 127 TYR B N 1
ATOM 2893 C CA . TYR B 1 127 ? -13.133 2.926 14.562 1 92.69 127 TYR B CA 1
ATOM 2894 C C . TYR B 1 127 ? -11.742 3.16 13.984 1 92.69 127 TYR B C 1
ATOM 2896 O O . TYR B 1 127 ? -10.742 2.668 14.523 1 92.69 127 TYR B O 1
ATOM 2904 N N . HIS B 1 128 ? -11.633 3.887 12.914 1 95.81 128 HIS B N 1
ATOM 2905 C CA . HIS B 1 128 ? -10.367 3.934 12.188 1 95.81 128 HIS B CA 1
ATOM 2906 C C . HIS B 1 128 ? -9.477 5.059 12.703 1 95.81 128 HIS B C 1
ATOM 2908 O O . HIS B 1 128 ? -8.32 4.832 13.047 1 95.81 128 HIS B O 1
ATOM 2914 N N . GLY B 1 129 ? -10.062 6.273 12.805 1 96.19 129 GLY B N 1
ATOM 2915 C CA . GLY B 1 129 ? -9.312 7.426 13.273 1 96.19 129 GLY B CA 1
ATOM 2916 C C . GLY B 1 129 ? -8.688 7.215 14.641 1 96.19 129 GLY B C 1
ATOM 2917 O O . GLY B 1 129 ? -7.477 7.371 14.805 1 96.19 129 GLY B O 1
ATOM 2918 N N . PRO B 1 130 ? -9.461 6.699 15.547 1 94.69 130 PRO B N 1
ATOM 2919 C CA . PRO B 1 130 ? -8.977 6.582 16.922 1 94.69 130 PRO B CA 1
ATOM 2920 C C . PRO B 1 130 ? -7.93 5.48 17.094 1 94.69 130 PRO B C 1
ATOM 2922 O O . PRO B 1 130 ? -7.293 5.383 18.156 1 94.69 130 PRO B O 1
ATOM 2925 N N . ARG B 1 131 ? -7.758 4.695 16.109 1 93.94 131 ARG B N 1
ATOM 2926 C CA . ARG B 1 131 ? -6.719 3.67 16.125 1 93.94 131 ARG B CA 1
ATOM 2927 C C . ARG B 1 131 ? -5.449 4.164 15.438 1 93.94 131 ARG B C 1
ATOM 2929 O O . ARG B 1 131 ? -4.348 4.004 15.969 1 93.94 131 ARG B O 1
ATOM 2936 N N . LEU B 1 132 ? -5.555 4.812 14.359 1 98.38 132 LEU B N 1
ATOM 2937 C CA . LEU B 1 132 ? -4.441 5.141 13.477 1 98.38 132 LEU B CA 1
ATOM 2938 C C . LEU B 1 132 ? -3.771 6.441 13.906 1 98.38 132 LEU B C 1
ATOM 2940 O O . LEU B 1 132 ? -2.543 6.52 13.977 1 98.38 132 LEU B O 1
ATOM 2944 N N . LEU B 1 133 ? -4.539 7.438 14.266 1 98.62 133 LEU B N 1
ATOM 2945 C CA . LEU B 1 133 ? -4.02 8.766 14.578 1 98.62 133 LEU B CA 1
ATOM 2946 C C . LEU B 1 133 ? -3.225 8.75 15.875 1 98.62 133 LEU B C 1
ATOM 2948 O O . LEU B 1 133 ? -2.127 9.305 15.945 1 98.62 133 LEU B O 1
ATOM 2952 N N . PRO B 1 134 ? -3.689 8.062 16.938 1 97.69 134 PRO B N 1
ATOM 2953 C CA . PRO B 1 134 ? -2.91 8.031 18.172 1 97.69 134 PRO B CA 1
ATOM 2954 C C . PRO B 1 134 ? -1.544 7.367 17.984 1 97.69 134 PRO B C 1
ATOM 2956 O O . PRO B 1 134 ? -0.577 7.75 18.656 1 97.69 134 PRO B O 1
ATOM 2959 N N . PHE B 1 135 ? -1.493 6.387 17.141 1 97.5 135 PHE B N 1
ATOM 2960 C CA . PHE B 1 135 ? -0.218 5.727 16.891 1 97.5 135 PHE B CA 1
ATOM 2961 C C . PHE B 1 135 ? 0.804 6.719 16.344 1 97.5 135 PHE B C 1
ATOM 2963 O O . PHE B 1 135 ? 1.935 6.781 16.828 1 97.5 135 PHE B O 1
ATOM 2970 N N . LEU B 1 136 ? 0.411 7.484 15.352 1 98.69 136 LEU B N 1
ATOM 2971 C CA . LEU B 1 136 ? 1.305 8.469 14.75 1 98.69 136 LEU B CA 1
ATOM 2972 C C . LEU B 1 136 ? 1.617 9.594 15.734 1 98.69 136 LEU B C 1
ATOM 2974 O O . LEU B 1 136 ? 2.744 10.094 15.773 1 98.69 136 LEU B O 1
ATOM 2978 N N . GLU B 1 137 ? 0.6 9.969 16.484 1 98.56 137 GLU B N 1
ATOM 2979 C CA . GLU B 1 137 ? 0.79 10.977 17.516 1 98.56 137 GLU B CA 1
ATOM 2980 C C . GLU B 1 137 ? 1.877 10.555 18.5 1 98.56 137 GLU B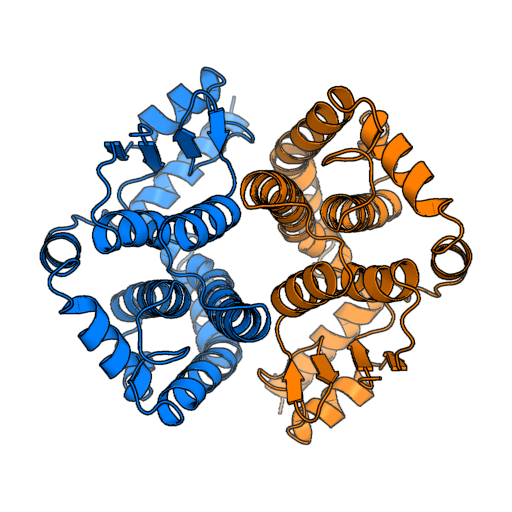 C 1
ATOM 2982 O O . GLU B 1 137 ? 2.771 11.344 18.828 1 98.56 137 GLU B O 1
ATOM 2987 N N . LYS B 1 138 ? 1.799 9.344 18.938 1 97.44 138 LYS B N 1
ATOM 2988 C CA . LYS B 1 138 ? 2.742 8.812 19.922 1 97.44 138 LYS B CA 1
ATOM 2989 C C . LYS B 1 138 ? 4.152 8.75 19.344 1 97.44 138 LYS B C 1
ATOM 2991 O O . LYS B 1 138 ? 5.129 9.008 20.047 1 97.44 138 LYS B O 1
ATOM 2996 N N . ARG B 1 139 ? 4.27 8.367 18.109 1 97.31 139 ARG B N 1
ATOM 2997 C CA . ARG B 1 139 ? 5.578 8.328 17.469 1 97.31 139 ARG B CA 1
ATOM 2998 C C . ARG B 1 139 ? 6.23 9.703 17.469 1 97.31 139 ARG B C 1
ATOM 3000 O O . ARG B 1 139 ? 7.441 9.82 17.672 1 97.31 139 ARG B O 1
ATOM 3007 N N . LEU B 1 140 ? 5.461 10.719 17.25 1 98.25 140 LEU B N 1
ATOM 3008 C CA . LEU B 1 140 ? 5.984 12.086 17.234 1 98.25 140 LEU B CA 1
ATOM 3009 C C . LEU B 1 140 ? 6.344 12.547 18.641 1 98.25 140 LEU B C 1
ATOM 3011 O O . LEU B 1 140 ? 7.289 13.312 18.812 1 98.25 140 LEU B O 1
ATOM 3015 N N . GLU B 1 141 ? 5.562 12.102 19.594 1 97.19 141 GLU B N 1
ATOM 3016 C CA . GLU B 1 141 ? 5.871 12.43 20.984 1 97.19 141 GLU B CA 1
ATOM 3017 C C . GLU B 1 141 ? 7.254 11.914 21.375 1 97.19 141 GLU B C 1
ATOM 3019 O O . GLU B 1 141 ? 7.953 12.539 22.188 1 97.19 141 GLU B O 1
ATOM 3024 N N . GLY B 1 142 ? 7.613 10.805 20.781 1 94.5 142 GLY B N 1
ATOM 3025 C CA . GLY B 1 142 ? 8.898 10.195 21.109 1 94.5 142 GLY B CA 1
ATOM 3026 C C . GLY B 1 142 ? 10.047 10.773 20.297 1 94.5 142 GLY B C 1
ATOM 3027 O O . GLY B 1 142 ? 11.203 10.43 20.547 1 94.5 142 GLY B O 1
ATOM 3028 N N . SER B 1 143 ? 9.734 11.641 19.391 1 95.19 143 SER B N 1
ATOM 3029 C CA . SER B 1 143 ? 10.75 12.211 18.516 1 95.19 143 SER B CA 1
ATOM 3030 C C . SER B 1 143 ? 11.344 13.484 19.109 1 95.19 143 SER B C 1
ATOM 3032 O O . SER B 1 143 ? 10.609 14.375 19.547 1 95.19 143 SER B O 1
ATOM 3034 N N . THR B 1 144 ? 12.656 13.617 19.109 1 94.75 144 THR B N 1
ATOM 3035 C CA . THR B 1 144 ? 13.32 14.828 19.578 1 94.75 144 THR B CA 1
ATOM 3036 C C . THR B 1 144 ? 13.492 15.828 18.453 1 94.75 144 THR B C 1
ATOM 3038 O O . THR B 1 144 ? 13.578 17.031 18.688 1 94.75 144 THR B O 1
ATOM 3041 N N . SER B 1 145 ? 13.531 15.383 17.266 1 95.25 145 SER B N 1
ATOM 3042 C CA . SER B 1 145 ? 13.766 16.219 16.094 1 95.25 145 SER B CA 1
ATOM 3043 C C . SER B 1 145 ? 12.469 16.797 15.555 1 95.25 145 SER B C 1
ATOM 3045 O O . SER B 1 145 ? 12.484 17.75 14.773 1 95.25 145 SER B O 1
ATOM 3047 N N . GLY B 1 146 ? 11.367 16.156 15.938 1 96.56 146 GLY B N 1
ATOM 3048 C CA . GLY B 1 146 ? 10.078 16.547 15.375 1 96.56 146 GLY B CA 1
ATOM 3049 C C . GLY B 1 146 ? 9.75 15.828 14.086 1 96.56 146 GLY B C 1
ATOM 3050 O O . GLY B 1 146 ? 8.688 16.062 13.5 1 96.56 146 GLY B O 1
ATOM 3051 N N . PHE B 1 147 ? 10.664 14.977 13.641 1 98.19 147 PHE B N 1
ATOM 3052 C CA . PHE B 1 147 ? 10.43 14.133 12.477 1 98.19 147 PHE B CA 1
ATOM 3053 C C . PHE B 1 147 ? 10.18 12.695 12.891 1 98.19 147 PHE B C 1
ATOM 3055 O O . PHE B 1 147 ? 10.445 12.312 14.031 1 98.19 147 PHE B O 1
ATOM 3062 N N . PHE B 1 148 ? 9.602 11.93 11.984 1 98.44 148 PHE B N 1
ATOM 3063 C CA . PHE B 1 148 ? 9.242 10.555 12.305 1 98.44 148 PHE B CA 1
ATOM 3064 C C . PHE B 1 148 ? 10.484 9.68 12.422 1 98.44 148 PHE B C 1
ATOM 3066 O O . PHE B 1 148 ? 10.516 8.734 13.219 1 98.44 148 PHE B O 1
ATOM 3073 N N . VAL B 1 149 ? 11.438 9.953 11.516 1 98 149 VAL B N 1
ATOM 3074 C CA . VAL B 1 149 ? 12.625 9.102 11.508 1 98 149 VAL B CA 1
ATOM 3075 C C . VAL B 1 149 ? 13.883 9.969 11.5 1 98 149 VAL B C 1
ATOM 3077 O O . VAL B 1 149 ? 14.062 10.812 10.609 1 98 149 VAL B O 1
ATOM 3080 N N . GLY B 1 150 ? 14.703 9.758 12.406 1 95.75 150 GLY B N 1
ATOM 3081 C CA . GLY B 1 150 ? 15.961 10.477 12.469 1 95.75 150 GLY B CA 1
ATOM 3082 C C . GLY B 1 150 ? 15.789 11.969 12.695 1 95.75 150 GLY B C 1
ATOM 3083 O O . GLY B 1 150 ? 14.859 12.391 13.391 1 95.75 150 GLY B O 1
ATOM 3084 N N . ASP B 1 151 ? 16.75 12.727 12.133 1 96 151 ASP B N 1
ATOM 3085 C CA . ASP B 1 151 ? 16.781 14.164 12.422 1 96 151 ASP B CA 1
ATOM 3086 C C . ASP B 1 151 ? 16.484 14.977 11.172 1 96 151 ASP B C 1
ATOM 3088 O O . ASP B 1 151 ? 16.781 16.172 11.117 1 96 151 ASP B O 1
ATOM 3092 N N . SER B 1 152 ? 15.977 14.289 10.219 1 95.62 152 SER B N 1
ATOM 3093 C CA . SER B 1 152 ? 15.688 15 8.977 1 95.62 152 SER B CA 1
ATOM 3094 C C . SER B 1 152 ? 14.375 14.523 8.359 1 95.62 152 SER B C 1
ATOM 3096 O O . SER B 1 152 ? 13.875 13.453 8.703 1 95.62 152 SER B O 1
ATOM 3098 N N . LEU B 1 153 ? 13.891 15.375 7.465 1 97.69 153 LEU B N 1
ATOM 3099 C CA . LEU B 1 153 ? 12.641 15.102 6.762 1 97.69 153 LEU B CA 1
ATOM 3100 C C . LEU B 1 153 ? 12.781 13.883 5.855 1 97.69 153 LEU B C 1
ATOM 3102 O O . LEU B 1 153 ? 13.766 13.758 5.121 1 97.69 153 LEU B O 1
ATOM 3106 N N . THR B 1 154 ? 11.891 12.945 5.984 1 98.69 154 THR B N 1
ATOM 3107 C CA . THR B 1 154 ? 11.805 11.797 5.086 1 98.69 154 THR B CA 1
ATOM 3108 C C . THR B 1 154 ? 10.422 11.719 4.441 1 98.69 154 THR B C 1
ATOM 3110 O O . THR B 1 154 ? 9.547 12.531 4.734 1 98.69 154 THR B O 1
ATOM 3113 N N . VAL B 1 155 ? 10.211 10.75 3.625 1 98.88 155 VAL B N 1
ATOM 3114 C CA . VAL B 1 155 ? 8.922 10.562 2.963 1 98.88 155 VAL B CA 1
ATOM 3115 C C . VAL B 1 155 ? 7.855 10.203 3.994 1 98.88 155 VAL B C 1
ATOM 3117 O O . VAL B 1 155 ? 6.664 10.43 3.771 1 98.88 155 VAL B O 1
ATOM 3120 N N . ALA B 1 156 ? 8.234 9.664 5.152 1 98.88 156 ALA B N 1
ATOM 3121 C CA . ALA B 1 156 ? 7.277 9.445 6.23 1 98.88 156 ALA B CA 1
ATOM 3122 C C . ALA B 1 156 ? 6.602 10.75 6.641 1 98.88 156 ALA B C 1
ATOM 3124 O O . ALA B 1 156 ? 5.379 10.797 6.805 1 98.88 156 ALA B O 1
ATOM 3125 N N . ASP B 1 157 ? 7.379 11.766 6.762 1 98.88 157 ASP B N 1
ATOM 3126 C CA . ASP B 1 157 ? 6.852 13.07 7.168 1 98.88 157 ASP B CA 1
ATOM 3127 C C . ASP B 1 157 ? 5.891 13.625 6.117 1 98.88 157 ASP B C 1
ATOM 3129 O O . ASP B 1 157 ? 4.82 14.125 6.453 1 98.88 157 ASP B O 1
ATOM 3133 N N . LEU B 1 158 ? 6.234 13.5 4.898 1 98.81 158 LEU B N 1
ATOM 3134 C CA . LEU B 1 158 ? 5.402 14.031 3.82 1 98.81 158 LEU B CA 1
ATOM 3135 C C . LEU B 1 158 ? 4.098 13.25 3.709 1 98.81 158 LEU B C 1
ATOM 3137 O O . LEU B 1 158 ? 3.041 13.836 3.457 1 98.81 158 LEU B O 1
ATOM 3141 N N . SER B 1 159 ? 4.176 11.93 3.836 1 98.81 159 SER B N 1
ATOM 3142 C CA . SER B 1 159 ? 2.986 11.094 3.744 1 98.81 159 SER B CA 1
ATOM 3143 C C . SER B 1 159 ? 2.004 11.398 4.871 1 98.81 159 SER B C 1
ATOM 3145 O O . SER B 1 159 ? 0.803 11.539 4.633 1 98.81 159 SER B O 1
ATOM 3147 N N . VAL B 1 160 ? 2.541 11.5 6.059 1 98.88 160 VAL B N 1
ATOM 3148 C CA . VAL B 1 160 ? 1.685 11.797 7.203 1 98.88 160 VAL B CA 1
ATOM 3149 C C . VAL B 1 160 ? 1.146 13.219 7.09 1 98.88 160 VAL B C 1
ATOM 3151 O O . VAL B 1 160 ? -0.034 13.461 7.355 1 98.88 160 VAL B O 1
ATOM 3154 N N . PHE B 1 161 ? 1.973 14.148 6.676 1 98.56 161 PHE B N 1
ATOM 3155 C CA . PHE B 1 161 ? 1.515 15.508 6.43 1 98.56 161 PHE B CA 1
ATOM 3156 C C . PHE B 1 161 ? 0.332 15.523 5.469 1 98.56 161 PHE B C 1
ATOM 3158 O O . PHE B 1 161 ? -0.695 16.141 5.746 1 98.56 161 PHE B O 1
ATOM 3165 N N . ASN B 1 162 ? 0.477 14.844 4.332 1 97.25 162 ASN B N 1
ATOM 3166 C CA . ASN B 1 162 ? -0.568 14.82 3.316 1 97.25 162 ASN B CA 1
ATOM 3167 C C . ASN B 1 162 ? -1.886 14.297 3.875 1 97.25 162 ASN B C 1
ATOM 3169 O O . ASN B 1 162 ? -2.943 14.883 3.65 1 97.25 162 ASN B O 1
ATOM 3173 N N . ALA B 1 163 ? -1.833 13.172 4.621 1 97.44 163 ALA B N 1
ATOM 3174 C CA . ALA B 1 163 ? -3.029 12.578 5.215 1 97.44 163 ALA B CA 1
ATOM 3175 C C . ALA B 1 163 ? -3.695 13.539 6.188 1 97.44 163 ALA B C 1
ATOM 3177 O O . ALA B 1 163 ? -4.91 13.742 6.141 1 97.44 163 ALA B O 1
ATOM 3178 N N . ILE B 1 164 ? -2.887 14.164 7.027 1 97.75 164 ILE B N 1
ATOM 3179 C CA . ILE B 1 164 ? -3.418 15.055 8.055 1 97.75 164 ILE B CA 1
ATOM 3180 C C . ILE B 1 164 ? -3.945 16.328 7.402 1 97.75 164 ILE B C 1
ATOM 3182 O O . ILE B 1 164 ? -4.957 16.891 7.84 1 97.75 164 ILE B O 1
ATOM 3186 N N . ASP B 1 165 ? -3.244 16.781 6.402 1 95.5 165 ASP B N 1
ATOM 3187 C CA . ASP B 1 165 ? -3.68 17.969 5.672 1 95.5 165 ASP B CA 1
ATOM 3188 C C . ASP B 1 165 ? -5.059 17.75 5.047 1 95.5 165 ASP B C 1
ATOM 3190 O O . ASP B 1 165 ? -5.941 18.609 5.172 1 95.5 165 ASP B O 1
ATOM 3194 N N . ILE B 1 166 ? -5.309 16.641 4.426 1 93.12 166 ILE B N 1
ATOM 3195 C CA . ILE B 1 166 ? -6.59 16.297 3.814 1 93.12 166 ILE B CA 1
ATOM 3196 C C . ILE B 1 166 ? -7.664 16.203 4.895 1 93.12 166 ILE B C 1
ATOM 3198 O O . ILE B 1 166 ? -8.758 16.75 4.75 1 93.12 166 ILE B O 1
ATOM 3202 N N . LEU B 1 167 ? -7.34 15.555 5.977 1 94.69 167 LEU B N 1
ATOM 3203 C CA . LEU B 1 167 ? -8.297 15.398 7.07 1 94.69 167 LEU B CA 1
ATOM 3204 C C . LEU B 1 167 ? -8.641 16.75 7.688 1 94.69 167 LEU B C 1
ATOM 3206 O O . LEU B 1 167 ? -9.773 16.984 8.109 1 94.69 167 LEU B O 1
ATOM 3210 N N . SER B 1 168 ? -7.648 17.609 7.758 1 93.62 168 SER B N 1
ATOM 3211 C CA . SER B 1 168 ? -7.852 18.922 8.367 1 93.62 168 SER B CA 1
ATOM 3212 C C . SER B 1 168 ? -8.875 19.734 7.586 1 93.62 168 SER B C 1
ATOM 3214 O O . SER B 1 168 ? -9.625 20.531 8.172 1 93.62 168 SER B O 1
ATOM 3216 N N . ASP B 1 169 ? -8.953 19.547 6.328 1 88.88 169 ASP B N 1
ATOM 3217 C CA . ASP B 1 169 ? -9.914 20.25 5.484 1 88.88 169 ASP B CA 1
ATOM 3218 C C . ASP B 1 169 ? -11.336 19.766 5.758 1 88.88 169 ASP B C 1
ATOM 3220 O O . ASP B 1 169 ? -12.289 20.547 5.656 1 88.88 169 ASP B O 1
ATOM 3224 N N . CYS B 1 170 ? -11.484 18.5 6.199 1 88.38 170 CYS B N 1
ATOM 3225 C CA . CYS B 1 170 ? -12.812 17.891 6.207 1 88.38 170 CYS B CA 1
ATOM 3226 C C . CYS B 1 170 ? -13.281 17.625 7.637 1 88.38 170 CYS B C 1
ATOM 3228 O O . CYS B 1 170 ? -14.477 17.438 7.875 1 88.38 170 CYS B O 1
ATOM 3230 N N . ALA B 1 171 ? -12.336 17.609 8.547 1 92.94 171 ALA B N 1
ATOM 3231 C CA . ALA B 1 171 ? -12.664 17.266 9.93 1 92.94 171 ALA B CA 1
ATOM 3232 C C . ALA B 1 171 ? -11.719 17.969 10.906 1 92.94 171 ALA B C 1
ATOM 3234 O O . ALA B 1 171 ? -11.109 17.328 11.758 1 92.94 171 ALA B O 1
ATOM 3235 N N . PRO B 1 172 ? -11.68 19.297 10.875 1 94.56 172 PRO B N 1
ATOM 3236 C CA . PRO B 1 172 ? -10.734 20.031 11.719 1 94.56 172 PRO B CA 1
ATOM 3237 C C . PRO B 1 172 ? -11.008 19.859 13.211 1 94.56 172 PRO B C 1
ATOM 3239 O O . PRO B 1 172 ? -10.078 19.797 14.016 1 94.56 172 PRO B O 1
ATOM 3242 N N . GLU B 1 173 ? -12.195 19.703 13.609 1 95.44 173 GLU B N 1
ATOM 3243 C CA . GLU B 1 173 ? -12.539 19.594 15.023 1 95.44 173 GLU B CA 1
ATOM 3244 C C . GLU B 1 173 ? -12.039 18.281 15.617 1 95.44 173 GLU B C 1
ATOM 3246 O O . GLU B 1 173 ? -11.523 18.25 16.734 1 95.44 173 GLU B O 1
ATOM 3251 N N . GLU B 1 174 ? -12.172 17.219 14.828 1 96.12 174 GLU B N 1
ATOM 3252 C CA . GLU B 1 174 ? -11.758 15.898 15.305 1 96.12 174 GLU B CA 1
ATOM 3253 C C . GLU B 1 174 ? -10.242 15.828 15.477 1 96.12 174 GLU B C 1
ATOM 3255 O O . GLU B 1 174 ? -9.734 15.016 16.25 1 96.12 174 GLU B O 1
ATOM 3260 N N . LEU B 1 175 ? -9.5 16.719 14.828 1 97.44 175 LEU B N 1
ATOM 3261 C CA . LEU B 1 175 ? -8.039 16.641 14.828 1 97.44 175 LEU B CA 1
ATOM 3262 C C . LEU B 1 175 ? -7.457 17.469 15.969 1 97.44 175 LEU B C 1
ATOM 3264 O O . LEU B 1 175 ? -6.27 17.344 16.281 1 97.44 175 LEU B O 1
ATOM 3268 N N . THR B 1 176 ? -8.273 18.281 16.625 1 97.44 176 THR B N 1
ATOM 3269 C CA . THR B 1 176 ? -7.797 19.234 17.609 1 97.44 176 THR B CA 1
ATOM 3270 C C . THR B 1 176 ? -7.098 18.531 18.766 1 97.44 176 THR B C 1
ATOM 3272 O O . THR B 1 176 ? -6.238 19.125 19.422 1 97.44 176 THR B O 1
ATOM 3275 N N . SER B 1 177 ? -7.414 17.266 19.031 1 96.38 177 SER B N 1
ATOM 3276 C CA . SER B 1 177 ? -6.852 16.531 20.156 1 96.38 177 SER B CA 1
ATOM 3277 C C . SER B 1 177 ? -5.465 15.984 19.812 1 96.38 177 SER B C 1
ATOM 3279 O O . SER B 1 177 ? -4.77 15.469 20.688 1 96.38 177 SER B O 1
ATOM 3281 N N . TYR B 1 178 ? -5.055 16.047 18.562 1 98.25 178 TYR B N 1
ATOM 3282 C CA . TYR B 1 178 ? -3.777 15.5 18.109 1 98.25 178 TYR B CA 1
ATOM 3283 C C . TYR B 1 178 ? -2.76 16.609 17.891 1 98.25 178 TYR B C 1
ATOM 3285 O O . TYR B 1 178 ? -2.361 16.875 16.75 1 98.25 178 TYR B O 1
ATOM 3293 N N . LYS B 1 179 ? -2.24 17.125 18.984 1 98.06 179 LYS B N 1
ATOM 3294 C CA . LYS B 1 179 ? -1.434 18.344 19 1 98.06 179 LYS B CA 1
ATOM 3295 C C . LYS B 1 179 ? -0.102 18.125 18.281 1 98.06 179 LYS B C 1
ATOM 3297 O O . LYS B 1 179 ? 0.357 19 17.531 1 98.06 179 LYS B O 1
ATOM 3302 N N . LYS B 1 180 ? 0.543 16.984 18.516 1 98.62 180 LYS B N 1
ATOM 3303 C CA . LYS B 1 180 ? 1.838 16.734 17.891 1 98.62 180 LYS B CA 1
ATOM 3304 C C . LYS B 1 180 ? 1.699 16.594 16.375 1 98.62 180 LYS B C 1
ATOM 3306 O O . LYS B 1 180 ? 2.564 17.031 15.617 1 98.62 180 LYS B O 1
ATOM 3311 N N . LEU B 1 181 ? 0.627 15.93 15.969 1 98.81 181 LEU B N 1
ATOM 3312 C CA . LEU B 1 181 ? 0.377 15.805 14.539 1 98.81 181 LEU B CA 1
ATOM 3313 C C . LEU B 1 181 ? 0.145 17.172 13.906 1 98.81 181 LEU B C 1
ATOM 3315 O O . LEU B 1 181 ? 0.634 17.453 12.812 1 98.81 181 LEU B O 1
ATOM 3319 N N . LEU B 1 182 ? -0.614 18 14.602 1 98.5 182 LEU B N 1
ATOM 3320 C CA . LEU B 1 182 ? -0.893 19.344 14.086 1 98.5 182 LEU B CA 1
ATOM 3321 C C . LEU B 1 182 ? 0.369 20.188 14.078 1 98.5 182 LEU B C 1
ATOM 3323 O O . LEU B 1 182 ? 0.585 20.984 13.156 1 98.5 182 LEU B O 1
ATOM 3327 N N . GLU B 1 183 ? 1.177 20.062 15.094 1 98.38 183 GLU B N 1
ATOM 3328 C CA . GLU B 1 183 ? 2.473 20.734 15.109 1 98.38 183 GLU B CA 1
ATOM 3329 C C . GLU B 1 183 ? 3.354 20.266 13.953 1 98.38 183 GLU B C 1
ATOM 3331 O O . GLU B 1 183 ? 4.023 21.078 13.312 1 98.38 183 GLU B O 1
ATOM 3336 N N . HIS B 1 184 ? 3.387 18.984 13.758 1 98.75 184 HIS B N 1
ATOM 3337 C CA . HIS B 1 184 ? 4.137 18.391 12.648 1 98.75 184 HIS B CA 1
ATOM 3338 C C . HIS B 1 184 ? 3.648 18.922 11.312 1 98.75 184 HIS B C 1
ATOM 3340 O O . HIS B 1 184 ? 4.453 19.266 10.445 1 98.75 184 HIS B O 1
ATOM 3346 N N . LYS B 1 185 ? 2.354 19 11.156 1 98.38 185 LYS B N 1
ATOM 3347 C CA . LYS B 1 185 ? 1.772 19.562 9.945 1 98.38 185 LYS B CA 1
ATOM 3348 C C . LYS B 1 185 ? 2.26 20.984 9.719 1 98.38 185 LYS B C 1
ATOM 3350 O O . LYS B 1 185 ? 2.67 21.344 8.609 1 98.38 185 LYS B O 1
ATOM 3355 N N . ALA B 1 186 ? 2.176 21.781 10.719 1 97.88 186 ALA B N 1
ATOM 3356 C CA . ALA B 1 186 ? 2.615 23.172 10.625 1 97.88 186 ALA B CA 1
ATOM 3357 C C . ALA B 1 186 ? 4.09 23.25 10.25 1 97.88 186 ALA B C 1
ATOM 3359 O O . ALA B 1 186 ? 4.484 24.109 9.461 1 97.88 186 ALA B O 1
ATOM 3360 N N . LYS B 1 187 ? 4.898 22.391 10.844 1 97.88 187 LYS B N 1
ATOM 3361 C CA . LYS B 1 187 ? 6.328 22.344 10.555 1 97.88 187 LYS B CA 1
ATOM 3362 C C . LYS B 1 187 ? 6.574 22.094 9.07 1 97.88 187 LYS B C 1
ATOM 3364 O O . LYS B 1 187 ? 7.41 22.75 8.453 1 97.88 187 LYS B O 1
ATOM 3369 N N . ILE B 1 188 ? 5.867 21.109 8.492 1 98.12 188 ILE B N 1
ATOM 3370 C CA . ILE B 1 188 ? 6.039 20.781 7.082 1 98.12 188 ILE B CA 1
ATOM 3371 C C . ILE B 1 188 ? 5.508 21.922 6.215 1 98.12 188 ILE B C 1
ATOM 3373 O O . ILE B 1 188 ? 6.129 22.297 5.219 1 98.12 188 ILE B O 1
ATOM 3377 N N . GLU B 1 189 ? 4.406 22.547 6.613 1 96.06 189 GLU B N 1
ATOM 3378 C CA . GLU B 1 189 ? 3.764 23.625 5.859 1 96.06 189 GLU B CA 1
ATOM 3379 C C . GLU B 1 189 ? 4.668 24.859 5.766 1 96.06 189 GLU B C 1
ATOM 3381 O O . GLU B 1 189 ? 4.602 25.609 4.793 1 96.06 189 GLU B O 1
ATOM 3386 N N . THR B 1 190 ? 5.465 25.016 6.734 1 96.31 190 THR B N 1
ATOM 3387 C CA . THR B 1 190 ? 6.281 26.234 6.785 1 96.31 190 THR B CA 1
ATOM 3388 C C . THR B 1 190 ? 7.684 25.969 6.25 1 96.31 190 THR B C 1
ATOM 3390 O O . THR B 1 190 ? 8.555 26.828 6.32 1 96.31 190 THR B O 1
ATOM 3393 N N . ASN B 1 191 ? 7.953 24.719 5.863 1 97.56 191 ASN B N 1
ATOM 3394 C CA . ASN B 1 191 ? 9.211 24.438 5.184 1 97.56 191 ASN B CA 1
ATOM 3395 C C . ASN B 1 191 ? 9.406 25.359 3.979 1 97.56 191 ASN B C 1
ATOM 3397 O O . ASN B 1 191 ? 8.547 25.438 3.1 1 97.56 191 ASN B O 1
ATOM 3401 N N . PRO B 1 192 ? 10.5 26.062 3.885 1 97.25 192 PRO B N 1
ATOM 3402 C CA . PRO B 1 192 ? 10.688 27.062 2.838 1 97.25 192 PRO B CA 1
ATOM 3403 C C . PRO B 1 192 ? 10.602 26.469 1.431 1 97.25 192 PRO B C 1
ATOM 3405 O O . PRO B 1 192 ? 10.242 27.172 0.483 1 97.25 192 PRO B O 1
ATOM 3408 N N . LYS B 1 193 ? 10.906 25.25 1.272 1 97.56 193 LYS B N 1
ATOM 3409 C CA . LYS B 1 193 ? 10.883 24.609 -0.04 1 97.56 193 LYS B CA 1
ATOM 3410 C C . LYS B 1 193 ? 9.469 24.219 -0.442 1 97.56 193 LYS B C 1
ATOM 3412 O O . LYS B 1 193 ? 9.211 23.906 -1.606 1 97.56 193 LYS B O 1
ATOM 3417 N N . LEU B 1 194 ? 8.531 24.234 0.536 1 97.56 194 LEU B N 1
ATOM 3418 C CA . LEU B 1 194 ? 7.207 23.688 0.263 1 97.56 194 LEU B CA 1
ATOM 3419 C C . LEU B 1 194 ? 6.137 24.75 0.436 1 97.56 194 LEU B C 1
ATOM 3421 O O . LEU B 1 194 ? 5.039 24.641 -0.116 1 97.56 194 LEU B O 1
ATOM 3425 N N . THR B 1 195 ? 6.422 25.781 1.173 1 96.19 195 THR B N 1
ATOM 3426 C CA . THR B 1 195 ? 5.434 26.719 1.678 1 96.19 195 THR B CA 1
ATOM 3427 C C . THR B 1 195 ? 4.73 27.438 0.526 1 96.19 195 THR B C 1
ATOM 3429 O O . THR B 1 195 ? 3.508 27.578 0.536 1 96.19 195 THR B O 1
ATOM 3432 N N . LYS B 1 196 ? 5.512 27.875 -0.423 1 94.69 196 LYS B N 1
ATOM 3433 C CA . LYS B 1 196 ? 4.918 28.594 -1.551 1 94.69 196 LYS B CA 1
ATOM 3434 C C . LYS B 1 196 ? 3.928 27.703 -2.301 1 94.69 196 LYS B C 1
ATOM 3436 O O . LYS B 1 196 ? 2.797 28.109 -2.572 1 94.69 196 LYS B O 1
ATOM 3441 N N . TYR B 1 197 ? 4.32 26.516 -2.602 1 93.75 197 TYR B N 1
ATOM 3442 C CA . TYR B 1 197 ? 3.465 25.594 -3.332 1 93.75 197 TYR B CA 1
ATOM 3443 C C . TYR B 1 197 ? 2.215 25.25 -2.529 1 93.75 197 TYR B C 1
ATOM 3445 O O . TYR B 1 197 ? 1.101 25.297 -3.057 1 93.75 197 TYR B O 1
ATOM 3453 N N . ILE B 1 198 ? 2.365 24.953 -1.253 1 93 198 ILE B N 1
ATOM 3454 C CA . ILE B 1 198 ? 1.264 24.531 -0.392 1 93 198 ILE B CA 1
ATOM 3455 C C . ILE B 1 198 ? 0.264 25.672 -0.24 1 93 198 ILE B C 1
ATOM 3457 O O . ILE B 1 198 ? -0.948 25.453 -0.223 1 93 198 ILE B O 1
ATOM 3461 N N . GLY B 1 199 ? 0.724 26.859 -0.21 1 88.44 199 GLY B N 1
ATOM 3462 C CA . GLY B 1 199 ? -0.129 28.031 -0.053 1 88.44 199 GLY B CA 1
ATOM 3463 C C . GLY B 1 199 ? -0.826 28.438 -1.337 1 88.44 199 GLY B C 1
ATOM 3464 O O . GLY B 1 199 ? -1.868 29.094 -1.302 1 88.44 199 GLY B O 1
ATOM 3465 N N . GLU B 1 200 ? -0.25 28 -2.48 1 86.25 200 GLU B N 1
ATOM 3466 C CA . GLU B 1 200 ? -0.756 28.484 -3.758 1 86.25 200 GLU B CA 1
ATOM 3467 C C . GLU B 1 200 ? -1.519 27.406 -4.508 1 86.25 200 GLU B C 1
ATOM 3469 O O . GLU B 1 200 ? -2.195 27.688 -5.5 1 86.25 200 GLU B O 1
ATOM 3474 N N . ARG B 1 201 ? -1.326 26.266 -4.051 1 80.81 201 ARG B N 1
ATOM 3475 C CA . ARG B 1 201 ? -1.955 25.188 -4.82 1 80.81 201 ARG B CA 1
ATOM 3476 C C . ARG B 1 201 ? -3.473 25.344 -4.824 1 80.81 201 ARG B C 1
ATOM 3478 O O . ARG B 1 201 ? -4.066 25.734 -3.818 1 80.81 201 ARG B O 1
ATOM 3485 N N . GLN B 1 202 ? -4.047 25.484 -6.055 1 65.31 202 GLN B N 1
ATOM 3486 C CA . GLN B 1 202 ? -5.484 25.562 -6.27 1 65.31 202 GLN B CA 1
ATOM 3487 C C . GLN B 1 202 ? -6.129 24.188 -6.289 1 65.31 202 GLN B C 1
ATOM 3489 O O . GLN B 1 202 ? -5.887 23.391 -7.207 1 65.31 202 GLN B O 1
ATOM 3494 N N . LEU B 1 203 ? -6.629 23.875 -5.172 1 64.5 203 LEU B N 1
ATOM 3495 C CA . LEU B 1 203 ? -7.23 22.547 -5.086 1 64.5 203 LEU B CA 1
ATOM 3496 C C . LEU B 1 203 ? -8.695 22.594 -5.492 1 64.5 203 LEU B C 1
ATOM 3498 O O . LEU B 1 203 ? -9.422 23.516 -5.137 1 64.5 203 LEU B O 1
ATOM 3502 N N . VAL B 1 204 ? -8.945 21.844 -6.59 1 62 204 VAL B N 1
ATOM 3503 C CA . VAL B 1 204 ? -10.336 21.719 -6.996 1 62 204 VAL B CA 1
ATOM 3504 C C . VAL B 1 204 ? -11.117 20.938 -5.941 1 62 204 VAL B C 1
ATOM 3506 O O . VAL B 1 204 ? -10.586 20.016 -5.332 1 62 204 VAL B O 1
ATOM 3509 N N . PRO B 1 205 ? -12.32 21.562 -5.676 1 58.06 205 PRO B N 1
ATOM 3510 C CA . PRO B 1 205 ? -13.109 20.797 -4.707 1 58.06 205 PRO B CA 1
ATOM 3511 C C . PRO B 1 205 ? -13.273 19.328 -5.094 1 58.06 205 PRO B C 1
ATOM 3513 O O . PRO B 1 205 ? -13.617 19.031 -6.238 1 58.06 205 PRO B O 1
ATOM 3516 N N . ILE B 1 206 ? -12.844 18.484 -4.234 1 55.81 206 ILE B N 1
ATOM 3517 C CA . ILE B 1 206 ? -12.641 17.062 -4.418 1 55.81 206 ILE B CA 1
ATOM 3518 C C . ILE B 1 206 ? -13.945 16.406 -4.863 1 55.81 206 ILE B C 1
ATOM 3520 O O . ILE B 1 206 ? -13.953 15.562 -5.766 1 55.81 206 ILE B O 1
ATOM 3524 N N . ARG B 1 207 ? -15.031 16.859 -4.16 1 57.22 207 ARG B N 1
ATOM 3525 C CA . ARG B 1 207 ? -16.312 16.219 -4.438 1 57.22 207 ARG B CA 1
ATOM 3526 C C . ARG B 1 207 ? -16.719 16.422 -5.898 1 57.22 207 ARG B C 1
ATOM 3528 O O . ARG B 1 207 ? -17.281 15.516 -6.516 1 57.22 207 ARG B O 1
ATOM 3535 N N . GLN B 1 208 ? -16.266 17.469 -6.422 1 52.25 208 GLN B N 1
ATOM 3536 C CA . GLN B 1 208 ? -16.625 17.766 -7.801 1 52.25 208 GLN B CA 1
ATOM 3537 C C . GLN B 1 208 ? -15.812 16.922 -8.781 1 52.25 208 GLN B C 1
ATOM 3539 O O . GLN B 1 208 ? -16.328 16.5 -9.812 1 52.25 208 GLN B O 1
ATOM 3544 N N . THR B 1 209 ? -14.656 16.672 -8.422 1 52.66 209 THR B N 1
ATOM 3545 C CA . THR B 1 209 ? -13.758 15.953 -9.312 1 52.66 209 THR B CA 1
ATOM 3546 C C . THR B 1 209 ? -14.141 14.477 -9.391 1 52.66 209 THR B C 1
ATOM 3548 O O . THR B 1 209 ? -14.203 13.898 -10.477 1 52.66 209 THR B O 1
ATOM 3551 N N . PHE B 1 210 ? -14.391 13.922 -8.266 1 56.62 210 PHE B N 1
ATOM 3552 C CA . PHE B 1 210 ? -14.742 12.508 -8.273 1 56.62 210 PHE B CA 1
ATOM 3553 C C . PHE B 1 210 ? -16.109 12.305 -8.906 1 56.62 210 PHE B C 1
ATOM 3555 O O . PHE B 1 210 ? -16.344 11.312 -9.602 1 56.62 210 PHE B O 1
ATOM 3562 N N . LEU B 1 211 ? -16.891 13.312 -8.68 1 53.5 211 LEU B N 1
ATOM 3563 C CA . LEU B 1 211 ? -18.203 13.242 -9.328 1 53.5 211 LEU B CA 1
ATOM 3564 C C . LEU B 1 211 ? -18.047 13.234 -10.844 1 53.5 211 LEU B C 1
ATOM 3566 O O . LEU B 1 211 ? -18.797 12.539 -11.539 1 53.5 211 LEU B O 1
ATOM 3570 N N . GLY B 1 212 ? -17.141 13.93 -11.219 1 50.78 212 GLY B N 1
ATOM 3571 C CA . GLY B 1 212 ? -16.891 13.953 -12.648 1 50.78 212 GLY B CA 1
ATOM 3572 C C . GLY B 1 212 ? -16.406 12.625 -13.195 1 50.78 212 GLY B C 1
ATOM 3573 O O . GLY B 1 212 ? -16.859 12.172 -14.242 1 50.78 212 GLY B O 1
ATOM 3574 N N . ILE B 1 213 ? -15.625 11.969 -12.398 1 52.44 213 ILE B N 1
ATOM 3575 C CA . ILE B 1 213 ? -15.07 10.68 -12.812 1 52.44 213 ILE B CA 1
ATOM 3576 C C . ILE B 1 213 ? -16.172 9.617 -12.789 1 52.44 213 ILE B C 1
ATOM 3578 O O . ILE B 1 213 ? -16.281 8.812 -13.719 1 52.44 213 ILE B O 1
ATOM 3582 N N . ILE B 1 214 ? -16.922 9.656 -11.719 1 53.28 214 ILE B N 1
ATOM 3583 C CA . ILE B 1 214 ? -18.016 8.703 -11.578 1 53.28 214 ILE B CA 1
ATOM 3584 C C . ILE B 1 214 ? -19.047 8.938 -12.68 1 53.28 214 ILE B C 1
ATOM 3586 O O . ILE B 1 214 ? -19.562 7.984 -13.273 1 53.28 214 ILE B O 1
ATOM 3590 N N . ALA B 1 215 ? -19.281 10.18 -12.836 1 48.34 215 ALA B N 1
ATOM 3591 C CA . ALA B 1 215 ? -20.25 10.523 -13.875 1 48.34 215 ALA B CA 1
ATOM 3592 C C . ALA B 1 215 ? -19.781 10.023 -15.242 1 48.34 215 ALA B C 1
ATOM 3594 O O . ALA B 1 215 ? -20.594 9.539 -16.047 1 48.34 215 ALA B O 1
ATOM 3595 N N . LEU B 1 216 ? -18.625 9.977 -15.453 1 45.19 216 LEU B N 1
ATOM 3596 C CA . LEU B 1 216 ? -18.078 9.547 -16.734 1 45.19 216 LEU B CA 1
ATOM 3597 C C . LEU B 1 216 ? -18.109 8.023 -16.844 1 45.19 216 LEU B C 1
ATOM 3599 O O . LEU B 1 216 ? -18.359 7.48 -17.922 1 45.19 216 LEU B O 1
ATOM 3603 N N . LYS B 1 217 ? -17.75 7.375 -15.789 1 51.5 217 LYS B N 1
ATOM 3604 C CA . LYS B 1 217 ? -17.859 5.918 -15.781 1 51.5 217 LYS B CA 1
ATOM 3605 C C . LYS B 1 217 ? -19.297 5.469 -16.094 1 51.5 217 LYS B C 1
ATOM 3607 O O . LYS B 1 217 ? -19.5 4.496 -16.828 1 51.5 217 LYS B O 1
ATOM 3612 N N . GLU B 1 218 ? -20.188 6.133 -15.422 1 49.81 218 GLU B N 1
ATOM 3613 C CA . GLU B 1 218 ? -21.594 5.816 -15.703 1 49.81 218 GLU B CA 1
ATOM 3614 C C . GLU B 1 218 ? -21.922 6.051 -17.172 1 49.81 218 GLU B C 1
ATOM 3616 O O . GLU B 1 218 ? -22.688 5.297 -17.766 1 49.81 218 GLU B O 1
ATOM 3621 N N . LYS B 1 219 ? -21.312 6.926 -17.75 1 47.62 219 LYS B N 1
ATOM 3622 C CA . LYS B 1 219 ? -21.531 7.219 -19.156 1 47.62 219 LYS B CA 1
ATOM 3623 C C . LYS B 1 219 ? -20.906 6.141 -20.047 1 47.62 219 LYS B C 1
ATOM 3625 O O . LYS B 1 219 ? -21.469 5.781 -21.078 1 47.62 219 LYS B O 1
ATOM 3630 N N . GLU B 1 220 ? -19.828 5.594 -19.688 1 45.31 220 GLU B N 1
ATOM 3631 C CA . GLU B 1 220 ? -19.188 4.527 -20.469 1 45.31 220 GLU B CA 1
ATOM 3632 C C . GLU B 1 220 ? -20.016 3.24 -20.391 1 45.31 220 GLU B C 1
ATOM 3634 O O . GLU B 1 220 ? -20.062 2.477 -21.359 1 45.31 220 GLU B O 1
ATOM 3639 N N . LYS B 1 221 ? -20.562 2.857 -19.219 1 48.34 221 LYS B N 1
ATOM 3640 C CA . LYS B 1 221 ? -21.469 1.719 -19.062 1 48.34 221 LYS B CA 1
ATOM 3641 C C . LYS B 1 221 ? -22.703 1.884 -19.922 1 48.34 221 LYS B C 1
ATOM 3643 O O . LYS B 1 221 ? -23.312 0.896 -20.344 1 48.34 221 LYS B O 1
ATOM 3648 N N . SER B 1 222 ? -23.141 3.084 -20.203 1 42.12 222 SER B N 1
ATOM 3649 C CA . SER B 1 222 ? -24.344 3.373 -20.984 1 42.12 222 SER B CA 1
ATOM 3650 C C . SER B 1 222 ? -24.047 3.379 -22.484 1 42.12 222 SER B C 1
ATOM 3652 O O . SER B 1 222 ? -24.969 3.457 -23.297 1 42.12 222 SER B O 1
ATOM 3654 N N . LYS B 1 223 ? -22.812 3.248 -22.75 1 36.81 223 LYS B N 1
ATOM 3655 C CA . LYS B 1 223 ? -22.562 3.012 -24.172 1 36.81 223 LYS B CA 1
ATOM 3656 C C . LYS B 1 223 ? -22.375 1.526 -24.453 1 36.81 223 LYS B C 1
ATOM 3658 O O . LYS B 1 223 ? -21.688 0.831 -23.703 1 36.81 223 LYS B O 1
#

Secondary structure (DSSP, 8-state):
---EEEEE-SS-STTHHHHHHHHHHT---EEEE--HHHHHHHHHTT-SGGG-S-EEEETTEEE--HHHHHHHHHHHHT-S-SHHHHHHHHHHHHHHHHHHHHHHHIIIII---HHHHHHHHHHIIIIIHHHHHHHHHHHHHT-SSSSSSTTS--HHHHHHHHHHHHHHHH-HHHHTT-HHHHHHHHHHHT-TTTHHHHHH--PPPHHHHHHHHHHHHHHHHT-/---EEEEE-SS-STTHHHHHHHHHHT---EEEE--HHHHHHHHHTT-SGGG-S-EEEETTEEE--HHHHHHHHHHHHT-S-SHHHHHHHHHHHHHHHHHHHHHHHIIIII---HHHHHHHHHHIIIIIHHHHHHHHHHHHHT-SSSSSSTTS--HHHHHHHHHHHHHHHH-HHHHTT-HHHHHHHHHHHT-TTTHHHHHH--PPPHHHHHHHHHHHHHHHHT-

Organism: Strongylocentrotus purpuratus (NCBI:txid7668)

Solvent-accessible surface area (backbone atoms only — not comparable to full-atom values): 24027 Å² total; per-residue (Å²): 128,80,56,39,38,41,35,37,59,56,47,83,55,81,59,43,44,47,57,51,49,36,43,65,62,68,52,78,62,43,79,45,65,43,53,69,68,54,48,52,51,38,42,76,68,66,70,31,78,66,66,52,75,38,40,37,36,40,86,92,38,80,46,48,48,53,66,26,48,36,53,44,50,23,52,76,63,67,21,45,64,75,55,71,68,40,32,36,55,32,32,36,44,32,53,48,23,47,51,54,41,67,63,42,42,45,47,66,36,63,50,78,49,63,69,59,21,52,49,46,45,50,48,31,63,71,55,48,45,71,31,52,51,54,54,56,31,51,50,38,68,72,31,88,64,62,26,79,55,69,83,46,81,32,49,29,47,45,35,37,34,52,40,49,54,58,42,45,76,77,40,49,74,80,46,64,83,41,56,57,50,54,50,40,37,50,55,56,51,63,32,80,64,40,27,64,57,69,72,60,60,70,64,52,66,51,50,60,53,44,46,50,52,51,52,47,52,56,50,54,73,73,97,128,81,57,38,37,40,36,38,59,55,47,84,56,82,60,44,45,48,56,50,49,35,43,66,60,68,52,78,61,42,78,44,64,44,52,69,69,54,49,52,51,37,43,74,69,67,71,32,78,66,65,50,76,39,39,36,38,39,85,92,37,77,44,48,50,52,67,26,49,37,54,46,50,24,53,76,64,66,21,45,64,75,57,71,69,40,34,36,58,33,33,35,43,32,52,48,24,49,51,54,40,66,62,42,42,46,46,64,37,64,50,77,50,65,68,60,20,52,51,47,45,50,47,30,63,70,56,49,46,70,32,52,51,55,54,55,32,50,50,38,68,71,30,90,64,63,27,78,56,68,84,46,82,34,50,29,46,45,36,38,34,51,40,50,54,56,41,46,76,77,41,48,76,79,48,64,82,40,56,57,51,52,51,41,38,52,54,57,51,64,31,82,66,40,27,63,57,69,73,60,60,70,62,50,65,51,51,58,52,44,46,50,52,52,53,46,52,55,51,55,73,72,96

Nearest PDB structures (foldseek):
  4oft-assembly1_B  TM=8.681E-01  e=3.770E-13  Necator americanus
  2on5-assembly4_E  TM=8.717E-01  e=4.830E-13  Necator americanus
  1md4-assembly1_B  TM=8.843E-01  e=3.500E-10  Homo sapiens
  1eog-assembly1_B  TM=8.944E-01  e=8.121E-10  Homo sapiens
  1px7-assembly1_B  TM=8.827E-01  e=7.000E-10  Homo sapiens

InterPro domains:
  IPR004045 Glutathione S-transferase, N-terminal [PF02798] (6-74)
  IPR004045 Glutathione S-transferase, N-terminal [PS50404] (2-81)
  IPR004046 Glutathione S-transferase, C-terminal [PF14497] (105-200)
  IPR010987 Glutathione S-transferase, C-terminal-like [PS50405] (83-206)
  IPR036249 Thioredoxin-like superfamily [SSF52833] (1-78)
  IPR036282 Glutathione S-transferase, C-terminal domain superfamily [SSF47616] (79-203)
  IPR040079 Glutathione transferase family [SFLDS00019] (1-202)
  IPR050213 Glutathione S-transferase superfamily [PTHR11571] (1-201)

Foldseek 3Di:
DKEKEKEDAQAFDLLVLLVVLCLVLVPDYHDHHDAPVVLVVCLVVVNDDVSDDIWMDIPNDIHDDSVVSLVVSLVVSVQCDDDDVSNVLLCVLLVLLVQLRVQVCCLQANDPPPVVSVVSVVCCLVPPCVVRLVVVLVQQVPDPCLENGDNDHHSSLSSLLSSVVSCCVVPVPSCPVSVSSVVSNVVSCPPPSCVVCVVPRDHDRNNVRNCVVVVVVVVVVVD/DKEKEKEDALAFDLLVLLVVLCLVLVPDYHDHHDAPVVLVVCLVVVNDDVSDDIWMDIPNDIHDDSVVSLVVSLVVSVQCDDDDVSNVLLCVLLVLLVQLRVQVCCLQANDPPPVVSVVSVVCCLVPPCVVSLVVQLVCQVPDPCLENGDNDHHSSLSSLLSSVVSCCVVPVPSCVVSVSSVVSNVVSCPPPSCVVCVVPRDHDRRNVRNCVVVVVVVVVVVD

Sequence (446 aa):
MPSYKYTYFTFKSRPEVNRLLFLLAGVEYENNCIDHNQYWAMRSDGKLPLLQLPILETDGRIIIQSRAIQRYLAKKFGFYGNGVEDELLIDEAVETAEEILDYALPWIYRELDEKKNAEIKKEYWDYHGPRLLPFLEKRLEGSTSGFFVGDSLTVADLSVFNAIDILSDCAPEELTSYKKLLEHKAKIETNPKLTKYIGERQLVPIRQTFLGIIALKEKEKSKMPSYKYTYFTFKSRPEVNRLLFLLAGVEYENNCIDHNQYWAMRSDGKLPLLQLPILETDGRIIIQSRAIQRYLAKKFGFYGNGVEDELLIDEAVETAEEILDYALPWIYRELDEKKNAEIKKEYWDYHGPRLLPFLEKRLEGSTSGFFVGDSLTVADLSVFNAIDILSDCAPEELTSYKKLLEHKAKIETNPKLTKYIGERQLVPIRQTFLGIIALKEKEKSK

pLDDT: mean 90.88, std 13.63, range [36.19, 98.88]